Protein AF-0000000070210120 (afdb_homodimer)

Nearest PDB structures (foldseek):
  8h8p-assembly1_C  TM=8.412E-01  e=3.207E-29  Candida parapsilosis
  8h8p-assembly1_D  TM=8.530E-01  e=1.152E-28  Candida parapsilosis
  6t3e-assembly1_A  TM=8.512E-01  e=6.804E-24  Thermococcus litoralis DSM 5473
  2i99-assembly1_B  TM=8.508E-01  e=7.996E-22  Homo sapiens
  5yu0-assembly1_B  TM=8.204E-01  e=4.847E-21  Streptomyces pristinaespiralis

Radius of gyration: 29.54 Å; Cα contacts (8 Å, |Δi|>4): 1539; chains: 2; bounding box: 48×92×66 Å

Structure (mmCIF, N/CA/C/O backbone):
data_AF-0000000070210120-model_v1
#
loop_
_entity.id
_entity.type
_entity.pdbx_description
1 polymer 'Ornithine cyclodeaminase'
#
loop_
_atom_site.group_PDB
_atom_site.id
_atom_site.type_symbol
_atom_site.label_atom_id
_atom_site.label_alt_id
_atom_site.label_comp_id
_atom_site.label_asym_id
_atom_site.label_entity_id
_atom_site.label_seq_id
_atom_site.pdbx_PDB_ins_code
_atom_site.Cartn_x
_atom_site.Cartn_y
_atom_site.Cartn_z
_atom_site.occupancy
_atom_site.B_iso_or_equiv
_atom_site.auth_seq_id
_atom_site.auth_comp_id
_atom_site.auth_asym_id
_atom_site.auth_atom_id
_atom_site.pdbx_PDB_model_num
ATOM 1 N N . MET A 1 1 ? -21.438 4.246 -4.758 1 74.81 1 MET A N 1
ATOM 2 C CA . MET A 1 1 ? -20.734 3.045 -5.203 1 74.81 1 MET A CA 1
ATOM 3 C C . MET A 1 1 ? -20.625 2.031 -4.07 1 74.81 1 MET A C 1
ATOM 5 O O . MET A 1 1 ? -20.375 2.404 -2.92 1 74.81 1 MET A O 1
ATOM 9 N N . THR A 1 2 ? -21.016 0.753 -4.348 1 92.19 2 THR A N 1
ATOM 10 C CA . THR A 1 2 ? -21.047 -0.327 -3.369 1 92.19 2 THR A CA 1
ATOM 11 C C . THR A 1 2 ? -19.625 -0.679 -2.914 1 92.19 2 THR A C 1
ATOM 13 O O . THR A 1 2 ? -18.703 -0.753 -3.73 1 92.19 2 THR A O 1
ATOM 16 N N . PHE A 1 3 ? -19.391 -0.65 -1.597 1 98.06 3 PHE A N 1
ATOM 17 C CA . PHE A 1 3 ? -18.125 -1.076 -1.009 1 98.06 3 PHE A CA 1
ATOM 18 C C . PHE A 1 3 ? -18.219 -2.512 -0.504 1 98.06 3 PHE A C 1
ATOM 20 O O . PHE A 1 3 ? -19.016 -2.811 0.39 1 98.06 3 PHE A O 1
ATOM 27 N N . THR A 1 4 ? -17.375 -3.4 -1.068 1 98.62 4 THR A N 1
ATOM 28 C CA . THR A 1 4 ? -17.469 -4.828 -0.795 1 98.62 4 THR A CA 1
ATOM 29 C C . THR A 1 4 ? -16.375 -5.273 0.177 1 98.62 4 THR A C 1
ATOM 31 O O . THR A 1 4 ? -15.219 -4.879 0.041 1 98.62 4 THR A O 1
ATOM 34 N N . ILE A 1 5 ? -16.75 -6.043 1.216 1 98.69 5 ILE A N 1
ATOM 35 C CA . ILE A 1 5 ? -15.82 -6.645 2.164 1 98.69 5 ILE A CA 1
ATOM 36 C C . ILE A 1 5 ? -15.898 -8.164 2.072 1 98.69 5 ILE A C 1
ATOM 38 O O . ILE A 1 5 ? -16.969 -8.75 2.246 1 98.69 5 ILE A O 1
ATOM 42 N N . LEU A 1 6 ? -14.828 -8.781 1.799 1 98.69 6 LEU A N 1
ATOM 43 C CA . LEU A 1 6 ? -14.766 -10.234 1.763 1 98.69 6 LEU A CA 1
ATOM 44 C C . LEU A 1 6 ? -13.773 -10.766 2.795 1 98.69 6 LEU A C 1
ATOM 46 O O . LEU A 1 6 ? -12.562 -10.578 2.648 1 98.69 6 LEU A O 1
ATOM 50 N N . SER A 1 7 ? -14.242 -11.414 3.801 1 98 7 SER A N 1
ATOM 51 C CA . SER A 1 7 ? -13.406 -12.07 4.801 1 98 7 SER A CA 1
ATOM 52 C C . SER A 1 7 ? -12.742 -13.32 4.238 1 98 7 SER A C 1
ATOM 54 O O . SER A 1 7 ? -13.039 -13.734 3.115 1 98 7 SER A O 1
ATOM 56 N N . ASP A 1 8 ? -11.828 -13.867 4.973 1 97.12 8 ASP A N 1
ATOM 57 C CA . ASP A 1 8 ? -11.203 -15.125 4.574 1 97.12 8 ASP A CA 1
ATOM 58 C C . ASP A 1 8 ? -12.25 -16.203 4.32 1 97.12 8 ASP A C 1
ATOM 60 O O . ASP A 1 8 ? -12.172 -16.938 3.33 1 97.12 8 ASP A O 1
ATOM 64 N N . ALA A 1 9 ? -13.242 -16.312 5.219 1 97.19 9 ALA A N 1
ATOM 65 C CA . ALA A 1 9 ? -14.305 -17.297 5.078 1 97.19 9 ALA A CA 1
ATOM 66 C C . ALA A 1 9 ? -15.109 -17.062 3.801 1 97.19 9 ALA A C 1
ATOM 68 O O . ALA A 1 9 ? -15.492 -18.016 3.123 1 97.19 9 ALA A O 1
ATOM 69 N N . ASP A 1 10 ? -15.422 -15.789 3.504 1 98.12 10 ASP A N 1
ATOM 70 C CA . ASP A 1 10 ? -16.141 -15.453 2.277 1 98.12 10 ASP A CA 1
ATOM 71 C C . ASP A 1 10 ? -15.352 -15.891 1.044 1 98.12 10 ASP A C 1
ATOM 73 O O . ASP A 1 10 ? -15.906 -16.516 0.137 1 98.12 10 ASP A O 1
ATOM 77 N N . VAL A 1 11 ? -14 -15.539 0.998 1 98.38 1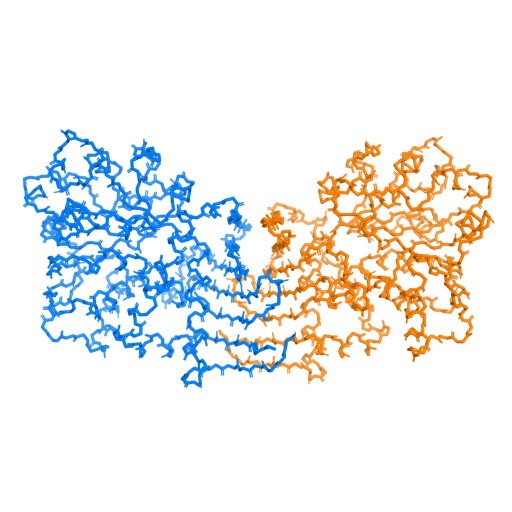1 VAL A N 1
ATOM 78 C CA . VAL A 1 11 ? -13.156 -15.883 -0.143 1 98.38 11 VAL A CA 1
ATOM 79 C C . VAL A 1 11 ? -13.07 -17.391 -0.291 1 98.38 11 VAL A C 1
ATOM 81 O O . VAL A 1 11 ? -13.188 -17.922 -1.398 1 98.38 11 VAL A O 1
ATOM 84 N N . GLN A 1 12 ? -12.906 -18.094 0.814 1 97.06 12 GLN A N 1
ATOM 85 C CA . GLN A 1 12 ? -12.852 -19.547 0.786 1 97.06 12 GLN A CA 1
ATOM 86 C C . GLN A 1 12 ? -14.164 -20.125 0.258 1 97.06 12 GLN A C 1
ATOM 88 O O . GLN A 1 12 ? -14.148 -21.062 -0.54 1 97.06 12 GLN A O 1
ATOM 93 N N . THR A 1 13 ? -15.281 -19.578 0.712 1 96.81 13 THR A N 1
ATOM 94 C CA . THR A 1 13 ? -16.594 -20.031 0.248 1 96.81 13 THR A CA 1
ATOM 95 C C . THR A 1 13 ? -16.703 -19.891 -1.268 1 96.81 13 THR A C 1
ATOM 97 O O . THR A 1 13 ? -17.172 -20.812 -1.946 1 96.81 13 THR A O 1
ATOM 100 N N . LEU A 1 14 ? -16.281 -18.812 -1.804 1 97.56 14 LEU A N 1
ATOM 101 C CA . LEU A 1 14 ? -16.344 -18.562 -3.24 1 97.56 14 LEU A CA 1
ATOM 102 C C . LEU A 1 14 ? -15.422 -19.516 -3.996 1 97.56 14 LEU A C 1
ATOM 104 O O . LEU A 1 14 ? -15.836 -20.141 -4.973 1 97.56 14 LEU A O 1
ATOM 108 N N . LEU A 1 15 ? -14.172 -19.688 -3.494 1 97.06 15 LEU A N 1
ATOM 109 C CA . LEU A 1 15 ? -13.148 -20.391 -4.258 1 97.06 15 LEU A CA 1
ATOM 110 C C . LEU A 1 15 ? -13.305 -21.906 -4.121 1 97.06 15 LEU A C 1
ATOM 112 O O . LEU A 1 15 ? -13.07 -22.641 -5.074 1 97.06 15 LEU A O 1
ATOM 116 N N . HIS A 1 16 ? -13.672 -22.391 -2.965 1 93.75 16 HIS A N 1
ATOM 117 C CA . HIS A 1 16 ? -13.805 -23.828 -2.766 1 93.75 16 HIS A CA 1
ATOM 118 C C . HIS A 1 16 ? -15.016 -24.375 -3.512 1 93.75 16 HIS A C 1
ATOM 120 O O . HIS A 1 16 ? -15.086 -25.578 -3.771 1 93.75 16 HIS A O 1
ATOM 126 N N . ASN A 1 17 ? -15.977 -23.516 -3.885 1 91.5 17 ASN A N 1
ATOM 127 C CA . ASN A 1 17 ? -17.156 -23.922 -4.633 1 91.5 17 ASN A CA 1
ATOM 128 C C . ASN A 1 17 ? -17.109 -23.438 -6.078 1 91.5 17 ASN A C 1
ATOM 130 O O . ASN A 1 17 ? -18.141 -23.359 -6.754 1 91.5 17 ASN A O 1
ATOM 134 N N . ILE A 1 18 ? -15.922 -23.109 -6.488 1 93.75 18 ILE A N 1
ATOM 135 C CA . ILE A 1 18 ? -15.773 -22.5 -7.801 1 93.75 18 ILE A CA 1
ATOM 136 C C . ILE A 1 18 ? -16.031 -23.531 -8.891 1 93.75 18 ILE A C 1
ATOM 138 O O . ILE A 1 18 ? -15.602 -24.688 -8.766 1 93.75 18 ILE A O 1
ATOM 142 N N . SER A 1 19 ? -16.75 -23.188 -9.938 1 92.25 19 SER A N 1
ATOM 143 C CA . SER A 1 19 ? -17.016 -24.062 -11.07 1 92.25 19 SER A CA 1
ATOM 144 C C . SER A 1 19 ? -15.945 -23.953 -12.141 1 92.25 19 SER A C 1
ATOM 146 O O . SER A 1 19 ? -15.141 -23.016 -12.117 1 92.25 19 SER A O 1
ATOM 148 N N . GLN A 1 20 ? -15.914 -24.891 -13.039 1 91.38 20 GLN A N 1
ATOM 149 C CA . GLN A 1 20 ? -14.984 -24.844 -14.164 1 91.38 20 GLN A CA 1
ATOM 150 C C . GLN A 1 20 ? -15.203 -23.578 -15 1 91.38 20 GLN A C 1
ATOM 152 O O . GLN A 1 20 ? -14.234 -22.953 -15.445 1 91.38 20 GLN A O 1
ATOM 157 N N . SER A 1 21 ? -16.469 -23.219 -15.164 1 93.38 21 SER A N 1
ATOM 158 C CA . SER A 1 21 ? -16.781 -22.016 -15.922 1 93.38 21 SER A CA 1
ATOM 159 C C . SER A 1 21 ? -16.281 -20.766 -15.211 1 93.38 21 SER A C 1
ATOM 161 O O . SER A 1 21 ? -15.766 -19.844 -15.852 1 93.38 21 SER A O 1
ATOM 163 N N . ASP A 1 22 ? -16.422 -20.734 -13.875 1 94.38 22 ASP A N 1
ATOM 164 C CA . ASP A 1 22 ? -15.891 -19.625 -13.094 1 94.38 22 ASP A CA 1
ATOM 165 C C . ASP A 1 22 ? -14.375 -19.516 -13.234 1 94.38 22 ASP A C 1
ATOM 167 O O . ASP A 1 22 ? -13.836 -18.422 -13.383 1 94.38 22 ASP A O 1
ATOM 171 N N . VAL A 1 23 ? -13.719 -20.656 -13.227 1 95.44 23 VAL A N 1
ATOM 172 C CA . VAL A 1 23 ? -12.258 -20.672 -13.328 1 95.44 23 VAL A CA 1
ATOM 173 C C . VAL A 1 23 ? -11.828 -20.125 -14.688 1 95.44 23 VAL A C 1
ATOM 175 O O . VAL A 1 23 ? -10.859 -19.375 -14.781 1 95.44 23 VAL A O 1
ATOM 178 N N . GLN A 1 24 ? -12.555 -20.516 -15.727 1 94.56 24 GLN A N 1
ATOM 179 C CA . GLN A 1 24 ? -12.25 -20 -17.062 1 94.56 24 GLN A CA 1
ATOM 180 C C . GLN A 1 24 ? -12.414 -18.484 -17.125 1 94.56 24 GLN A C 1
ATOM 182 O O . GLN A 1 24 ? -11.586 -17.797 -17.734 1 94.56 24 GLN A O 1
ATOM 187 N N . GLU A 1 25 ? -13.445 -18.016 -16.484 1 95.88 25 GLU A N 1
ATOM 188 C CA . GLU A 1 25 ? -13.68 -16.578 -16.453 1 95.88 25 GLU A CA 1
ATOM 189 C C . GLU A 1 25 ? -12.586 -15.852 -15.68 1 95.88 25 GLU A C 1
ATOM 191 O O . GLU A 1 25 ? -12.109 -14.805 -16.094 1 95.88 25 GLU A O 1
ATOM 196 N N . LEU A 1 26 ? -12.211 -16.422 -14.562 1 97.81 26 LEU A N 1
ATOM 197 C CA . LEU A 1 26 ? -11.164 -15.82 -13.742 1 97.81 26 LEU A CA 1
ATOM 198 C C . LEU A 1 26 ? -9.82 -15.875 -14.461 1 97.81 26 LEU A C 1
ATOM 200 O O . LEU A 1 26 ? -9.031 -14.93 -14.383 1 97.81 26 LEU A O 1
ATOM 204 N N . ALA A 1 27 ? -9.562 -16.984 -15.148 1 97.75 27 ALA A N 1
ATOM 205 C CA . ALA A 1 27 ? -8.336 -17.109 -15.938 1 97.75 27 ALA A CA 1
ATOM 206 C C . ALA A 1 27 ? -8.305 -16.062 -17.047 1 97.75 27 ALA A C 1
ATOM 208 O O . ALA A 1 27 ? -7.254 -15.469 -17.328 1 97.75 27 ALA A O 1
ATOM 209 N N . SER A 1 28 ? -9.453 -15.852 -17.672 1 97.62 28 SER A N 1
ATOM 210 C CA . SER A 1 28 ? -9.555 -14.836 -18.719 1 97.62 28 SER A CA 1
ATOM 211 C C . SER A 1 28 ? -9.273 -13.445 -18.156 1 97.62 28 SER A C 1
ATOM 213 O O . SER A 1 28 ? -8.57 -12.648 -18.781 1 97.62 28 SER A O 1
ATOM 215 N N . ALA A 1 29 ? -9.82 -13.148 -17 1 97.94 29 ALA A N 1
ATOM 216 C CA . ALA A 1 29 ? -9.586 -11.859 -16.359 1 97.94 29 ALA A CA 1
ATOM 217 C C . ALA A 1 29 ? -8.102 -11.672 -16.047 1 97.94 29 ALA A C 1
ATOM 219 O O . ALA A 1 29 ? -7.543 -10.594 -16.281 1 97.94 29 ALA A O 1
ATOM 220 N N . LEU A 1 30 ? -7.516 -12.695 -15.508 1 98.56 30 LEU A N 1
ATOM 221 C CA . LEU A 1 30 ? -6.094 -12.641 -15.188 1 98.56 30 LEU A CA 1
ATOM 222 C C . LEU A 1 30 ? -5.258 -12.453 -16.453 1 98.56 30 LEU A C 1
ATOM 224 O O . LEU A 1 30 ? -4.348 -11.625 -16.484 1 98.56 30 LEU A O 1
ATOM 228 N N . ASN A 1 31 ? -5.582 -13.227 -17.484 1 98.19 31 ASN A N 1
ATOM 229 C CA . ASN A 1 31 ? -4.867 -13.125 -18.75 1 98.19 31 ASN A CA 1
ATOM 230 C C . ASN A 1 31 ? -4.973 -11.727 -19.344 1 98.19 31 ASN A C 1
ATOM 232 O O . ASN A 1 31 ? -3.98 -11.18 -19.844 1 98.19 31 ASN A O 1
ATOM 236 N N . GLN A 1 32 ? -6.129 -11.18 -19.297 1 97.62 32 GLN A N 1
ATOM 237 C CA . GLN A 1 32 ? -6.332 -9.836 -19.828 1 97.62 32 GLN A CA 1
ATOM 238 C C . GLN A 1 32 ? -5.492 -8.812 -19.062 1 97.62 32 GLN A C 1
ATOM 240 O O . GLN A 1 32 ? -4.941 -7.887 -19.672 1 97.62 32 GLN A O 1
ATOM 245 N N . ALA A 1 33 ? -5.445 -8.969 -17.781 1 97.12 33 ALA A N 1
ATOM 246 C CA . ALA A 1 33 ? -4.613 -8.07 -16.984 1 97.12 33 ALA A CA 1
ATOM 247 C C . ALA A 1 33 ? -3.148 -8.172 -17.391 1 97.12 33 ALA A C 1
ATOM 249 O O . ALA A 1 33 ? -2.463 -7.152 -17.516 1 97.12 33 ALA A O 1
ATOM 250 N N . LEU A 1 34 ? -2.664 -9.367 -17.625 1 97.88 34 LEU A N 1
ATOM 251 C CA . LEU A 1 34 ? -1.268 -9.57 -18 1 97.88 34 LEU A CA 1
ATOM 252 C C . LEU A 1 34 ? -1.012 -9.086 -19.422 1 97.88 34 LEU A C 1
ATOM 254 O O . LEU A 1 34 ? 0.077 -8.594 -19.734 1 97.88 34 LEU A O 1
ATOM 258 N N . ILE A 1 35 ? -2.016 -9.195 -20.297 1 97.81 35 ILE A N 1
ATOM 259 C CA . ILE A 1 35 ? -1.904 -8.641 -21.641 1 97.81 35 ILE A CA 1
ATOM 260 C C . ILE A 1 35 ? -1.718 -7.125 -21.562 1 97.81 35 ILE A C 1
ATOM 262 O O . ILE A 1 35 ? -0.814 -6.57 -22.188 1 97.81 35 ILE A O 1
ATOM 266 N N . GLN A 1 36 ? -2.516 -6.492 -20.75 1 95.19 36 GLN A N 1
ATOM 267 C CA . GLN A 1 36 ? -2.389 -5.051 -20.578 1 95.19 36 GLN A CA 1
ATOM 268 C C . GLN A 1 36 ? -1.017 -4.68 -20.031 1 95.19 36 GLN A C 1
ATOM 270 O O . GLN A 1 36 ? -0.382 -3.736 -20.5 1 95.19 36 GLN A O 1
ATOM 275 N N . TYR A 1 37 ? -0.606 -5.395 -19.094 1 95.62 37 TYR A N 1
ATOM 276 C CA . TYR A 1 37 ? 0.691 -5.18 -18.469 1 95.62 37 TYR A CA 1
ATOM 277 C C . TYR A 1 37 ? 1.819 -5.312 -19.484 1 95.62 37 TYR A C 1
ATOM 279 O O . TYR A 1 37 ? 2.689 -4.441 -19.578 1 95.62 37 TYR A O 1
ATOM 287 N N . SER A 1 38 ? 1.783 -6.332 -20.328 1 96.81 38 SER A N 1
ATOM 288 C CA . SER A 1 38 ? 2.916 -6.719 -21.156 1 96.81 38 SER A CA 1
ATOM 289 C C . SER A 1 38 ? 2.865 -6.027 -22.516 1 96.81 38 SER A C 1
ATOM 291 O O . SER A 1 38 ? 3.9 -5.824 -23.156 1 96.81 38 SER A O 1
ATOM 293 N N . CYS A 1 39 ? 1.65 -5.664 -22.969 1 96.69 39 CYS A N 1
ATOM 294 C CA . CYS A 1 39 ? 1.511 -5.242 -24.359 1 96.69 39 CYS A CA 1
ATOM 295 C C . CYS A 1 39 ? 1.081 -3.785 -24.438 1 96.69 39 CYS A C 1
ATOM 297 O O . CYS A 1 39 ? 1.108 -3.189 -25.531 1 96.69 39 CYS A O 1
ATOM 299 N N . ASN A 1 40 ? 0.658 -3.158 -23.375 1 94.38 40 ASN A N 1
ATOM 300 C CA . ASN A 1 40 ? 0.131 -1.8 -23.453 1 94.38 40 ASN A CA 1
ATOM 301 C C . ASN A 1 40 ? 0.991 -0.819 -22.656 1 94.38 40 ASN A C 1
ATOM 303 O O . ASN A 1 40 ? 0.476 0.142 -22.078 1 94.38 40 ASN A O 1
ATOM 307 N N . ASP A 1 41 ? 2.268 -1.115 -22.469 1 90.56 41 ASP A N 1
ATOM 308 C CA . ASP A 1 41 ? 3.252 -0.223 -21.875 1 90.56 41 ASP A CA 1
ATOM 309 C C . ASP A 1 41 ? 2.828 0.192 -20.469 1 90.56 41 ASP A C 1
ATOM 311 O O . ASP A 1 41 ? 2.842 1.378 -20.125 1 90.56 41 ASP A O 1
ATOM 315 N N . GLU A 1 42 ? 2.408 -0.695 -19.672 1 93.81 42 GLU A N 1
ATOM 316 C CA . GLU A 1 42 ? 1.932 -0.424 -18.328 1 93.81 42 GLU A CA 1
ATOM 317 C C . GLU A 1 42 ? 3.076 -0.468 -17.312 1 93.81 42 GLU A C 1
ATOM 319 O O . GLU A 1 42 ? 2.916 -0.049 -16.172 1 93.81 42 GLU A O 1
ATOM 324 N N . LEU A 1 43 ? 4.234 -0.857 -17.672 1 91.81 43 LEU A N 1
ATOM 325 C CA . LEU A 1 43 ? 5.367 -1.056 -16.766 1 91.81 43 LEU A CA 1
ATOM 326 C C . LEU A 1 43 ? 5.723 0.241 -16.047 1 91.81 43 LEU A C 1
ATOM 328 O O . LEU A 1 43 ? 5.934 0.244 -14.836 1 91.81 43 LEU A O 1
ATOM 332 N N . PRO A 1 44 ? 5.66 1.419 -16.734 1 93.12 44 PRO A N 1
ATOM 333 C CA . PRO A 1 44 ? 6.027 2.66 -16.062 1 93.12 44 PRO A CA 1
ATOM 334 C C . PRO A 1 44 ? 5.055 3.023 -14.938 1 93.12 44 PRO A C 1
ATOM 336 O O . PRO A 1 44 ? 5.363 3.877 -14.102 1 93.12 44 PRO A O 1
ATOM 339 N N . TYR A 1 45 ? 3.914 2.447 -14.906 1 96 45 TYR A N 1
ATOM 340 C CA . TYR A 1 45 ? 2.881 2.818 -13.953 1 96 45 TYR A CA 1
ATOM 341 C C . TYR A 1 45 ? 2.74 1.762 -12.859 1 96 45 TYR A C 1
ATOM 343 O O . TYR A 1 45 ? 1.727 1.714 -12.164 1 96 45 TYR A O 1
ATOM 351 N N . GLN A 1 46 ? 3.695 0.891 -12.82 1 95.19 46 GLN A N 1
ATOM 352 C CA . GLN A 1 46 ? 3.709 -0.141 -11.789 1 95.19 46 GLN A CA 1
ATOM 353 C C . GLN A 1 46 ? 4.801 0.129 -10.75 1 95.19 46 GLN A C 1
ATOM 355 O O . GLN A 1 46 ? 5.984 -0.073 -11.023 1 95.19 46 GLN A O 1
ATOM 360 N N . PRO A 1 47 ? 4.391 0.549 -9.57 1 91.69 47 PRO A N 1
ATOM 361 C CA . PRO A 1 47 ? 5.41 0.801 -8.547 1 91.69 47 PRO A CA 1
ATOM 362 C C . PRO A 1 47 ? 6.082 -0.478 -8.055 1 91.69 47 PRO A C 1
ATOM 364 O O . PRO A 1 47 ? 5.465 -1.546 -8.062 1 91.69 47 PRO A O 1
ATOM 367 N N . HIS A 1 48 ? 7.285 -0.303 -7.641 1 87.75 48 HIS A N 1
ATOM 368 C CA . HIS A 1 48 ? 7.988 -1.435 -7.051 1 87.75 48 HIS A CA 1
ATOM 369 C C . HIS A 1 48 ? 7.422 -1.781 -5.68 1 87.75 48 HIS A C 1
ATOM 371 O O . HIS A 1 48 ? 7.07 -0.889 -4.902 1 87.75 48 HIS A O 1
ATOM 377 N N . ARG A 1 49 ? 7.355 -3.021 -5.391 1 92.25 49 ARG A N 1
ATOM 378 C CA . ARG A 1 49 ? 6.902 -3.438 -4.066 1 92.25 49 ARG A CA 1
ATOM 379 C C . ARG A 1 49 ? 7.91 -3.041 -2.992 1 92.25 49 ARG A C 1
ATOM 381 O O . ARG A 1 49 ? 9.102 -2.881 -3.275 1 92.25 49 ARG A O 1
ATOM 388 N N . ALA A 1 50 ? 7.473 -2.777 -1.812 1 93.56 50 ALA A N 1
ATOM 389 C CA . ALA A 1 50 ? 8.328 -2.492 -0.665 1 93.56 50 ALA A CA 1
ATOM 390 C C . ALA A 1 50 ? 8.367 -3.674 0.298 1 93.56 50 ALA A C 1
ATOM 392 O O . ALA A 1 50 ? 7.371 -4.375 0.472 1 93.56 50 ALA A O 1
ATOM 393 N N . ASN A 1 51 ? 9.531 -3.904 0.859 1 93.12 51 ASN A N 1
ATOM 394 C CA . ASN A 1 51 ? 9.781 -4.941 1.852 1 93.12 51 ASN A CA 1
ATOM 395 C C . ASN A 1 51 ? 10.398 -4.367 3.123 1 93.12 51 ASN A C 1
ATOM 397 O O . ASN A 1 51 ? 11.391 -3.639 3.064 1 93.12 51 ASN A O 1
ATOM 401 N N . VAL A 1 52 ? 9.781 -4.605 4.227 1 96.06 52 VAL A N 1
ATOM 402 C CA . VAL A 1 52 ? 10.312 -4.164 5.512 1 96.06 52 VAL A CA 1
ATOM 403 C C . VAL A 1 52 ? 10.523 -5.367 6.426 1 96.06 52 VAL A C 1
ATOM 405 O O . VAL A 1 52 ? 9.594 -6.129 6.691 1 96.06 52 VAL A O 1
ATOM 408 N N . THR A 1 53 ? 11.727 -5.566 6.863 1 94.62 53 THR A N 1
ATOM 409 C CA . THR A 1 53 ? 12.047 -6.555 7.891 1 94.62 53 THR A CA 1
ATOM 410 C C . THR A 1 53 ? 12.391 -5.871 9.211 1 94.62 53 THR A C 1
ATOM 412 O O . THR A 1 53 ? 13.336 -5.094 9.289 1 94.62 53 THR A O 1
ATOM 415 N N . ARG A 1 54 ? 11.648 -6.109 10.164 1 95 54 ARG A N 1
ATOM 416 C CA . ARG A 1 54 ? 11.898 -5.516 11.477 1 95 54 ARG A CA 1
ATOM 417 C C . ARG A 1 54 ? 12.875 -6.359 12.289 1 95 54 ARG A C 1
ATOM 419 O O . ARG A 1 54 ? 13.164 -7.504 11.922 1 95 54 ARG A O 1
ATOM 426 N N . PRO A 1 55 ? 13.391 -5.875 13.398 1 91.88 55 PRO A N 1
ATOM 427 C CA . PRO A 1 55 ? 14.43 -6.562 14.164 1 91.88 55 PRO A CA 1
ATOM 428 C C . PRO A 1 55 ? 13.984 -7.934 14.672 1 91.88 55 PRO A C 1
ATOM 430 O O . PRO A 1 55 ? 14.805 -8.844 14.812 1 91.88 55 PRO A O 1
ATOM 433 N N . ASN A 1 56 ? 12.711 -8.117 14.898 1 90.06 56 ASN A N 1
ATOM 434 C CA . ASN A 1 56 ? 12.211 -9.383 15.414 1 90.06 56 ASN A CA 1
ATOM 435 C C . ASN A 1 56 ? 12.023 -10.406 14.305 1 90.06 56 ASN A C 1
ATOM 437 O O . ASN A 1 56 ? 11.562 -11.523 14.555 1 90.06 56 ASN A O 1
ATOM 441 N N . GLY A 1 57 ? 12.242 -10.039 13.07 1 91 57 GLY A N 1
ATOM 442 C CA . GLY A 1 57 ? 12.18 -10.961 11.953 1 91 57 GLY A CA 1
ATOM 443 C C . GLY A 1 57 ? 10.883 -10.867 11.172 1 91 57 GLY A C 1
ATOM 444 O O . GLY A 1 57 ? 10.711 -11.531 10.148 1 91 57 GLY A O 1
ATOM 445 N N . GLN A 1 58 ? 9.945 -10.023 11.664 1 91.88 58 GLN A N 1
ATOM 446 C CA . GLN A 1 58 ? 8.688 -9.836 10.945 1 91.88 58 GLN A CA 1
ATOM 447 C C . GLN A 1 58 ? 8.922 -9.133 9.609 1 91.88 58 GLN A C 1
ATOM 449 O O . GLN A 1 58 ? 9.57 -8.086 9.555 1 91.88 58 GLN A O 1
ATOM 454 N N . VAL A 1 59 ? 8.398 -9.766 8.586 1 93.12 59 VAL A N 1
ATOM 455 C CA . VAL A 1 59 ? 8.523 -9.188 7.25 1 93.12 59 VAL A CA 1
ATOM 456 C C . VAL A 1 59 ? 7.164 -8.68 6.773 1 93.12 59 VAL A C 1
ATOM 458 O O . VAL A 1 59 ? 6.16 -9.383 6.887 1 93.12 59 VAL A O 1
ATOM 461 N N . SER A 1 60 ? 7.105 -7.508 6.344 1 96.12 60 SER A N 1
ATOM 462 C CA . SER A 1 60 ? 5.926 -6.922 5.715 1 96.12 60 SER A CA 1
ATOM 463 C C . SER A 1 60 ? 6.199 -6.547 4.266 1 96.12 60 SER A C 1
ATOM 465 O O . SER A 1 60 ? 7.215 -5.922 3.961 1 96.12 60 SER A O 1
ATOM 467 N N . LEU A 1 61 ? 5.359 -7.016 3.385 1 96.06 61 LEU A N 1
ATOM 468 C CA . LEU A 1 61 ? 5.434 -6.656 1.974 1 96.06 61 LEU A CA 1
ATOM 469 C C . LEU A 1 61 ? 4.281 -5.738 1.584 1 96.06 61 LEU A C 1
ATOM 471 O O . LEU A 1 61 ? 3.145 -5.945 2.016 1 96.06 61 LEU A O 1
ATOM 475 N N . PHE A 1 62 ? 4.555 -4.707 0.866 1 97.44 62 PHE A N 1
ATOM 476 C CA . PHE A 1 62 ? 3.576 -3.816 0.252 1 97.44 62 PHE A CA 1
ATOM 477 C C . PHE A 1 62 ? 3.635 -3.914 -1.269 1 97.44 62 PHE A C 1
ATOM 479 O O . PHE A 1 62 ? 4.676 -3.652 -1.872 1 97.44 62 PHE A O 1
ATOM 486 N N . MET A 1 63 ? 2.527 -4.258 -1.829 1 97.25 63 MET A N 1
ATOM 487 C CA . MET A 1 63 ? 2.5 -4.492 -3.27 1 97.25 63 MET A CA 1
ATOM 488 C C . MET A 1 63 ? 1.458 -3.604 -3.945 1 97.25 63 MET A C 1
ATOM 490 O O . MET A 1 63 ? 0.355 -4.059 -4.254 1 97.25 63 MET A O 1
ATOM 494 N N . PRO A 1 64 ? 1.811 -2.393 -4.238 1 97.88 64 PRO A N 1
ATOM 495 C CA . PRO A 1 64 ? 0.896 -1.499 -4.953 1 97.88 64 PRO A CA 1
ATOM 496 C C . PRO A 1 64 ? 0.814 -1.812 -6.445 1 97.88 64 PRO A C 1
ATOM 498 O O . PRO A 1 64 ? 1.744 -2.395 -7.012 1 97.88 64 PRO A O 1
ATOM 501 N N . ALA A 1 65 ? -0.253 -1.466 -7.039 1 97.81 65 ALA A N 1
ATOM 502 C CA . ALA A 1 65 ? -0.439 -1.587 -8.484 1 97.81 65 ALA A CA 1
ATOM 503 C C . ALA A 1 65 ? -1.489 -0.599 -8.984 1 97.81 65 ALA A C 1
ATOM 505 O O . ALA A 1 65 ? -2.383 -0.198 -8.234 1 97.81 65 ALA A O 1
ATOM 506 N N . THR A 1 66 ? -1.34 -0.176 -10.211 1 97.56 66 THR A N 1
ATOM 507 C CA . THR A 1 66 ? -2.344 0.649 -10.867 1 97.56 66 THR A CA 1
ATOM 508 C C . THR A 1 66 ? -2.693 0.079 -12.242 1 97.56 66 THR A C 1
ATOM 510 O O . THR A 1 66 ? -1.854 -0.552 -12.891 1 97.56 66 THR A O 1
ATOM 513 N N . THR A 1 67 ? -3.873 0.164 -12.609 1 96.56 67 THR A N 1
ATOM 514 C CA . THR A 1 67 ? -4.387 -0.022 -13.961 1 96.56 67 THR A CA 1
ATOM 515 C C . THR A 1 67 ? -5.148 1.215 -14.422 1 96.56 67 THR A C 1
ATOM 517 O O . THR A 1 67 ? -5.375 2.143 -13.641 1 96.56 67 THR A O 1
ATOM 520 N N . PRO A 1 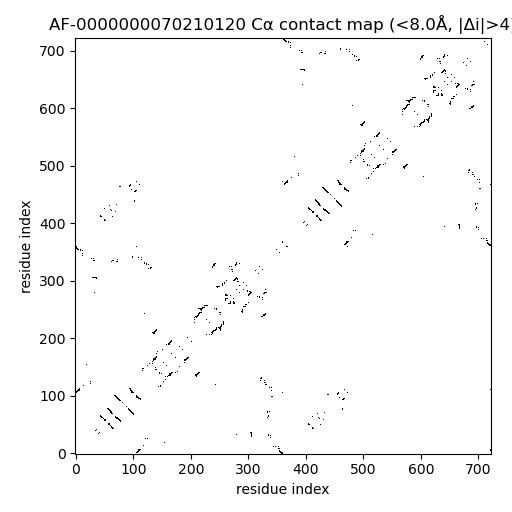68 ? -5.508 1.291 -15.68 1 94.31 68 PRO A N 1
ATOM 521 C CA . PRO A 1 68 ? -6.305 2.441 -16.125 1 94.31 68 PRO A CA 1
ATOM 522 C C . PRO A 1 68 ? -7.621 2.574 -15.352 1 94.31 68 PRO A C 1
ATOM 524 O O . PRO A 1 68 ? -8.156 3.678 -15.227 1 94.31 68 PRO A O 1
ATOM 527 N N . SER A 1 69 ? -8.086 1.455 -14.742 1 95.94 69 SER A N 1
ATOM 528 C CA . SER A 1 69 ? -9.422 1.516 -14.156 1 95.94 69 SER A CA 1
ATOM 529 C C . SER A 1 69 ? -9.375 1.3 -12.648 1 95.94 69 SER A C 1
ATOM 531 O O . SER A 1 69 ? -10.391 1.425 -11.969 1 95.94 69 SER A O 1
ATOM 533 N N . SER A 1 70 ? -8.172 0.951 -12.102 1 97.31 70 SER A N 1
ATOM 534 C CA . SER A 1 70 ? -8.133 0.595 -10.68 1 97.31 70 SER A CA 1
ATOM 535 C C . SER A 1 70 ? -6.773 0.896 -10.07 1 97.31 70 SER A C 1
ATOM 537 O O . SER A 1 70 ? -5.758 0.9 -10.773 1 97.31 70 SER A O 1
ATOM 539 N N . ILE A 1 71 ? -6.797 1.155 -8.812 1 97.75 71 ILE A N 1
ATOM 540 C CA . ILE A 1 71 ? -5.637 1.23 -7.934 1 97.75 71 ILE A CA 1
ATOM 541 C C . ILE A 1 71 ? -5.789 0.228 -6.789 1 97.75 71 ILE A C 1
ATOM 543 O O . ILE A 1 71 ? -6.898 -0.006 -6.305 1 97.75 71 ILE A O 1
ATOM 547 N N . GLY A 1 72 ? -4.688 -0.415 -6.379 1 98.5 72 GLY A N 1
ATOM 548 C CA . GLY A 1 72 ? -4.793 -1.352 -5.27 1 98.5 72 GLY A CA 1
ATOM 549 C C . GLY A 1 72 ? -3.469 -1.589 -4.562 1 98.5 72 GLY A C 1
ATOM 550 O O . GLY A 1 72 ? -2.406 -1.268 -5.102 1 98.5 72 GLY A O 1
ATOM 551 N N . VAL A 1 73 ? -3.547 -2.037 -3.377 1 98.75 73 VAL A N 1
ATOM 552 C CA . VAL A 1 73 ? -2.365 -2.477 -2.639 1 98.75 73 VAL A CA 1
ATOM 553 C C . VAL A 1 73 ? -2.674 -3.773 -1.895 1 98.75 73 VAL A C 1
ATOM 555 O O . VAL A 1 73 ? -3.713 -3.889 -1.238 1 98.75 73 VAL A O 1
ATOM 558 N N . LYS A 1 74 ? -1.855 -4.672 -2.033 1 98.62 74 LYS A N 1
ATOM 559 C CA . LYS A 1 74 ? -1.859 -5.852 -1.169 1 98.62 74 LYS A CA 1
ATOM 560 C C . LYS A 1 74 ? -0.767 -5.758 -0.107 1 98.62 74 LYS A C 1
ATOM 562 O O . LYS A 1 74 ? 0.389 -5.469 -0.423 1 98.62 74 LYS A O 1
ATOM 567 N N . MET A 1 75 ? -1.145 -5.895 1.088 1 98.25 75 MET A N 1
ATOM 568 C CA . MET A 1 75 ? -0.194 -6.016 2.189 1 98.25 75 MET A CA 1
ATOM 569 C C . MET A 1 75 ? -0.062 -7.465 2.637 1 98.25 75 MET A C 1
ATOM 571 O O . MET A 1 75 ? -1.061 -8.18 2.75 1 98.25 75 MET A O 1
ATOM 575 N N . VAL A 1 76 ? 1.172 -7.867 2.871 1 96.81 76 VAL A N 1
ATOM 576 C CA . VAL A 1 76 ? 1.441 -9.242 3.293 1 96.81 76 VAL A CA 1
ATOM 577 C C . VAL A 1 76 ? 2.312 -9.234 4.547 1 96.81 76 VAL A C 1
ATOM 579 O O . VAL A 1 76 ? 3.32 -8.523 4.605 1 96.81 76 VAL A O 1
ATOM 582 N N . GLY A 1 77 ? 1.871 -9.898 5.547 1 95 77 GLY A N 1
ATOM 583 C CA . GLY A 1 77 ? 2.711 -10.219 6.691 1 95 77 GLY A CA 1
ATOM 584 C C . GLY A 1 77 ? 3.23 -11.641 6.676 1 95 77 GLY A C 1
ATOM 585 O O . GLY A 1 77 ? 2.453 -12.586 6.551 1 95 77 GLY A O 1
ATOM 586 N N . VAL A 1 78 ? 4.527 -11.734 6.719 1 90.06 78 VAL A N 1
ATOM 587 C CA . VAL A 1 78 ? 5.16 -13.047 6.781 1 90.06 78 VAL A CA 1
ATOM 588 C C . VAL A 1 78 ? 5.836 -13.234 8.141 1 90.06 78 VAL A C 1
ATOM 590 O O . VAL A 1 78 ? 6.766 -12.5 8.484 1 90.06 78 VAL A O 1
ATOM 593 N N . ALA A 1 79 ? 5.363 -14.117 8.906 1 84.06 79 ALA A N 1
ATOM 594 C CA . ALA A 1 79 ? 5.914 -14.375 10.234 1 84.06 79 ALA A CA 1
ATOM 595 C C . ALA A 1 79 ? 7.348 -14.883 10.141 1 84.06 79 ALA A C 1
ATOM 597 O O . ALA A 1 79 ? 7.719 -15.555 9.172 1 84.06 79 ALA A O 1
ATOM 598 N N . PRO A 1 80 ? 8.148 -14.43 11.219 1 76.69 80 PRO A N 1
ATOM 599 C CA . PRO A 1 80 ? 9.516 -14.969 11.219 1 76.69 80 PRO A CA 1
ATOM 600 C C . PRO A 1 80 ? 9.547 -16.5 11.195 1 76.69 80 PRO A C 1
ATOM 602 O O . PRO A 1 80 ? 8.633 -17.141 11.703 1 76.69 80 PRO A O 1
ATOM 605 N N . SER A 1 81 ? 10.328 -17.156 10.375 1 62.19 81 SER A N 1
ATOM 606 C CA . SER A 1 81 ? 10.484 -18.609 10.297 1 62.19 81 SER A CA 1
ATOM 607 C C . SER A 1 81 ? 10.789 -19.203 11.664 1 62.19 81 SER A C 1
ATOM 609 O O . SER A 1 81 ? 11.82 -18.891 12.273 1 62.19 81 SER A O 1
ATOM 611 N N . GLN A 1 82 ? 9.969 -18.922 12.719 1 56.72 82 GLN A N 1
ATOM 612 C CA . GLN A 1 82 ? 10.367 -19.625 13.938 1 56.72 82 GLN A CA 1
ATOM 613 C C . GLN A 1 82 ? 9.93 -21.094 13.891 1 56.72 82 GLN A C 1
ATOM 615 O O . GLN A 1 82 ? 8.867 -21.406 13.367 1 56.72 82 GLN A O 1
ATOM 620 N N . THR A 1 83 ? 10.875 -21.953 14.047 1 52.72 83 THR A N 1
ATOM 621 C CA . THR A 1 83 ? 10.531 -23.359 14.289 1 52.72 83 THR A CA 1
ATOM 622 C C . THR A 1 83 ? 9.461 -23.469 15.359 1 52.72 83 THR A C 1
ATOM 624 O O . THR A 1 83 ? 9.656 -23.031 16.5 1 52.72 83 THR A O 1
ATOM 627 N N . PRO A 1 84 ? 8.305 -23.703 14.914 1 53.62 84 PRO A N 1
ATOM 628 C CA . PRO A 1 84 ? 7.328 -23.828 15.992 1 53.62 84 PRO A CA 1
ATOM 629 C C . PRO A 1 84 ? 7.812 -24.75 17.125 1 53.62 84 PRO A C 1
ATOM 631 O O . PRO A 1 84 ? 8.633 -25.625 16.891 1 53.62 84 PRO A O 1
ATOM 634 N N . PRO A 1 85 ? 7.488 -24.328 18.344 1 53.19 85 PRO A N 1
ATOM 635 C CA . PRO A 1 85 ? 7.781 -25.344 19.359 1 53.19 85 PRO A CA 1
ATOM 636 C C . PRO A 1 85 ? 7.23 -26.719 18.984 1 53.19 85 PRO A C 1
ATOM 638 O O . PRO A 1 85 ? 6.277 -26.828 18.203 1 53.19 85 PRO A O 1
ATOM 641 N N . PRO A 1 86 ? 7.922 -27.812 19.469 1 52.72 86 PRO A N 1
ATOM 642 C CA . PRO A 1 86 ? 7.414 -29.172 19.25 1 52.72 86 PRO A CA 1
ATOM 643 C C . PRO A 1 86 ? 5.938 -29.312 19.609 1 52.72 86 PRO A C 1
ATOM 645 O O . PRO A 1 86 ? 5.512 -28.859 20.672 1 52.72 86 PRO A O 1
ATOM 648 N N . GLY A 1 87 ? 5.078 -29.75 18.625 1 53.09 87 GLY A N 1
ATOM 649 C CA . GLY A 1 87 ? 3.668 -30.047 18.844 1 53.09 87 GLY A CA 1
ATOM 650 C C . GLY A 1 87 ? 2.746 -28.969 18.312 1 53.09 87 GLY A C 1
ATOM 651 O O . GLY A 1 87 ? 1.524 -29.125 18.312 1 53.09 87 GLY A O 1
ATOM 652 N N . GLU A 1 88 ? 3.297 -27.875 18.125 1 52.66 88 GLU A N 1
ATOM 653 C CA . GLU A 1 88 ? 2.404 -26.828 17.625 1 52.66 88 GLU A CA 1
ATOM 654 C C . GLU A 1 88 ? 2.477 -26.734 16.109 1 52.66 88 GLU A C 1
ATOM 656 O O . GLU A 1 88 ? 3.535 -26.953 15.508 1 52.66 88 GLU A O 1
ATOM 661 N N . LYS A 1 89 ? 1.302 -26.781 15.461 1 52.59 89 LYS A N 1
ATOM 662 C CA . LYS A 1 89 ? 1.228 -26.609 14.016 1 52.59 89 LYS A CA 1
ATOM 663 C C . LYS A 1 89 ? 1.812 -25.266 13.586 1 52.59 89 LYS A C 1
ATOM 665 O O . LYS A 1 89 ? 1.604 -24.25 14.258 1 52.59 89 LYS A O 1
ATOM 670 N N . PRO A 1 90 ? 2.582 -25.359 12.695 1 55.06 90 PRO A N 1
ATOM 671 C CA . PRO A 1 90 ? 3.088 -24.094 12.188 1 55.06 90 PRO A CA 1
ATOM 672 C C . PRO A 1 90 ? 1.971 -23.125 11.797 1 55.06 90 PRO A C 1
ATOM 674 O O . PRO A 1 90 ? 0.963 -23.547 11.227 1 55.06 90 PRO A O 1
ATOM 677 N N . LYS A 1 91 ? 1.745 -22.109 12.578 1 53.84 91 LYS A N 1
ATOM 678 C CA . LYS A 1 91 ? 0.75 -21.094 12.258 1 53.84 91 LYS A CA 1
ATOM 679 C C . LYS A 1 91 ? 0.945 -20.562 10.844 1 53.84 91 LYS A C 1
ATOM 681 O O . LYS A 1 91 ? 2.074 -20.484 10.352 1 53.84 91 LYS A O 1
ATOM 686 N N . PRO A 1 92 ? -0.443 -20.516 10.234 1 57.19 92 PRO A N 1
ATOM 687 C CA . PRO A 1 92 ? -0.32 -19.969 8.875 1 57.19 92 PRO A CA 1
ATOM 688 C C . PRO A 1 92 ? 0.607 -18.766 8.797 1 57.19 92 PRO A C 1
ATOM 690 O O . PRO A 1 92 ? 0.453 -17.812 9.57 1 57.19 92 PRO A O 1
ATOM 693 N N . ALA A 1 93 ? 1.622 -18.797 7.988 1 69.12 93 ALA A N 1
ATOM 694 C CA . ALA A 1 93 ? 2.764 -17.891 8.039 1 69.12 93 ALA A CA 1
ATOM 695 C C . ALA A 1 93 ? 2.465 -16.594 7.289 1 69.12 93 ALA A C 1
ATOM 697 O O . ALA A 1 93 ? 2.9 -15.516 7.703 1 69.12 93 ALA A O 1
ATOM 698 N N . LEU A 1 94 ? 1.305 -16.719 6.348 1 87.81 94 LEU A N 1
ATOM 699 C CA . LEU A 1 94 ? 1.12 -15.531 5.527 1 87.81 94 LEU A CA 1
ATOM 700 C C . LEU A 1 94 ? -0.223 -14.867 5.824 1 87.81 94 LEU A C 1
ATOM 702 O O . LEU A 1 94 ? -1.264 -15.531 5.797 1 87.81 94 LEU A O 1
ATOM 706 N N . ARG A 1 95 ? -0.307 -13.711 6.336 1 94.94 95 ARG A N 1
ATOM 707 C CA . ARG A 1 95 ? -1.479 -12.852 6.441 1 94.94 95 ARG A CA 1
ATOM 708 C C . ARG A 1 95 ? -1.456 -11.758 5.375 1 94.94 95 ARG A C 1
ATOM 710 O O . ARG A 1 95 ? -0.396 -11.211 5.062 1 94.94 95 ARG A O 1
ATOM 717 N N . SER A 1 96 ? -2.648 -11.578 4.84 1 97.69 96 SER A N 1
ATOM 718 C CA . SER A 1 96 ? -2.637 -10.656 3.713 1 97.69 96 SER A CA 1
ATOM 719 C C . SER A 1 96 ? -3.994 -9.984 3.535 1 97.69 96 SER A C 1
ATOM 721 O O . SER A 1 96 ? -5.031 -10.57 3.857 1 97.69 96 SER A O 1
ATOM 723 N N . VAL A 1 97 ? -3.967 -8.766 3.1 1 98.81 97 VAL A N 1
ATOM 724 C CA . VAL A 1 97 ? -5.176 -8.008 2.799 1 98.81 97 VAL A CA 1
ATOM 725 C C . VAL A 1 97 ? -4.977 -7.207 1.512 1 98.81 97 VAL A C 1
ATOM 727 O O . VAL A 1 97 ? -3.891 -6.68 1.262 1 98.81 97 VAL A O 1
ATOM 730 N N . LEU A 1 98 ? -5.996 -7.18 0.674 1 98.88 98 LEU A N 1
ATOM 731 C CA . LEU A 1 98 ? -6.02 -6.418 -0.57 1 98.88 98 LEU A CA 1
ATOM 732 C C . LEU A 1 98 ? -7.09 -5.332 -0.527 1 98.88 98 LEU A C 1
ATOM 734 O O . LEU A 1 98 ? -8.25 -5.613 -0.242 1 98.88 98 LEU A O 1
ATOM 738 N N . THR A 1 99 ? -6.711 -4.133 -0.741 1 98.94 99 THR A N 1
ATOM 739 C CA . THR A 1 99 ? -7.652 -3.033 -0.917 1 98.94 99 THR A CA 1
ATOM 740 C C . THR A 1 99 ? -7.641 -2.537 -2.361 1 98.94 99 THR A C 1
ATOM 742 O O . THR A 1 99 ? -6.574 -2.357 -2.951 1 98.94 99 THR A O 1
ATOM 745 N N . ILE A 1 100 ? -8.82 -2.357 -2.93 1 98.81 100 ILE A N 1
ATOM 746 C CA . ILE A 1 100 ? -8.953 -1.92 -4.316 1 98.81 100 ILE A CA 1
ATOM 747 C C . ILE A 1 100 ? -9.766 -0.628 -4.375 1 98.81 100 ILE A C 1
ATOM 749 O O . ILE A 1 100 ? -10.789 -0.5 -3.703 1 98.81 100 ILE A O 1
ATOM 753 N N . CYS A 1 101 ? -9.32 0.273 -5.148 1 98.31 101 CYS A N 1
ATOM 754 C CA . CYS A 1 101 ? -10 1.527 -5.465 1 98.31 101 CYS A CA 1
ATOM 755 C C . CYS A 1 101 ? -10.266 1.638 -6.961 1 98.31 101 CYS A C 1
ATOM 757 O O . CYS A 1 101 ? -9.672 0.912 -7.758 1 98.31 101 CYS A O 1
ATOM 759 N N . ASP A 1 102 ? -11.203 2.479 -7.301 1 96.62 102 ASP A N 1
ATOM 760 C CA . ASP A 1 102 ? -11.367 2.809 -8.711 1 96.62 102 ASP A CA 1
ATOM 761 C C . ASP A 1 102 ? -10.234 3.717 -9.195 1 96.62 102 ASP A C 1
ATOM 763 O O . ASP A 1 102 ? -9.289 3.984 -8.453 1 96.62 102 ASP A O 1
ATOM 767 N N . GLU A 1 103 ? -10.203 4.137 -10.43 1 93.19 103 GLU A N 1
ATOM 768 C CA . GLU A 1 103 ? -9.117 4.863 -11.078 1 93.19 103 GLU A CA 1
ATOM 769 C C . GLU A 1 103 ? -8.875 6.211 -10.406 1 93.19 103 GLU A C 1
ATOM 771 O O . GLU A 1 103 ? -7.789 6.781 -10.508 1 93.19 103 GLU A O 1
ATOM 776 N N . LEU A 1 104 ? -9.906 6.707 -9.656 1 93.06 104 LEU A N 1
ATOM 777 C CA . LEU A 1 104 ? -9.797 8.031 -9.055 1 93.06 104 LEU A CA 1
ATOM 778 C C . LEU A 1 104 ? -9.367 7.926 -7.594 1 93.06 104 LEU A C 1
ATOM 780 O O . LEU A 1 104 ? -9.086 8.938 -6.949 1 93.06 104 LEU A O 1
ATOM 784 N N . GLY A 1 105 ? -9.375 6.691 -7.047 1 95.38 105 GLY A N 1
ATOM 785 C CA . GLY A 1 105 ? -8.906 6.488 -5.684 1 95.38 105 GLY A CA 1
ATOM 786 C C . GLY A 1 105 ? -10.031 6.207 -4.703 1 95.38 105 GLY A C 1
ATOM 787 O O . GLY A 1 105 ? -9.797 6.086 -3.5 1 95.38 105 GLY A O 1
ATOM 788 N N . GLN A 1 106 ? -11.273 6.113 -5.203 1 96.12 106 GLN A N 1
ATOM 789 C CA . GLN A 1 106 ? -12.391 5.719 -4.348 1 96.12 106 GLN A CA 1
ATOM 790 C C . GLN A 1 106 ? -12.344 4.223 -4.043 1 96.12 106 GLN A C 1
ATOM 792 O O . GLN A 1 106 ? -12.359 3.396 -4.957 1 96.12 106 GLN A O 1
ATOM 797 N N . ALA A 1 107 ? -12.297 3.92 -2.787 1 98.06 107 ALA A N 1
ATOM 798 C CA . ALA A 1 107 ? -12.227 2.512 -2.404 1 98.06 107 ALA A CA 1
ATOM 799 C C . ALA A 1 107 ? -13.492 1.767 -2.811 1 98.06 107 ALA A C 1
ATOM 801 O O . ALA A 1 107 ? -14.602 2.244 -2.572 1 98.06 107 ALA A O 1
ATOM 802 N N . VAL A 1 108 ? -13.336 0.609 -3.424 1 98.31 108 VAL A N 1
ATOM 803 C CA . VAL A 1 108 ? -14.5 -0.143 -3.875 1 98.31 108 VAL A CA 1
ATOM 804 C C . VAL A 1 108 ? -14.586 -1.465 -3.115 1 98.31 108 VAL A C 1
ATOM 806 O O . VAL A 1 108 ? -15.625 -2.127 -3.129 1 98.31 108 VAL A O 1
ATOM 809 N N . GLY A 1 109 ? -13.453 -1.864 -2.457 1 98.69 109 GLY A N 1
ATOM 810 C CA . GLY A 1 109 ? -13.555 -3.078 -1.664 1 98.69 109 GLY A CA 1
ATOM 811 C C . GLY A 1 109 ? -12.266 -3.436 -0.951 1 98.69 109 GLY A C 1
ATOM 812 O O . GLY A 1 109 ? -11.203 -2.889 -1.262 1 98.69 109 GLY A O 1
ATOM 813 N N . VAL A 1 110 ? -12.352 -4.285 0.029 1 98.88 110 VAL A N 1
ATOM 814 C CA . VAL A 1 110 ? -11.242 -4.867 0.777 1 98.88 110 VAL A CA 1
ATOM 815 C C . VAL A 1 110 ? -11.469 -6.371 0.944 1 98.88 110 VAL A C 1
ATOM 817 O O . VAL A 1 110 ? -12.578 -6.805 1.256 1 98.88 110 VAL A O 1
ATOM 820 N N . LEU A 1 111 ? -10.43 -7.133 0.648 1 98.81 111 LEU A N 1
ATOM 821 C CA . LEU A 1 111 ? -10.523 -8.586 0.691 1 98.81 111 LEU A CA 1
ATOM 822 C C . LEU A 1 111 ? -9.391 -9.172 1.53 1 98.81 111 LEU A C 1
ATOM 824 O O . LEU A 1 111 ? -8.242 -8.742 1.423 1 98.81 111 LEU A O 1
ATOM 828 N N . ASN A 1 112 ? -9.797 -10.156 2.396 1 98.5 112 ASN A N 1
ATOM 829 C CA . ASN A 1 112 ? -8.711 -11.016 2.857 1 98.5 112 ASN A CA 1
ATOM 830 C C . ASN A 1 112 ? -8.016 -11.719 1.694 1 98.5 112 ASN A C 1
ATOM 832 O O . ASN A 1 112 ? -8.68 -12.297 0.832 1 98.5 112 ASN A O 1
ATOM 836 N N . ALA A 1 113 ? -6.699 -11.664 1.668 1 98.19 113 ALA A N 1
ATOM 837 C CA . ALA A 1 113 ? -6.016 -12.055 0.44 1 98.19 113 ALA A CA 1
ATOM 838 C C . ALA A 1 113 ? -5.164 -13.305 0.666 1 98.19 113 ALA A C 1
ATOM 840 O O . ALA A 1 113 ? -4.367 -13.68 -0.195 1 98.19 113 ALA A O 1
ATOM 841 N N . ALA A 1 114 ? -5.273 -13.93 1.845 1 96.19 114 ALA A N 1
ATOM 842 C CA . ALA A 1 114 ? -4.477 -15.133 2.086 1 96.19 114 ALA A CA 1
ATOM 843 C C . ALA A 1 114 ? -4.82 -16.234 1.084 1 96.19 114 ALA A C 1
ATOM 845 O O . ALA A 1 114 ? -3.957 -16.672 0.319 1 96.19 114 ALA A O 1
ATOM 846 N N . GLU A 1 115 ? -6.086 -16.641 1.024 1 96.88 115 GLU A N 1
ATOM 847 C CA . GLU A 1 115 ? -6.535 -17.656 0.075 1 96.88 115 GLU A CA 1
ATOM 848 C C . GLU A 1 115 ? -6.465 -17.141 -1.358 1 96.88 115 GLU A C 1
ATOM 850 O O . GLU A 1 115 ? -6.09 -17.875 -2.273 1 96.88 115 GLU A O 1
ATOM 855 N N . LEU A 1 116 ? -6.793 -15.906 -1.523 1 97.62 116 LEU A N 1
ATOM 856 C CA . LEU A 1 116 ? -6.754 -15.266 -2.83 1 97.62 116 LEU A CA 1
ATOM 857 C C . LEU A 1 116 ? -5.355 -15.344 -3.436 1 97.62 116 LEU A C 1
ATOM 859 O O . LEU A 1 116 ? -5.203 -15.609 -4.629 1 97.62 116 LEU A O 1
ATOM 863 N N . THR A 1 117 ? -4.344 -15.148 -2.637 1 97.38 117 THR A N 1
ATOM 864 C CA . THR A 1 117 ? -2.967 -15.156 -3.111 1 97.38 117 THR A CA 1
ATOM 865 C C . THR A 1 117 ? -2.592 -16.516 -3.676 1 97.38 117 THR A C 1
ATOM 867 O O . THR A 1 117 ? -2.045 -16.609 -4.777 1 97.38 117 THR A O 1
ATOM 870 N N . ALA A 1 118 ? -2.928 -17.547 -2.934 1 96.88 118 ALA A N 1
ATOM 871 C CA . ALA A 1 118 ? -2.619 -18.891 -3.389 1 96.88 118 ALA A CA 1
ATOM 872 C C . ALA A 1 118 ? -3.361 -19.219 -4.68 1 96.88 118 ALA A C 1
ATOM 874 O O . ALA A 1 118 ? -2.777 -19.781 -5.617 1 96.88 118 ALA A O 1
ATOM 875 N N . PHE A 1 119 ? -4.613 -18.844 -4.719 1 98.31 119 PHE A N 1
ATOM 876 C CA . PHE A 1 119 ? -5.453 -19.125 -5.875 1 98.31 119 PHE A CA 1
ATOM 877 C C . PHE A 1 119 ? -4.934 -18.406 -7.109 1 98.31 119 PHE A C 1
ATOM 879 O O . PHE A 1 119 ? -4.664 -19.016 -8.141 1 98.31 119 PHE A O 1
ATOM 886 N N . ARG A 1 120 ? -4.742 -17.062 -6.988 1 98.31 120 ARG A N 1
ATOM 887 C CA . ARG A 1 120 ? -4.371 -16.297 -8.18 1 98.31 120 ARG A CA 1
ATOM 888 C C . ARG A 1 120 ? -2.969 -16.672 -8.648 1 98.31 120 ARG A C 1
ATOM 890 O O . ARG A 1 120 ? -2.695 -16.672 -9.852 1 98.31 120 ARG A O 1
ATOM 897 N N . THR A 1 121 ? -2.023 -16.984 -7.75 1 98.19 121 THR A N 1
ATOM 898 C CA . THR A 1 121 ? -0.688 -17.422 -8.133 1 98.19 121 THR A CA 1
ATOM 899 C C . THR A 1 121 ? -0.755 -18.719 -8.945 1 98.19 121 THR A C 1
ATOM 901 O O . THR A 1 121 ? -0.158 -18.812 -10.023 1 98.19 121 THR A O 1
ATOM 904 N N . SER A 1 122 ? -1.533 -19.656 -8.43 1 98.62 122 SER A N 1
ATOM 905 C CA . SER A 1 122 ? -1.709 -20.906 -9.141 1 98.62 122 SER A CA 1
ATOM 906 C C . SER A 1 122 ? -2.4 -20.703 -10.484 1 98.62 122 SER A C 1
ATOM 908 O O . SER A 1 122 ? -2.062 -21.359 -11.477 1 98.62 122 SER A O 1
ATOM 910 N N . LEU A 1 123 ? -3.375 -19.812 -10.477 1 98.69 123 LEU A N 1
ATOM 911 C CA . LEU A 1 123 ? -4.082 -19.5 -11.711 1 98.69 123 LEU A CA 1
ATOM 912 C C . LEU A 1 123 ? -3.127 -18.953 -12.766 1 98.69 123 LEU A C 1
ATOM 914 O O . LEU A 1 123 ? -3.303 -19.188 -13.961 1 98.69 123 LEU A O 1
ATOM 918 N N . GLY A 1 124 ? -2.105 -18.234 -12.359 1 98.69 124 GLY A N 1
ATOM 919 C CA . GLY A 1 124 ? -1.071 -17.781 -13.281 1 98.69 124 GLY A CA 1
ATOM 920 C C . GLY A 1 124 ? -0.379 -18.922 -14 1 98.69 124 GLY A C 1
ATOM 921 O O . GLY A 1 124 ? -0.161 -18.844 -15.211 1 98.69 124 GLY A O 1
ATOM 922 N N . SER A 1 125 ? -0.065 -19.938 -13.305 1 98.75 125 SER A N 1
ATOM 923 C CA . SER A 1 125 ? 0.524 -21.141 -13.898 1 98.75 125 SER A CA 1
ATOM 924 C C . SER A 1 125 ? -0.432 -21.797 -14.891 1 98.75 125 SER A C 1
ATOM 926 O O . SER A 1 125 ? -0.004 -22.297 -15.93 1 98.75 125 SER A O 1
ATOM 928 N N . MET A 1 126 ? -1.732 -21.688 -14.609 1 98.44 126 MET A N 1
ATOM 929 C CA . MET A 1 126 ? -2.744 -22.391 -15.398 1 98.44 126 MET A CA 1
ATOM 930 C C . MET A 1 126 ? -2.949 -21.703 -16.75 1 98.44 126 MET A C 1
ATOM 932 O O . MET A 1 126 ? -3.504 -22.297 -17.672 1 98.44 126 MET A O 1
ATOM 936 N N . LEU A 1 127 ? -2.541 -20.422 -16.828 1 98.38 127 LEU A N 1
ATOM 937 C CA . LEU A 1 127 ? -2.695 -19.703 -18.094 1 98.38 127 LEU A CA 1
ATOM 938 C C . LEU A 1 127 ? -1.982 -20.438 -19.219 1 98.38 127 LEU A C 1
ATOM 940 O O . LEU A 1 127 ? -2.428 -20.391 -20.375 1 98.38 127 LEU A O 1
ATOM 944 N N . LEU A 1 128 ? -0.859 -21.141 -18.922 1 98.31 128 LEU A N 1
ATOM 945 C CA . LEU A 1 128 ? -0.134 -21.906 -19.922 1 98.31 128 LEU A CA 1
ATOM 946 C C . LEU A 1 128 ? -0.467 -23.406 -19.828 1 98.31 128 LEU A C 1
ATOM 948 O O . LEU A 1 128 ? -0.592 -24.078 -20.844 1 98.31 128 LEU A O 1
ATOM 952 N N . TYR A 1 129 ? -0.672 -23.844 -18.625 1 98.38 129 TYR A N 1
ATOM 953 C CA . TYR A 1 129 ? -0.981 -25.25 -18.375 1 98.38 129 TYR A CA 1
ATOM 954 C C . TYR A 1 129 ? -2.188 -25.688 -19.188 1 98.38 129 TYR A C 1
ATOM 956 O O . TYR A 1 129 ? -2.227 -26.828 -19.688 1 98.38 129 TYR A O 1
ATOM 964 N N . ARG A 1 130 ? -3.129 -24.859 -19.328 1 96.56 130 ARG A N 1
ATOM 965 C CA . ARG A 1 130 ? -4.402 -25.219 -19.953 1 96.56 130 ARG A CA 1
ATOM 966 C C . ARG A 1 130 ? -4.203 -25.641 -21.406 1 96.56 130 ARG A C 1
ATOM 968 O O . ARG A 1 130 ? -5.078 -26.266 -22 1 96.56 130 ARG A O 1
ATOM 975 N N . TYR A 1 131 ? -3.096 -25.328 -22.016 1 97.12 131 TYR A N 1
ATOM 976 C CA . TYR A 1 131 ? -2.848 -25.672 -23.422 1 97.12 131 TYR A CA 1
ATOM 977 C C . TYR A 1 131 ? -2.195 -27.047 -23.531 1 97.12 131 TYR A C 1
ATOM 979 O O . TYR A 1 131 ? -2.131 -27.625 -24.609 1 97.12 131 TYR A O 1
ATOM 987 N N . ARG A 1 132 ? -1.669 -27.578 -22.406 1 98.12 132 ARG A N 1
ATOM 988 C CA . ARG A 1 132 ? -0.877 -28.812 -22.453 1 98.12 132 ARG A CA 1
ATOM 989 C C . ARG A 1 132 ? -1.727 -30 -22.891 1 98.12 132 ARG A C 1
ATOM 991 O O . ARG A 1 132 ? -2.877 -30.141 -22.469 1 98.12 132 ARG A O 1
ATOM 998 N N . LYS A 1 133 ? -1.171 -30.844 -23.688 1 97.88 133 LYS A N 1
ATOM 999 C CA . LYS A 1 133 ? -1.87 -32.062 -24.109 1 97.88 133 LYS A CA 1
ATOM 1000 C C . LYS A 1 133 ? -1.537 -33.219 -23.188 1 97.88 133 LYS A C 1
ATOM 1002 O O . LYS A 1 133 ? -2.404 -34.031 -22.891 1 97.88 133 LYS A O 1
ATOM 1007 N N . LYS A 1 134 ? -0.277 -33.312 -22.766 1 97.94 134 LYS A N 1
ATOM 1008 C CA . LYS A 1 134 ? 0.15 -34.406 -21.891 1 97.94 134 LYS A CA 1
ATOM 1009 C C . LYS A 1 134 ? 0.262 -33.938 -20.438 1 97.94 134 LYS A C 1
ATOM 1011 O O . LYS A 1 134 ? 1.139 -33.156 -20.109 1 97.94 134 LYS A O 1
ATOM 1016 N N . THR A 1 135 ? -0.637 -34.438 -19.594 1 98.56 135 THR A N 1
ATOM 1017 C CA . THR A 1 135 ? -0.65 -34.031 -18.188 1 98.56 135 THR A CA 1
ATOM 1018 C C . THR A 1 135 ? -0.861 -35.25 -17.281 1 98.56 135 THR A C 1
ATOM 1020 O O . THR A 1 135 ? -1.351 -35.094 -16.156 1 98.56 135 THR A O 1
ATOM 1023 N N . GLU A 1 136 ? -0.506 -36.438 -17.672 1 98.38 136 GLU A N 1
ATOM 1024 C CA . GLU A 1 136 ? -0.829 -37.688 -16.984 1 98.38 136 GLU A CA 1
ATOM 1025 C C . GLU A 1 136 ? -0.133 -37.75 -15.633 1 98.38 136 GLU A C 1
ATOM 1027 O O . GLU A 1 136 ? -0.748 -38.156 -14.641 1 98.38 136 GLU A O 1
ATOM 1032 N N . ASN A 1 137 ? 1.113 -37.469 -15.594 1 98.5 137 ASN A N 1
ATOM 1033 C CA . ASN A 1 137 ? 1.918 -37.594 -14.383 1 98.5 137 ASN A CA 1
ATOM 1034 C C . ASN A 1 137 ? 2.363 -36.219 -13.891 1 98.5 137 ASN A C 1
ATOM 1036 O O . ASN A 1 137 ? 3.184 -35.562 -14.531 1 98.5 137 ASN A O 1
ATOM 1040 N N . ILE A 1 138 ? 1.834 -35.812 -12.703 1 98.75 138 ILE A N 1
ATOM 1041 C CA . ILE A 1 138 ? 2.127 -34.5 -12.148 1 98.75 138 ILE A CA 1
ATOM 1042 C C . ILE A 1 138 ? 2.939 -34.656 -10.859 1 98.75 138 ILE A C 1
ATOM 1044 O O . ILE A 1 138 ? 2.615 -35.469 -10.016 1 98.75 138 ILE A O 1
ATOM 1048 N N . ILE A 1 139 ? 4.008 -33.906 -10.758 1 98.62 139 ILE A N 1
ATOM 1049 C CA . ILE A 1 139 ? 4.75 -33.781 -9.516 1 98.62 139 ILE A CA 1
ATOM 1050 C C . ILE A 1 139 ? 4.492 -32.375 -8.914 1 98.62 139 ILE A C 1
ATOM 1052 O O . ILE A 1 139 ? 4.48 -31.391 -9.633 1 98.62 139 ILE A O 1
ATOM 1056 N N . VAL A 1 140 ? 4.234 -32.344 -7.641 1 98.62 140 VAL A N 1
ATOM 1057 C CA . VAL A 1 140 ? 4.094 -31.078 -6.922 1 98.62 140 VAL A CA 1
ATOM 1058 C C . VAL A 1 140 ? 5.117 -31 -5.793 1 98.62 140 VAL A C 1
ATOM 1060 O O . VAL A 1 140 ? 5.105 -31.828 -4.879 1 98.62 140 VAL A O 1
ATOM 1063 N N . PHE A 1 141 ? 6.043 -30.078 -5.938 1 98.19 141 PHE A N 1
ATOM 1064 C CA . PHE A 1 141 ? 6.988 -29.812 -4.859 1 98.19 141 PHE A CA 1
ATOM 1065 C C . PHE A 1 141 ? 6.414 -28.812 -3.863 1 98.19 141 PHE A C 1
ATOM 1067 O O . PHE A 1 141 ? 6.137 -27.672 -4.215 1 98.19 141 PHE A O 1
ATOM 1074 N N . GLY A 1 142 ? 6.297 -29.219 -2.639 1 96.75 142 GLY A N 1
ATOM 1075 C CA . GLY A 1 142 ? 5.645 -28.438 -1.605 1 96.75 142 GLY A CA 1
ATOM 1076 C C . GLY A 1 142 ? 4.293 -28.984 -1.193 1 96.75 142 GLY A C 1
ATOM 1077 O O . GLY A 1 142 ? 3.672 -29.75 -1.942 1 96.75 142 GLY A O 1
ATOM 1078 N N . ALA A 1 143 ? 3.818 -28.594 -0.033 1 96.12 143 ALA A N 1
ATOM 1079 C CA . ALA A 1 143 ? 2.559 -29.125 0.481 1 96.12 143 ALA A CA 1
ATOM 1080 C C . ALA A 1 143 ? 1.73 -28.031 1.146 1 96.12 143 ALA A C 1
ATOM 1082 O O . ALA A 1 143 ? 0.859 -28.328 1.971 1 96.12 143 ALA A O 1
ATOM 1083 N N . GLY A 1 144 ? 2.012 -26.781 0.848 1 93.88 144 GLY A N 1
ATOM 1084 C CA . GLY A 1 144 ? 1.25 -25.672 1.392 1 93.88 144 GLY A CA 1
ATOM 1085 C C . GLY A 1 144 ? 0.07 -25.281 0.525 1 93.88 144 GLY A C 1
ATOM 1086 O O . GLY A 1 144 ? -0.377 -26.062 -0.318 1 93.88 144 GLY A O 1
ATOM 1087 N N . LYS A 1 145 ? -0.421 -24.094 0.735 1 94.38 145 LYS A N 1
ATOM 1088 C CA . LYS A 1 145 ? -1.598 -23.594 0.033 1 94.38 145 LYS A CA 1
ATOM 1089 C C . LYS A 1 145 ? -1.337 -23.469 -1.467 1 94.38 145 LYS A C 1
ATOM 1091 O O . LYS A 1 145 ? -2.242 -23.688 -2.277 1 94.38 145 LYS A O 1
ATOM 1096 N N . GLN A 1 146 ? -0.098 -23.109 -1.807 1 96.94 146 GLN A N 1
ATOM 1097 C CA . GLN A 1 146 ? 0.24 -23.016 -3.223 1 96.94 146 GLN A CA 1
ATOM 1098 C C . GLN A 1 146 ? 0.156 -24.391 -3.895 1 96.94 146 GLN A C 1
ATOM 1100 O O . GLN A 1 146 ? -0.405 -24.516 -4.984 1 96.94 146 GLN A O 1
ATOM 1105 N N . ALA A 1 147 ? 0.661 -25.359 -3.23 1 97.44 147 ALA A N 1
ATOM 1106 C CA . ALA A 1 147 ? 0.554 -26.719 -3.748 1 97.44 147 ALA A CA 1
ATOM 1107 C C . ALA A 1 147 ? -0.907 -27.141 -3.883 1 97.44 147 ALA A C 1
ATOM 1109 O O . ALA A 1 147 ? -1.317 -27.641 -4.93 1 97.44 147 ALA A O 1
ATOM 1110 N N . GLU A 1 148 ? -1.651 -26.875 -2.865 1 96.69 148 GLU A N 1
ATOM 1111 C CA . GLU A 1 148 ? -3.066 -27.25 -2.846 1 96.69 148 GLU A CA 1
ATOM 1112 C C . GLU A 1 148 ? -3.803 -26.656 -4.043 1 96.69 148 GLU A C 1
ATOM 1114 O O . GLU A 1 148 ? -4.5 -27.375 -4.766 1 96.69 148 GLU A O 1
ATOM 1119 N N . TRP A 1 149 ? -3.639 -25.469 -4.309 1 97.44 149 TRP A N 1
ATOM 1120 C CA . TRP A 1 149 ? -4.402 -24.797 -5.355 1 97.44 149 TRP A CA 1
ATOM 1121 C C . TRP A 1 149 ? -3.891 -25.203 -6.738 1 97.44 149 TRP A C 1
ATOM 1123 O O . TRP A 1 149 ? -4.668 -25.281 -7.691 1 97.44 149 TRP A O 1
ATOM 1133 N N . HIS A 1 150 ? -2.576 -25.375 -6.887 1 98.5 150 HIS A N 1
ATOM 1134 C CA . HIS A 1 150 ? -2.09 -25.906 -8.156 1 98.5 150 HIS A CA 1
ATOM 1135 C C . HIS A 1 150 ? -2.738 -27.25 -8.484 1 98.5 150 HIS A C 1
ATOM 1137 O O . HIS A 1 150 ? -3.154 -27.469 -9.625 1 98.5 150 HIS A O 1
ATOM 1143 N N . ILE A 1 151 ? -2.873 -28.094 -7.473 1 97.75 151 ILE A N 1
ATOM 1144 C CA . ILE A 1 151 ? -3.484 -29.406 -7.672 1 97.75 151 ILE A CA 1
ATOM 1145 C C . ILE A 1 151 ? -4.965 -29.234 -8.008 1 97.75 151 ILE A C 1
ATOM 1147 O O . ILE A 1 151 ? -5.445 -29.766 -9.008 1 97.75 151 ILE A O 1
ATOM 1151 N N . ARG A 1 152 ? -5.699 -28.422 -7.238 1 96.56 152 ARG A N 1
ATOM 1152 C CA . ARG A 1 152 ? -7.129 -28.219 -7.445 1 96.56 152 ARG A CA 1
ATOM 1153 C C . ARG A 1 152 ? -7.414 -27.688 -8.844 1 96.56 152 ARG A C 1
ATOM 1155 O O . ARG A 1 152 ? -8.297 -28.203 -9.539 1 96.56 152 ARG A O 1
ATOM 1162 N N . LEU A 1 153 ? -6.641 -26.75 -9.25 1 97.5 153 LEU A N 1
ATOM 1163 C CA . LEU A 1 153 ? -6.898 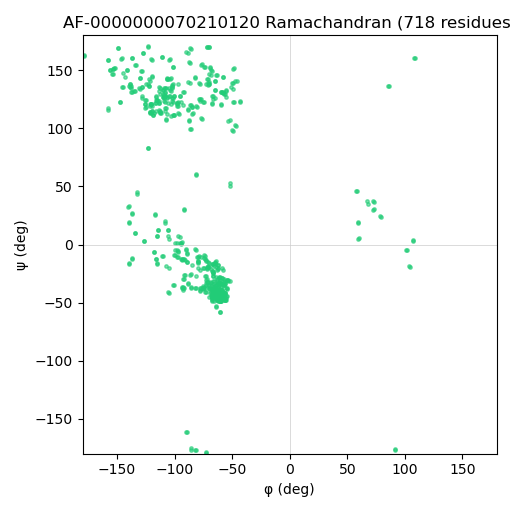-26.125 -10.539 1 97.5 153 LEU A CA 1
ATOM 1164 C C . LEU A 1 153 ? -6.48 -27.031 -11.688 1 97.5 153 LEU A C 1
ATOM 1166 O O . LEU A 1 153 ? -7.141 -27.062 -12.734 1 97.5 153 LEU A O 1
ATOM 1170 N N . ALA A 1 154 ? -5.352 -27.75 -11.508 1 97.19 154 ALA A N 1
ATOM 1171 C CA . ALA A 1 154 ? -4.961 -28.719 -12.531 1 97.19 154 ALA A CA 1
ATOM 1172 C C . ALA A 1 154 ? -6.062 -29.734 -12.773 1 97.19 154 ALA A C 1
ATOM 1174 O O . ALA A 1 154 ? -6.383 -30.062 -13.914 1 97.19 154 ALA A O 1
ATOM 1175 N N . ILE A 1 155 ? -6.648 -30.219 -11.68 1 95.75 155 ILE A N 1
ATOM 1176 C CA . ILE A 1 155 ? -7.703 -31.234 -11.758 1 95.75 155 ILE A CA 1
ATOM 1177 C C . ILE A 1 155 ? -8.953 -30.609 -12.383 1 95.75 155 ILE A C 1
ATOM 1179 O O . ILE A 1 155 ? -9.586 -31.219 -13.25 1 95.75 155 ILE A O 1
ATOM 1183 N N . LEU A 1 156 ? -9.312 -29.438 -11.984 1 94.19 156 LEU A N 1
ATOM 1184 C CA . LEU A 1 156 ? -10.508 -28.766 -12.508 1 94.19 156 LEU A CA 1
ATOM 1185 C C . LEU A 1 156 ? -10.383 -28.547 -14.016 1 94.19 156 LEU A C 1
ATOM 1187 O O . LEU A 1 156 ? -11.383 -28.609 -14.734 1 94.19 156 LEU A O 1
ATOM 1191 N N . LEU A 1 157 ? -9.172 -28.328 -14.484 1 94.81 157 LEU A N 1
ATOM 1192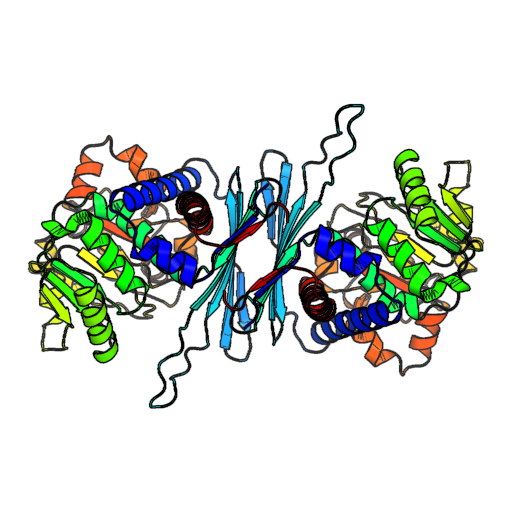 C CA . LEU A 1 157 ? -8.984 -27.938 -15.875 1 94.81 157 LEU A CA 1
ATOM 1193 C C . LEU A 1 157 ? -8.742 -29.156 -16.766 1 94.81 157 LEU A C 1
ATOM 1195 O O . LEU A 1 157 ? -9.211 -29.203 -17.906 1 94.81 157 LEU A O 1
ATOM 1199 N N . LYS A 1 158 ? -7.98 -30.188 -16.188 1 94.94 158 LYS A N 1
ATOM 1200 C CA . LYS A 1 158 ? -7.566 -31.312 -17.016 1 94.94 158 LYS A CA 1
ATOM 1201 C C . LYS A 1 158 ? -7.668 -32.625 -16.266 1 94.94 158 LYS A C 1
ATOM 1203 O O . LYS A 1 158 ? -6.875 -33.531 -16.5 1 94.94 158 LYS A O 1
ATOM 1208 N N . GLY A 1 159 ? -8.594 -32.75 -15.398 1 94.44 159 GLY A N 1
ATOM 1209 C CA . GLY A 1 159 ? -8.711 -33.906 -14.516 1 94.44 159 GLY A CA 1
ATOM 1210 C C . GLY A 1 159 ? -8.805 -35.219 -15.258 1 94.44 159 GLY A C 1
ATOM 1211 O O . GLY A 1 159 ? -8.258 -36.219 -14.82 1 94.44 159 GLY A O 1
ATOM 1212 N N . ASP A 1 160 ? -9.438 -35.219 -16.391 1 95.38 160 ASP A N 1
ATOM 1213 C CA . ASP A 1 160 ? -9.648 -36.438 -17.141 1 95.38 160 ASP A CA 1
ATOM 1214 C C . ASP A 1 160 ? -8.336 -37 -17.688 1 95.38 160 ASP A C 1
ATOM 1216 O O . ASP A 1 160 ? -8.211 -38.188 -17.953 1 95.38 160 ASP A O 1
ATOM 1220 N N . ASP A 1 161 ? -7.336 -36.125 -17.828 1 97.06 161 ASP A N 1
ATOM 1221 C CA . ASP A 1 161 ? -6.07 -36.5 -18.453 1 97.06 161 ASP A CA 1
ATOM 1222 C C . ASP A 1 161 ? -5.016 -36.844 -17.406 1 97.06 161 ASP A C 1
ATOM 1224 O O . ASP A 1 161 ? -3.902 -37.25 -17.75 1 97.06 161 ASP A O 1
ATOM 1228 N N . ILE A 1 162 ? -5.367 -36.656 -16.156 1 98 162 ILE A N 1
ATOM 1229 C CA . ILE A 1 162 ? -4.402 -36.875 -15.078 1 98 162 ILE A CA 1
ATOM 1230 C C . ILE A 1 162 ? -4.531 -38.312 -14.562 1 98 162 ILE A C 1
ATOM 1232 O O . ILE A 1 162 ? -5.637 -38.781 -14.281 1 98 162 ILE A O 1
ATOM 1236 N N . ARG A 1 163 ? -3.418 -38.969 -14.445 1 98 163 ARG A N 1
ATOM 1237 C CA . ARG A 1 163 ? -3.387 -40.312 -13.898 1 98 163 ARG A CA 1
ATOM 1238 C C . ARG A 1 163 ? -2.83 -40.344 -12.477 1 98 163 ARG A C 1
ATOM 1240 O O . ARG A 1 163 ? -3.342 -41.031 -11.609 1 98 163 ARG A O 1
ATOM 1247 N N . LYS A 1 164 ? -1.816 -39.562 -12.297 1 97.62 164 LYS A N 1
ATOM 1248 C CA . LYS A 1 164 ? -1.104 -39.625 -11.023 1 97.62 164 LYS A CA 1
ATOM 1249 C C . LYS A 1 164 ? -0.585 -38.25 -10.625 1 97.62 164 LYS A C 1
ATOM 1251 O O . LYS A 1 164 ? -0.098 -37.5 -11.469 1 97.62 164 LYS A O 1
ATOM 1256 N N . ILE A 1 165 ? -0.753 -37.875 -9.367 1 97.94 165 ILE A N 1
ATOM 1257 C CA . ILE A 1 165 ? -0.161 -36.688 -8.758 1 97.94 165 ILE A CA 1
ATOM 1258 C C . ILE A 1 165 ? 0.709 -37.094 -7.57 1 97.94 165 ILE A C 1
ATOM 1260 O O . ILE A 1 165 ? 0.226 -37.75 -6.629 1 97.94 165 ILE A O 1
ATOM 1264 N N . THR A 1 166 ? 1.976 -36.812 -7.609 1 97.25 166 THR A N 1
ATOM 1265 C CA . THR A 1 166 ? 2.902 -37.125 -6.527 1 97.25 166 THR A CA 1
ATOM 1266 C C . THR A 1 166 ? 3.365 -35.844 -5.832 1 97.25 166 THR A C 1
ATOM 1268 O O . THR A 1 166 ? 3.861 -34.938 -6.484 1 97.25 166 THR A O 1
ATOM 1271 N N . ILE A 1 167 ? 3.234 -35.75 -4.512 1 97.56 167 ILE A N 1
ATOM 1272 C CA . ILE A 1 167 ? 3.66 -34.625 -3.719 1 97.56 167 ILE A CA 1
ATOM 1273 C C . ILE A 1 167 ? 5.031 -34.875 -3.105 1 97.56 167 ILE A C 1
ATOM 1275 O O . ILE A 1 167 ? 5.238 -35.938 -2.479 1 97.56 167 ILE A O 1
ATOM 1279 N N . VAL A 1 168 ? 5.961 -34.031 -3.373 1 96.56 168 VAL A N 1
ATOM 1280 C CA . VAL A 1 168 ? 7.305 -34.094 -2.805 1 96.56 168 VAL A CA 1
ATOM 1281 C C . VAL A 1 168 ? 7.484 -32.969 -1.796 1 96.56 168 VAL A C 1
ATOM 1283 O O . VAL A 1 168 ? 7.449 -31.781 -2.162 1 96.56 168 VAL A O 1
ATOM 1286 N N . ASN A 1 169 ? 7.648 -33.281 -0.57 1 93.62 169 ASN A N 1
ATOM 1287 C CA . ASN A 1 169 ? 7.789 -32.281 0.503 1 93.62 169 ASN A CA 1
ATOM 1288 C C . ASN A 1 169 ? 8.766 -32.781 1.575 1 93.62 169 ASN A C 1
ATOM 1290 O O . ASN A 1 169 ? 8.875 -33.969 1.821 1 93.62 169 ASN A O 1
ATOM 1294 N N . ARG A 1 170 ? 9.484 -31.828 2.188 1 86.19 170 ARG A N 1
ATOM 1295 C CA . ARG A 1 170 ? 10.43 -32.156 3.242 1 86.19 170 ARG A CA 1
ATOM 1296 C C . ARG A 1 170 ? 9.742 -32.906 4.383 1 86.19 170 ARG A C 1
ATOM 1298 O O . ARG A 1 170 ? 10.219 -33.969 4.82 1 86.19 170 ARG A O 1
ATOM 1305 N N . SER A 1 171 ? 8.586 -32.344 4.801 1 81.94 171 SER A N 1
ATOM 1306 C CA . SER A 1 171 ? 7.812 -33 5.848 1 81.94 171 SER A CA 1
ATOM 1307 C C . SER A 1 171 ? 6.754 -33.938 5.258 1 81.94 171 SER A C 1
ATOM 1309 O O . SER A 1 171 ? 5.797 -33.469 4.633 1 81.94 171 SER A O 1
ATOM 1311 N N . SER A 1 172 ? 6.809 -35.156 5.555 1 86.62 172 SER A N 1
ATOM 1312 C CA . SER A 1 172 ? 5.84 -36.125 5.051 1 86.62 172 SER A CA 1
ATOM 1313 C C . SER A 1 172 ? 4.465 -35.906 5.668 1 86.62 172 SER A C 1
ATOM 1315 O O . SER A 1 172 ? 3.441 -36.125 5.016 1 86.62 172 SER A O 1
ATOM 1317 N N . ALA A 1 173 ? 4.461 -35.469 6.844 1 89.19 173 ALA A N 1
ATOM 1318 C CA . ALA A 1 173 ? 3.195 -35.281 7.539 1 89.19 173 ALA A CA 1
ATOM 1319 C C . ALA A 1 173 ? 2.355 -34.219 6.848 1 89.19 173 ALA A C 1
ATOM 1321 O O . ALA A 1 173 ? 1.15 -34.375 6.648 1 89.19 173 ALA A O 1
ATOM 1322 N N . ARG A 1 174 ? 2.959 -33.094 6.488 1 88.38 174 ARG A N 1
ATOM 1323 C CA . ARG A 1 174 ? 2.252 -32 5.805 1 88.38 174 ARG A CA 1
ATOM 1324 C C . ARG A 1 174 ? 1.734 -32.469 4.445 1 88.38 174 ARG A C 1
ATOM 1326 O O . ARG A 1 174 ? 0.635 -32.094 4.035 1 88.38 174 ARG A O 1
ATOM 1333 N N . ALA A 1 175 ? 2.559 -33.219 3.793 1 93.81 175 ALA A N 1
ATOM 1334 C CA . ALA A 1 175 ? 2.166 -33.75 2.486 1 93.81 175 ALA A CA 1
ATOM 1335 C C . ALA A 1 175 ? 0.986 -34.719 2.609 1 93.81 175 ALA A C 1
ATOM 1337 O O . ALA A 1 175 ? 0.058 -34.656 1.798 1 93.81 175 ALA A O 1
ATOM 1338 N N . LYS A 1 176 ? 1.022 -35.531 3.619 1 93.75 176 LYS A N 1
ATOM 1339 C CA . LYS A 1 176 ? -0.065 -36.5 3.85 1 93.75 176 LYS A CA 1
ATOM 1340 C C . LYS A 1 176 ? -1.359 -35.781 4.207 1 93.75 176 LYS A C 1
ATOM 1342 O O . LYS A 1 176 ? -2.438 -36.156 3.738 1 93.75 176 LYS A O 1
ATOM 1347 N N . ASP A 1 177 ? -1.239 -34.75 4.98 1 93.31 177 ASP A N 1
ATOM 1348 C CA . ASP A 1 177 ? -2.4 -33.938 5.316 1 93.31 177 ASP A CA 1
ATOM 1349 C C . ASP A 1 177 ? -3.021 -33.312 4.066 1 93.31 177 ASP A C 1
ATOM 1351 O O . ASP A 1 177 ? -4.246 -33.25 3.941 1 93.31 177 ASP A O 1
ATOM 1355 N N . LEU A 1 178 ? -2.152 -32.844 3.186 1 93.94 178 LEU A N 1
ATOM 1356 C CA . LEU A 1 178 ? -2.631 -32.25 1.938 1 93.94 178 LEU A CA 1
ATOM 1357 C C . LEU A 1 178 ? -3.361 -33.281 1.093 1 93.94 178 LEU A C 1
ATOM 1359 O O . LEU A 1 178 ? -4.457 -33.031 0.593 1 93.94 178 LEU A O 1
ATOM 1363 N N . VAL A 1 179 ? -2.799 -34.469 0.978 1 93.56 179 VAL A N 1
ATOM 1364 C CA . VAL A 1 179 ? -3.42 -35.531 0.208 1 93.56 179 VAL A CA 1
ATOM 1365 C C . VAL A 1 179 ? -4.781 -35.875 0.805 1 93.56 179 VAL A C 1
ATOM 1367 O O . VAL A 1 179 ? -5.77 -36 0.078 1 93.56 179 VAL A O 1
ATOM 1370 N N . ASP A 1 180 ? -4.855 -35.969 2.092 1 91.81 180 ASP A N 1
ATOM 1371 C CA . ASP A 1 180 ? -6.102 -36.312 2.773 1 91.81 180 ASP A CA 1
ATOM 1372 C C . ASP A 1 180 ? -7.16 -35.25 2.537 1 91.81 180 ASP A C 1
ATOM 1374 O O . ASP A 1 180 ? -8.32 -35.562 2.271 1 91.81 180 ASP A O 1
ATOM 1378 N N . SER A 1 181 ? -6.723 -34.062 2.59 1 90.5 181 SER A N 1
ATOM 1379 C CA . SER A 1 181 ? -7.652 -32.938 2.396 1 90.5 181 SER A CA 1
ATOM 1380 C C . SER A 1 181 ? -8.195 -32.906 0.972 1 90.5 181 SER A C 1
ATOM 1382 O O . SER A 1 181 ? -9.375 -32.625 0.756 1 90.5 181 SER A O 1
ATOM 1384 N N . LEU A 1 182 ? -7.383 -33.188 -0.006 1 91.62 182 LEU A N 1
ATOM 1385 C CA . LEU A 1 182 ? -7.77 -33.156 -1.412 1 91.62 182 LEU A CA 1
ATOM 1386 C C . LEU A 1 182 ? -8.656 -34.344 -1.77 1 91.62 182 LEU A C 1
ATOM 1388 O O . LEU A 1 182 ? -9.57 -34.219 -2.586 1 91.62 182 LEU A O 1
ATOM 1392 N N . THR A 1 183 ? -8.359 -35.438 -1.201 1 83.88 183 THR A N 1
ATOM 1393 C CA . THR A 1 183 ? -9.148 -36.625 -1.477 1 83.88 183 THR A CA 1
ATOM 1394 C C . THR A 1 183 ? -10.57 -36.469 -0.944 1 83.88 183 THR A C 1
ATOM 1396 O O . THR A 1 183 ? -11.516 -36.969 -1.543 1 83.88 183 THR A O 1
ATOM 1399 N N . GLN A 1 184 ? -10.664 -35.688 -0.04 1 77.19 184 GLN A N 1
ATOM 1400 C CA . GLN A 1 184 ? -11.984 -35.438 0.514 1 77.19 184 GLN A CA 1
ATOM 1401 C C . GLN A 1 184 ? -12.766 -34.469 -0.376 1 77.19 184 GLN A C 1
ATOM 1403 O O . GLN A 1 184 ? -14 -34.406 -0.318 1 77.19 184 GLN A O 1
ATOM 1408 N N . SER A 1 185 ? -12.039 -33.688 -1.227 1 69.62 185 SER A N 1
ATOM 1409 C CA . SER A 1 185 ? -12.656 -32.688 -2.08 1 69.62 185 SER A CA 1
ATOM 1410 C C . SER A 1 185 ? -13.008 -33.25 -3.447 1 69.62 185 SER A C 1
ATOM 1412 O O . SER A 1 185 ? -13.148 -32.531 -4.422 1 69.62 185 SER A O 1
ATOM 1414 N N . LYS A 1 186 ? -13.289 -34.469 -3.559 1 70.38 186 LYS A N 1
ATOM 1415 C CA . LYS A 1 186 ? -13.867 -35.188 -4.703 1 70.38 186 LYS A CA 1
ATOM 1416 C C . LYS A 1 186 ? -12.891 -35.219 -5.875 1 70.38 186 LYS A C 1
ATOM 1418 O O . LYS A 1 186 ? -13.281 -35 -7.023 1 70.38 186 LYS A O 1
ATOM 1423 N N . VAL A 1 187 ? -11.734 -35.344 -5.574 1 80.06 187 VAL A N 1
ATOM 1424 C CA . VAL A 1 187 ? -10.797 -35.719 -6.629 1 80.06 187 VAL A CA 1
ATOM 1425 C C . VAL A 1 187 ? -11.25 -37.031 -7.277 1 80.06 187 VAL A C 1
ATOM 1427 O O . VAL A 1 187 ? -11.711 -37.938 -6.586 1 80.06 187 VAL A O 1
ATOM 1430 N N . GLY A 1 188 ? -11.328 -37.031 -8.555 1 83.19 188 GLY A N 1
ATOM 1431 C CA . GLY A 1 188 ? -11.766 -38.25 -9.258 1 83.19 188 GLY A CA 1
ATOM 1432 C C . GLY A 1 188 ? -11.039 -39.5 -8.812 1 83.19 188 GLY A C 1
ATOM 1433 O O . GLY A 1 188 ? -9.828 -39.469 -8.578 1 83.19 188 GLY A O 1
ATOM 1434 N N . SER A 1 189 ? -11.711 -40.594 -8.664 1 87.06 189 SER A N 1
ATOM 1435 C CA . SER A 1 189 ? -11.164 -41.844 -8.148 1 87.06 189 SER A CA 1
ATOM 1436 C C . SER A 1 189 ? -10.078 -42.406 -9.07 1 87.06 189 SER A C 1
ATOM 1438 O O . SER A 1 189 ? -9.266 -43.219 -8.656 1 87.06 189 SER A O 1
ATOM 1440 N N . HIS A 1 190 ? -10.109 -41.938 -10.242 1 93.31 190 HIS A N 1
ATOM 1441 C CA . HIS A 1 190 ? -9.156 -42.469 -11.219 1 93.31 190 HIS A CA 1
ATOM 1442 C C . HIS A 1 190 ? -7.785 -41.844 -11.039 1 93.31 190 HIS A C 1
ATOM 1444 O O . HIS A 1 190 ? -6.793 -42.312 -11.594 1 93.31 190 HIS A O 1
ATOM 1450 N N . ILE A 1 191 ? -7.645 -40.75 -10.336 1 96.12 191 ILE A N 1
ATOM 1451 C CA . ILE A 1 191 ? -6.375 -40.062 -10.109 1 96.12 191 ILE A CA 1
ATOM 1452 C C . ILE A 1 191 ? -5.695 -40.625 -8.867 1 96.12 191 ILE A C 1
ATOM 1454 O O . ILE A 1 191 ? -6.242 -40.562 -7.766 1 96.12 191 ILE A O 1
ATOM 1458 N N . LYS A 1 192 ? -4.539 -41.219 -9.016 1 95.94 192 LYS A N 1
ATOM 1459 C CA . LYS A 1 192 ? -3.734 -41.719 -7.891 1 95.94 192 LYS A CA 1
ATOM 1460 C C . LYS A 1 192 ? -2.932 -40.562 -7.27 1 95.94 192 LYS A C 1
ATOM 1462 O O . LYS A 1 192 ? -2.148 -39.906 -7.953 1 95.94 192 LYS A O 1
ATOM 1467 N N . MET A 1 193 ? -3.17 -40.281 -6.027 1 95.38 193 MET A N 1
ATOM 1468 C CA . MET A 1 193 ? -2.406 -39.281 -5.305 1 95.38 193 MET A CA 1
ATOM 1469 C C . MET A 1 193 ? -1.487 -39.938 -4.273 1 95.38 193 MET A C 1
ATOM 1471 O O . MET A 1 193 ? -1.929 -40.75 -3.477 1 95.38 193 MET A O 1
ATOM 1475 N N . GLU A 1 194 ? -0.217 -39.562 -4.242 1 93.75 194 GLU A N 1
ATOM 1476 C CA . GLU A 1 194 ? 0.704 -40.156 -3.285 1 93.75 194 GLU A CA 1
ATOM 1477 C C . GLU A 1 194 ? 1.755 -39.156 -2.82 1 93.75 194 GLU A C 1
ATOM 1479 O O . GLU A 1 194 ? 1.926 -38.094 -3.432 1 93.75 194 GLU A O 1
ATOM 1484 N N . VAL A 1 195 ? 2.355 -39.438 -1.698 1 95.81 195 VAL A N 1
ATOM 1485 C CA . VAL A 1 195 ? 3.471 -38.656 -1.147 1 95.81 195 VAL A CA 1
ATOM 1486 C C . VAL A 1 195 ? 4.785 -39.375 -1.447 1 95.81 195 VAL A C 1
ATOM 1488 O O . VAL A 1 195 ? 4.902 -40.594 -1.233 1 95.81 195 VAL A O 1
ATOM 1491 N N . PHE A 1 196 ? 5.66 -38.656 -2.012 1 94.75 196 PHE A N 1
ATOM 1492 C CA . PHE A 1 196 ? 6.965 -39.219 -2.297 1 94.75 196 PHE A CA 1
ATOM 1493 C C . PHE A 1 196 ? 7.727 -39.5 -1.005 1 94.75 196 PHE A C 1
ATOM 1495 O O . PHE A 1 196 ? 7.914 -38.594 -0.185 1 94.75 196 PHE A O 1
ATOM 1502 N N . GLU A 1 197 ? 8.07 -40.625 -0.83 1 87 197 GLU A N 1
ATOM 1503 C CA . GLU A 1 197 ? 8.945 -41.031 0.26 1 87 197 GLU A CA 1
ATOM 1504 C C . GLU A 1 197 ? 10.359 -41.344 -0.246 1 87 197 GLU A C 1
ATOM 1506 O O . GLU A 1 197 ? 10.539 -42 -1.261 1 87 197 GLU A O 1
ATOM 1511 N N . GLU A 1 198 ? 11.289 -40.594 0.338 1 77.56 198 GLU A N 1
ATOM 1512 C CA . GLU A 1 198 ? 12.672 -40.625 -0.124 1 77.56 198 GLU A CA 1
ATOM 1513 C C . GLU A 1 198 ? 13.18 -42.062 -0.227 1 77.56 198 GLU A C 1
ATOM 1515 O O . GLU A 1 198 ? 13.125 -42.844 0.745 1 77.56 198 GLU A O 1
ATOM 1520 N N . LYS A 1 199 ? 13.219 -42.688 -1.283 1 74.5 199 LYS A N 1
ATOM 1521 C CA . LYS A 1 199 ? 13.906 -43.938 -1.589 1 74.5 199 LYS A CA 1
ATOM 1522 C C . LYS A 1 199 ? 15.07 -43.719 -2.551 1 74.5 199 LYS A C 1
ATOM 1524 O O . LYS A 1 199 ? 15.125 -42.688 -3.221 1 74.5 199 LYS A O 1
ATOM 1529 N N . GLU A 1 200 ? 15.992 -44.656 -2.611 1 63.72 200 GLU A N 1
ATOM 1530 C CA . GLU A 1 200 ? 17.125 -44.531 -3.523 1 63.72 200 GLU A CA 1
ATOM 1531 C C . GLU A 1 200 ? 16.656 -44.344 -4.961 1 63.72 200 GLU A C 1
ATOM 1533 O O . GLU A 1 200 ? 15.805 -45.062 -5.457 1 63.72 200 GLU A O 1
ATOM 1538 N N . ASN A 1 201 ? 17.109 -43.344 -5.77 1 74.81 201 ASN A N 1
ATOM 1539 C CA . ASN A 1 201 ? 16.891 -42.938 -7.148 1 74.81 201 ASN A CA 1
ATOM 1540 C C . ASN A 1 201 ? 15.422 -42.625 -7.402 1 74.81 201 ASN A C 1
ATOM 1542 O O . ASN A 1 201 ? 15.016 -42.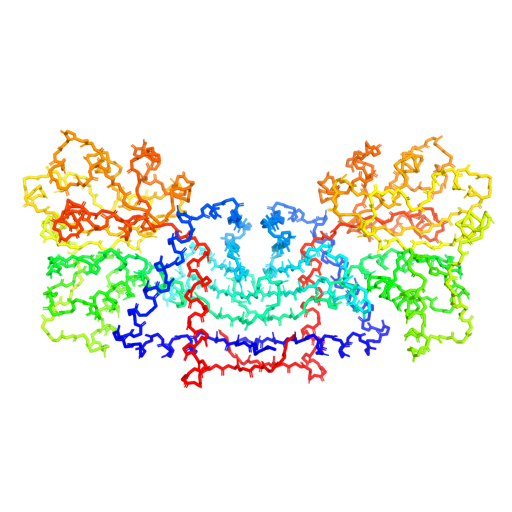406 -8.547 1 74.81 201 ASN A O 1
ATOM 1546 N N . GLY A 1 202 ? 14.727 -42.688 -6.406 1 90.75 202 GLY A N 1
ATOM 1547 C CA . GLY A 1 202 ? 13.281 -42.531 -6.539 1 90.75 202 GLY A CA 1
ATOM 1548 C C . GLY A 1 202 ? 12.875 -41.188 -7.113 1 90.75 202 GLY A C 1
ATOM 1549 O O . GLY A 1 202 ? 12.023 -41.125 -8 1 90.75 202 GLY A O 1
ATOM 1550 N N . LEU A 1 203 ? 13.633 -40.25 -6.77 1 95.12 203 LEU A N 1
ATOM 1551 C CA . LEU A 1 203 ? 13.25 -38.938 -7.211 1 95.12 203 LEU A CA 1
ATOM 1552 C C . LEU A 1 203 ? 13.594 -38.719 -8.68 1 95.12 203 LEU A C 1
ATOM 1554 O O . LEU A 1 203 ? 12.828 -38.094 -9.422 1 95.12 203 LEU A O 1
ATOM 1558 N N . GLU A 1 204 ? 14.734 -39.188 -9.164 1 96.06 204 GLU A N 1
ATOM 1559 C CA . GLU A 1 204 ? 15.125 -39.062 -10.562 1 96.06 204 GLU A CA 1
ATOM 1560 C C . GLU A 1 204 ? 14.094 -39.688 -11.492 1 96.06 204 GLU A C 1
ATOM 1562 O O . GLU A 1 204 ? 13.695 -39.094 -12.492 1 96.06 204 GLU A O 1
ATOM 1567 N N . ASP A 1 205 ? 13.664 -40.906 -11.148 1 95.5 205 ASP A N 1
ATOM 1568 C CA . ASP A 1 205 ? 12.656 -41.594 -11.953 1 95.5 205 ASP A CA 1
ATOM 1569 C C . ASP A 1 205 ? 11.359 -40.781 -12.016 1 95.5 205 ASP A C 1
ATOM 1571 O O . ASP A 1 205 ? 10.758 -40.656 -13.078 1 95.5 205 ASP A O 1
ATOM 1575 N N . LEU A 1 206 ? 10.992 -40.312 -10.859 1 96.44 206 LEU A N 1
ATOM 1576 C CA . LEU A 1 206 ? 9.773 -39.531 -10.766 1 96.44 206 LEU A CA 1
ATOM 1577 C C . LEU A 1 206 ? 9.875 -38.281 -11.656 1 96.44 206 LEU A C 1
ATOM 1579 O O . LEU A 1 206 ? 8.938 -37.969 -12.398 1 96.44 206 LEU A O 1
ATOM 1583 N N . ILE A 1 207 ? 11.016 -37.656 -11.641 1 97.44 207 ILE A N 1
ATOM 1584 C CA . ILE A 1 207 ? 11.25 -36.406 -12.375 1 97.44 207 ILE A CA 1
ATOM 1585 C C . ILE A 1 207 ? 11.266 -36.688 -13.875 1 97.44 207 ILE A C 1
ATOM 1587 O O . ILE A 1 207 ? 10.633 -36 -14.656 1 97.44 207 ILE A O 1
ATOM 1591 N N . THR A 1 208 ? 11.938 -37.719 -14.305 1 97.25 208 THR A N 1
ATOM 1592 C CA . THR A 1 208 ? 12.094 -38 -15.727 1 97.25 208 THR A CA 1
ATOM 1593 C C . THR A 1 208 ? 10.781 -38.5 -16.328 1 97.25 208 THR A C 1
ATOM 1595 O O . THR A 1 208 ? 10.539 -38.312 -17.531 1 97.25 208 THR A O 1
ATOM 1598 N N . GLU A 1 209 ? 9.883 -39 -15.492 1 96.44 209 GLU A N 1
ATOM 1599 C CA . GLU A 1 209 ? 8.602 -39.531 -15.977 1 96.44 209 GLU A CA 1
ATOM 1600 C C . GLU A 1 209 ? 7.523 -38.438 -15.945 1 96.44 209 GLU A C 1
ATOM 1602 O O . GLU A 1 209 ? 6.453 -38.625 -16.531 1 96.44 209 GLU A O 1
ATOM 1607 N N . ALA A 1 210 ? 7.781 -37.375 -15.312 1 98.19 210 ALA A N 1
ATOM 1608 C CA . ALA A 1 210 ? 6.766 -36.344 -15.078 1 98.19 210 ALA A CA 1
ATOM 1609 C C . ALA A 1 210 ? 6.406 -35.625 -16.375 1 98.19 210 ALA A C 1
ATOM 1611 O O . ALA A 1 210 ? 7.281 -35.344 -17.203 1 98.19 210 ALA A O 1
ATOM 1612 N N . ASP A 1 211 ? 5.098 -35.344 -16.609 1 98.69 211 ASP A N 1
ATOM 1613 C CA . ASP A 1 211 ? 4.609 -34.5 -17.672 1 98.69 211 ASP A CA 1
ATOM 1614 C C . ASP A 1 211 ? 4.543 -33.031 -17.234 1 98.69 211 ASP A C 1
ATOM 1616 O O . ASP A 1 211 ? 4.707 -32.125 -18.047 1 98.69 211 ASP A O 1
ATOM 1620 N N . VAL A 1 212 ? 4.246 -32.844 -15.953 1 98.88 212 VAL A N 1
ATOM 1621 C CA . VAL A 1 212 ? 4.062 -31.516 -15.359 1 98.88 212 VAL A CA 1
ATOM 1622 C C . VAL A 1 212 ? 4.73 -31.484 -13.984 1 98.88 212 VAL A C 1
ATOM 1624 O O . VAL A 1 212 ? 4.633 -32.438 -13.211 1 98.88 212 VAL A O 1
ATOM 1627 N N . MET A 1 213 ? 5.438 -30.422 -13.711 1 98.88 213 MET A N 1
ATOM 1628 C CA . MET A 1 213 ? 5.992 -30.172 -12.383 1 98.88 213 MET A CA 1
ATOM 1629 C C . MET A 1 213 ? 5.562 -28.797 -11.859 1 98.88 213 MET A C 1
ATOM 1631 O O . MET A 1 213 ? 5.777 -27.781 -12.523 1 98.88 213 MET A O 1
ATOM 1635 N N . PHE A 1 214 ? 4.879 -28.766 -10.727 1 98.88 214 PHE A N 1
ATOM 1636 C CA . PHE A 1 214 ? 4.59 -27.531 -10.008 1 98.88 214 PHE A CA 1
ATOM 1637 C C . PHE A 1 214 ? 5.551 -27.344 -8.836 1 98.88 214 PHE A C 1
ATOM 1639 O O . PHE A 1 214 ? 5.523 -28.109 -7.875 1 98.88 214 PHE A O 1
ATOM 1646 N N . CYS A 1 215 ? 6.422 -26.328 -8.969 1 98.88 215 CYS A N 1
ATOM 1647 C CA . CYS A 1 215 ? 7.367 -26 -7.906 1 98.88 215 CYS A CA 1
ATOM 1648 C C . CYS A 1 215 ? 6.836 -24.859 -7.035 1 98.88 215 CYS A C 1
ATOM 1650 O O . CYS A 1 215 ? 6.707 -23.734 -7.492 1 98.88 215 CYS A O 1
ATOM 1652 N N . THR A 1 216 ? 6.535 -25.172 -5.777 1 98.12 216 THR A N 1
ATOM 1653 C CA . THR A 1 216 ? 5.855 -24.219 -4.91 1 98.12 216 THR A CA 1
ATOM 1654 C C . THR A 1 216 ? 6.547 -24.125 -3.555 1 98.12 216 THR A C 1
ATOM 1656 O O . THR A 1 216 ? 5.887 -24.094 -2.514 1 98.12 216 THR A O 1
ATOM 1659 N N . THR A 1 217 ? 7.902 -24.078 -3.576 1 95.56 217 THR A N 1
ATOM 1660 C CA . THR A 1 217 ? 8.711 -24.062 -2.359 1 95.56 217 THR A CA 1
ATOM 1661 C C . THR A 1 217 ? 9.625 -22.844 -2.326 1 95.56 217 THR A C 1
ATOM 1663 O O . THR A 1 217 ? 10.211 -22.469 -3.344 1 95.56 217 THR A O 1
ATOM 1666 N N . PRO A 1 218 ? 9.742 -22.219 -1.169 1 93 218 PRO A N 1
ATOM 1667 C CA . PRO A 1 218 ? 10.727 -21.141 -1.056 1 93 218 PRO A CA 1
ATOM 1668 C C . PRO A 1 218 ? 12.141 -21.672 -0.811 1 93 218 PRO A C 1
ATOM 1670 O O . PRO A 1 218 ? 12.797 -21.266 0.153 1 93 218 PRO A O 1
ATOM 1673 N N . SER A 1 219 ? 12.617 -22.438 -1.714 1 96 219 SER A N 1
ATOM 1674 C CA . SER A 1 219 ? 13.898 -23.125 -1.547 1 96 219 SER A CA 1
ATOM 1675 C C . SER A 1 219 ? 15.062 -22.203 -1.904 1 96 219 SER A C 1
ATOM 1677 O O . SER A 1 219 ? 14.961 -21.391 -2.822 1 96 219 SER A O 1
ATOM 1679 N N . THR A 1 220 ? 16.172 -22.328 -1.189 1 96.56 220 THR A N 1
ATOM 1680 C CA . THR A 1 220 ? 17.375 -21.594 -1.53 1 96.56 220 THR A CA 1
ATOM 1681 C C . THR A 1 220 ? 18.344 -22.484 -2.303 1 96.56 220 THR A C 1
ATOM 1683 O O . THR A 1 220 ? 19.469 -22.078 -2.615 1 96.56 220 THR A O 1
ATOM 1686 N N . SER A 1 221 ? 17.922 -23.703 -2.541 1 97.81 221 SER A N 1
ATOM 1687 C CA . SER A 1 221 ? 18.672 -24.641 -3.379 1 97.81 221 SER A CA 1
ATOM 1688 C C . SER A 1 221 ? 17.75 -25.344 -4.375 1 97.81 221 SER A C 1
ATOM 1690 O O . SER A 1 221 ? 16.547 -25.5 -4.121 1 97.81 221 SER A O 1
ATOM 1692 N N . PRO A 1 222 ? 18.297 -25.797 -5.5 1 98.25 222 PRO A N 1
ATOM 1693 C CA . PRO A 1 222 ? 17.453 -26.453 -6.5 1 98.25 222 PRO A CA 1
ATOM 1694 C C . PRO A 1 222 ? 16.719 -27.672 -5.945 1 98.25 222 PRO A C 1
ATOM 1696 O O . PRO A 1 222 ? 17.281 -28.422 -5.145 1 98.25 222 PRO A O 1
ATOM 1699 N N . LEU A 1 223 ? 15.531 -27.875 -6.391 1 97.94 223 LEU A N 1
ATOM 1700 C CA . LEU A 1 223 ? 14.703 -28.969 -5.906 1 97.94 223 LEU A CA 1
ATOM 1701 C C . LEU A 1 223 ? 15.203 -30.312 -6.453 1 97.94 223 LEU A C 1
ATOM 1703 O O . LEU A 1 223 ? 14.953 -31.359 -5.859 1 97.94 223 LEU A O 1
ATOM 1707 N N . PHE A 1 224 ? 15.844 -30.359 -7.59 1 97.38 224 PHE A N 1
ATOM 1708 C CA . PHE A 1 224 ? 16.516 -31.484 -8.227 1 97.38 224 PHE A CA 1
ATOM 1709 C C . PHE A 1 224 ? 17.625 -31 -9.141 1 97.38 224 PHE A C 1
ATOM 1711 O O . PHE A 1 224 ? 17.609 -29.859 -9.617 1 97.38 224 PHE A O 1
ATOM 1718 N N . PRO A 1 225 ? 18.609 -31.781 -9.305 1 97.81 225 PRO A N 1
ATOM 1719 C CA . PRO A 1 225 ? 19.734 -31.328 -10.141 1 97.81 225 PRO A CA 1
ATOM 1720 C C . PRO A 1 225 ? 19.375 -31.328 -11.625 1 97.81 225 PRO A C 1
ATOM 1722 O O . PRO A 1 225 ? 18.562 -32.125 -12.078 1 97.81 225 PRO A O 1
ATOM 1725 N N . ALA A 1 226 ? 20.031 -30.469 -12.391 1 98.56 226 ALA A N 1
ATOM 1726 C CA . ALA A 1 226 ? 19.844 -30.375 -13.836 1 98.56 226 ALA A CA 1
ATOM 1727 C C . ALA A 1 226 ? 20.109 -31.719 -14.516 1 98.56 226 ALA A C 1
ATOM 1729 O O . ALA A 1 226 ? 19.484 -32.031 -15.531 1 98.56 226 ALA A O 1
ATOM 1730 N N . SER A 1 227 ? 21 -32.5 -13.891 1 98.19 227 SER A N 1
ATOM 1731 C CA . SER A 1 227 ? 21.453 -33.75 -14.492 1 98.19 227 SER A CA 1
ATOM 1732 C C . SER A 1 227 ? 20.281 -34.719 -14.688 1 98.19 227 SER A C 1
ATOM 1734 O O . SER A 1 227 ? 20.312 -35.531 -15.602 1 98.19 227 SER A O 1
ATOM 1736 N N . TYR A 1 228 ? 19.281 -34.625 -13.859 1 97.94 228 TYR A N 1
ATOM 1737 C CA . TYR A 1 228 ? 18.125 -35.531 -14 1 97.94 228 TYR A CA 1
ATOM 1738 C C . TYR A 1 228 ? 17.469 -35.344 -15.359 1 97.94 228 TYR A C 1
ATOM 1740 O O . TYR A 1 228 ? 17.156 -36.312 -16.047 1 97.94 228 TYR A O 1
ATOM 1748 N N . LEU A 1 229 ? 17.297 -34.125 -15.844 1 98.31 229 LEU A N 1
ATOM 1749 C CA . LEU A 1 229 ? 16.594 -33.844 -17.078 1 98.31 229 LEU A CA 1
ATOM 1750 C C . LEU A 1 229 ? 17.547 -33.812 -18.266 1 98.31 229 LEU A C 1
ATOM 1752 O O . LEU A 1 229 ? 17.109 -33.812 -19.422 1 98.31 229 LEU A O 1
ATOM 1756 N N . LEU A 1 230 ? 18.844 -33.781 -17.953 1 97.81 230 LEU A N 1
ATOM 1757 C CA . LEU A 1 230 ? 19.828 -33.812 -19.016 1 97.81 230 LEU A CA 1
ATOM 1758 C C . LEU A 1 230 ? 20.219 -35.25 -19.359 1 97.81 230 LEU A C 1
ATOM 1760 O O . LEU A 1 230 ? 20.953 -35.5 -20.312 1 97.81 230 LEU A O 1
ATOM 1764 N N . SER A 1 231 ? 19.703 -36.188 -18.625 1 97.12 231 SER A N 1
ATOM 1765 C CA . SER A 1 231 ? 19.891 -37.594 -18.922 1 97.12 231 SER A CA 1
ATOM 1766 C C . SER A 1 231 ? 19.125 -38 -20.172 1 97.12 231 SER A C 1
ATOM 1768 O O . SER A 1 231 ? 18.281 -37.25 -20.656 1 97.12 231 SER A O 1
ATOM 1770 N N . ASP A 1 232 ? 19.375 -39.25 -20.703 1 96.75 232 ASP A N 1
ATOM 1771 C CA . ASP A 1 232 ? 18.656 -39.75 -21.875 1 96.75 232 ASP A CA 1
ATOM 1772 C C . ASP A 1 232 ? 17.156 -39.844 -21.594 1 96.75 232 ASP A C 1
ATOM 1774 O O . ASP A 1 232 ? 16.344 -39.438 -22.438 1 96.75 232 ASP A O 1
ATOM 1778 N N . SER A 1 233 ? 16.859 -40.312 -20.469 1 95.69 233 SER A N 1
ATOM 1779 C CA . SER A 1 233 ? 15.453 -40.406 -20.094 1 95.69 233 SER A CA 1
ATOM 1780 C C . SER A 1 233 ? 14.812 -39.031 -19.938 1 95.69 233 SER A C 1
ATOM 1782 O O . SER A 1 233 ? 13.648 -38.844 -20.312 1 95.69 233 SER A O 1
ATOM 1784 N N . GLY A 1 234 ? 15.586 -38.094 -19.422 1 96.44 234 GLY A N 1
ATOM 1785 C CA . GLY A 1 234 ? 15.102 -36.719 -19.25 1 96.44 234 GLY A CA 1
ATOM 1786 C C . GLY A 1 234 ? 14.844 -36.031 -20.578 1 96.44 234 GLY A C 1
ATOM 1787 O O . GLY A 1 234 ? 13.852 -35.312 -20.719 1 96.44 234 GLY A O 1
ATOM 1788 N N . LEU A 1 235 ? 15.703 -36.281 -21.5 1 97.44 235 LEU A N 1
ATOM 1789 C CA . LEU A 1 235 ? 15.641 -35.594 -22.781 1 97.44 235 LEU A CA 1
ATOM 1790 C C . LEU A 1 235 ? 14.578 -36.219 -23.672 1 97.44 235 LEU A C 1
ATOM 1792 O O . LEU A 1 235 ? 14.195 -35.656 -24.703 1 97.44 235 LEU A O 1
ATOM 1796 N N . SER A 1 236 ? 14.102 -37.406 -23.312 1 95.56 236 SER A N 1
ATOM 1797 C CA . SER A 1 236 ? 13.211 -38.188 -24.172 1 95.56 236 SER A CA 1
ATOM 1798 C C . SER A 1 236 ? 11.789 -37.656 -24.109 1 95.56 236 SER A C 1
ATOM 1800 O O . SER A 1 236 ? 10.938 -38.031 -24.922 1 95.56 236 SER A O 1
ATOM 1802 N N . LYS A 1 237 ? 11.547 -36.719 -23.141 1 95.44 237 LYS A N 1
ATOM 1803 C CA . LYS A 1 237 ? 10.203 -36.219 -22.906 1 95.44 237 LYS A CA 1
ATOM 1804 C C . LYS A 1 237 ? 10.211 -34.688 -22.672 1 95.44 237 LYS A C 1
ATOM 1806 O O . LYS A 1 237 ? 11.094 -34.188 -21.969 1 95.44 237 LYS A O 1
ATOM 1811 N N . SER A 1 238 ? 9.242 -34 -23.344 1 97 238 SER A N 1
ATOM 1812 C CA . SER A 1 238 ? 9.016 -32.594 -23 1 97 238 SER A CA 1
ATOM 1813 C C . SER A 1 238 ? 8.031 -32.469 -21.844 1 97 238 SER A C 1
ATOM 1815 O O . SER A 1 238 ? 7.23 -33.344 -21.594 1 97 238 SER A O 1
ATOM 1817 N N . ARG A 1 239 ? 8.156 -31.375 -21.188 1 98.12 239 ARG A N 1
ATOM 1818 C CA . ARG A 1 239 ? 7.332 -31.234 -19.984 1 98.12 239 ARG A CA 1
ATOM 1819 C C . ARG A 1 239 ? 6.969 -29.781 -19.734 1 98.12 239 ARG A C 1
ATOM 1821 O O . ARG A 1 239 ? 7.402 -28.891 -20.469 1 98.12 239 ARG A O 1
ATOM 1828 N N . PHE A 1 240 ? 6.039 -29.547 -18.812 1 98.88 240 PHE A N 1
ATOM 1829 C CA . PHE A 1 240 ? 5.652 -28.25 -18.297 1 98.88 240 PHE A CA 1
ATOM 1830 C C . PHE A 1 240 ? 6.133 -28.078 -16.859 1 98.88 240 PHE A C 1
ATOM 1832 O O . PHE A 1 240 ? 5.871 -28.922 -16 1 98.88 240 PHE A O 1
ATOM 1839 N N . ILE A 1 241 ? 6.902 -27.031 -16.594 1 98.88 241 ILE A N 1
ATOM 1840 C CA . ILE A 1 241 ? 7.344 -26.703 -15.234 1 98.88 241 ILE A CA 1
ATOM 1841 C C . ILE A 1 241 ? 6.863 -25.312 -14.859 1 98.88 241 ILE A C 1
ATOM 1843 O O . ILE A 1 241 ? 7.102 -24.344 -15.586 1 98.88 241 ILE A O 1
ATOM 1847 N N . SER A 1 242 ? 6.125 -25.234 -13.836 1 98.88 242 SER A N 1
ATOM 1848 C CA . SER A 1 242 ? 5.828 -23.938 -13.227 1 98.88 242 SER A CA 1
ATOM 1849 C C . SER A 1 242 ? 6.586 -23.75 -11.922 1 98.88 242 SER A C 1
ATOM 1851 O O . SER A 1 242 ? 6.582 -24.641 -11.062 1 98.88 242 SER A O 1
ATOM 1853 N N . ALA A 1 243 ? 7.293 -22.688 -11.789 1 98.88 243 ALA A N 1
ATOM 1854 C CA . ALA A 1 243 ? 8.062 -22.359 -10.594 1 98.88 243 ALA A CA 1
ATOM 1855 C C . ALA A 1 243 ? 7.617 -21.031 -10 1 98.88 243 ALA A C 1
ATOM 1857 O O . ALA A 1 243 ? 7.832 -19.969 -10.602 1 98.88 243 ALA A O 1
ATOM 1858 N N . ILE A 1 244 ? 7.043 -21.125 -8.805 1 98.38 244 ILE A N 1
ATOM 1859 C CA . ILE A 1 244 ? 6.461 -19.906 -8.242 1 98.38 244 ILE A CA 1
ATOM 1860 C C . ILE A 1 244 ? 7.016 -19.672 -6.84 1 98.38 244 ILE A C 1
ATOM 1862 O O . ILE A 1 244 ? 6.707 -18.656 -6.203 1 98.38 244 ILE A O 1
ATOM 1866 N N . GLY A 1 245 ? 7.934 -20.484 -6.352 1 96.75 245 GLY A N 1
ATOM 1867 C CA . GLY A 1 245 ? 8.312 -20.453 -4.949 1 96.75 245 GLY A CA 1
ATOM 1868 C C . GLY A 1 245 ? 9.5 -19.547 -4.672 1 96.75 245 GLY A C 1
ATOM 1869 O O . GLY A 1 245 ? 9.711 -19.109 -3.535 1 96.75 245 GLY A O 1
ATOM 1870 N N . SER A 1 246 ? 10.383 -19.391 -5.633 1 95.81 246 SER A N 1
ATOM 1871 C CA . SER A 1 246 ? 11.531 -18.5 -5.477 1 95.81 246 SER A CA 1
ATOM 1872 C C . SER A 1 246 ? 11.164 -17.062 -5.836 1 95.81 246 SER A C 1
ATOM 1874 O O . SER A 1 246 ? 10.82 -16.766 -6.984 1 95.81 246 SER A O 1
ATOM 1876 N N . TYR A 1 247 ? 11.281 -16.172 -4.832 1 92.19 247 TYR A N 1
ATOM 1877 C CA . TYR A 1 247 ? 10.875 -14.781 -5.07 1 92.19 247 TYR A CA 1
ATOM 1878 C C . TYR A 1 247 ? 11.922 -13.812 -4.531 1 92.19 247 TYR A C 1
ATOM 1880 O O . TYR A 1 247 ? 11.641 -12.633 -4.336 1 92.19 247 TYR A O 1
ATOM 1888 N N . ARG A 1 248 ? 13.039 -14.312 -4.145 1 93.81 248 ARG A N 1
ATOM 1889 C CA . ARG A 1 248 ? 14.211 -13.531 -3.766 1 93.81 248 ARG A CA 1
ATOM 1890 C C . ARG A 1 248 ? 15.445 -13.992 -4.531 1 93.81 248 ARG A C 1
ATOM 1892 O O . ARG A 1 248 ? 15.492 -15.125 -5.02 1 93.81 248 ARG A O 1
ATOM 1899 N N . LEU A 1 249 ? 16.453 -13.172 -4.492 1 96.12 249 LEU A N 1
ATOM 1900 C CA . LEU A 1 249 ? 17.656 -13.445 -5.277 1 96.12 249 LEU A CA 1
ATOM 1901 C C . LEU A 1 249 ? 18.438 -14.617 -4.691 1 96.12 249 LEU A C 1
ATOM 1903 O O . LEU A 1 249 ? 19.234 -15.25 -5.387 1 96.12 249 LEU A O 1
ATOM 1907 N N . ASP A 1 250 ? 18.188 -14.938 -3.469 1 96.31 250 ASP A N 1
ATOM 1908 C CA . ASP A 1 250 ? 18.922 -16.031 -2.842 1 96.31 250 ASP A CA 1
ATOM 1909 C C . ASP A 1 250 ? 18.156 -17.344 -2.957 1 96.31 250 ASP A C 1
ATOM 1911 O O . ASP A 1 250 ? 18.594 -18.375 -2.447 1 96.31 250 ASP A O 1
ATOM 1915 N N . MET A 1 251 ? 17.062 -17.328 -3.57 1 96.56 251 MET A N 1
ATOM 1916 C CA . MET A 1 251 ? 16.219 -18.516 -3.697 1 96.56 251 MET A CA 1
ATOM 1917 C C . MET A 1 251 ? 16.375 -19.156 -5.078 1 96.56 251 MET A C 1
ATOM 1919 O O . MET A 1 251 ? 16.75 -18.469 -6.035 1 96.56 251 MET A O 1
ATOM 1923 N N . GLN A 1 252 ? 16.125 -20.484 -5.109 1 98 252 GLN A N 1
ATOM 1924 C CA . GLN A 1 252 ? 16.203 -21.25 -6.355 1 98 252 GLN A CA 1
ATOM 1925 C C . GLN A 1 252 ? 15.383 -22.531 -6.266 1 98 252 GLN A C 1
ATOM 1927 O O . GLN A 1 252 ? 15.68 -23.406 -5.461 1 98 252 GLN A O 1
ATOM 1932 N N . GLU A 1 253 ? 14.398 -22.625 -7.055 1 98.56 253 GLU A N 1
ATOM 1933 C CA . GLU A 1 253 ? 13.688 -23.891 -7.184 1 98.56 253 GLU A CA 1
ATOM 1934 C C . GLU A 1 253 ? 14.258 -24.719 -8.328 1 98.56 253 GLU A C 1
ATOM 1936 O O . GLU A 1 253 ? 14.367 -25.953 -8.227 1 98.56 253 GLU A O 1
ATOM 1941 N N . ILE A 1 254 ? 14.641 -24.062 -9.414 1 98.75 254 ILE A N 1
ATOM 1942 C CA . ILE A 1 254 ? 15.18 -24.703 -10.602 1 98.75 254 ILE A CA 1
ATOM 1943 C C . ILE A 1 254 ? 16.688 -24.547 -10.641 1 98.75 254 ILE A C 1
ATOM 1945 O O . ILE A 1 254 ? 17.219 -23.453 -10.398 1 98.75 254 ILE A O 1
ATOM 1949 N N . ASP A 1 255 ? 17.391 -25.578 -10.938 1 98.75 255 ASP A N 1
ATOM 1950 C CA . ASP A 1 255 ? 18.844 -25.531 -11.117 1 98.75 255 ASP A CA 1
ATOM 1951 C C . ASP A 1 255 ? 19.219 -24.562 -12.234 1 98.75 255 ASP A C 1
ATOM 1953 O O . ASP A 1 255 ? 18.812 -24.734 -13.383 1 98.75 255 ASP A O 1
ATOM 1957 N N . PRO A 1 256 ? 20.031 -23.531 -11.875 1 98.75 256 PRO A N 1
ATOM 1958 C CA . PRO A 1 256 ? 20.422 -22.562 -12.906 1 98.75 256 PRO A CA 1
ATOM 1959 C C . PRO A 1 256 ? 21.062 -23.234 -14.117 1 98.75 256 PRO A C 1
ATOM 1961 O O . PRO A 1 256 ? 20.922 -22.75 -15.242 1 98.75 256 PRO A O 1
ATOM 1964 N N . GLU A 1 257 ? 21.719 -24.312 -13.961 1 98.69 257 GLU A N 1
ATOM 1965 C CA . GLU A 1 257 ? 22.312 -25.047 -15.078 1 98.69 257 GLU A CA 1
ATOM 1966 C C . GLU A 1 257 ? 21.25 -25.547 -16.047 1 98.69 257 GLU A C 1
ATOM 1968 O O . GLU A 1 257 ? 21.453 -25.531 -17.266 1 98.69 257 GLU A O 1
ATOM 1973 N N . LEU A 1 258 ? 20.156 -26.016 -15.531 1 98.75 258 LEU A N 1
ATOM 1974 C CA . LEU A 1 258 ? 19.047 -26.453 -16.375 1 98.75 258 LEU A CA 1
ATOM 1975 C C . LEU A 1 258 ? 18.516 -25.297 -17.219 1 98.75 258 LEU A C 1
ATOM 1977 O O . LEU A 1 258 ? 18.266 -25.453 -18.406 1 98.75 258 LEU A O 1
ATOM 1981 N N . LEU A 1 259 ? 18.375 -24.141 -16.625 1 98.81 259 LEU A N 1
ATOM 1982 C CA . LEU A 1 259 ? 17.859 -22.953 -17.297 1 98.81 259 LEU A CA 1
ATOM 1983 C C . LEU A 1 259 ? 18.781 -22.531 -18.438 1 98.81 259 LEU A C 1
ATOM 1985 O O . LEU A 1 259 ? 18.312 -22.141 -19.516 1 98.81 259 LEU A O 1
ATOM 1989 N N . LYS A 1 260 ? 20.078 -22.625 -18.203 1 98.5 260 LYS A N 1
ATOM 1990 C CA . LYS A 1 260 ? 21.062 -22.328 -19.25 1 98.5 260 LYS A CA 1
ATOM 1991 C C . LYS A 1 260 ? 20.859 -23.25 -20.453 1 98.5 260 LYS A C 1
ATOM 1993 O O . LYS A 1 260 ? 20.906 -22.797 -21.594 1 98.5 260 LYS A O 1
ATOM 1998 N N . HIS A 1 261 ? 20.641 -24.5 -20.188 1 98.44 261 HIS A N 1
ATOM 1999 C CA . HIS A 1 261 ? 20.453 -25.453 -21.281 1 98.44 261 HIS A CA 1
ATOM 2000 C C . HIS A 1 261 ? 19.125 -25.234 -22 1 98.44 261 HIS A C 1
ATOM 2002 O O . HIS A 1 261 ? 19.062 -25.375 -23.219 1 98.44 261 HIS A O 1
ATOM 2008 N N . ILE A 1 262 ? 18.125 -24.875 -21.266 1 98.44 262 ILE A N 1
ATOM 2009 C CA . ILE A 1 262 ? 16.797 -24.656 -21.844 1 98.44 262 ILE A CA 1
ATOM 2010 C C . ILE A 1 262 ? 16.844 -23.438 -22.766 1 98.44 262 ILE A C 1
ATOM 2012 O O . ILE A 1 262 ? 16.203 -23.438 -23.828 1 98.44 262 ILE A O 1
ATOM 2016 N N . THR A 1 263 ? 17.672 -22.422 -22.406 1 98.5 263 THR A N 1
ATOM 2017 C CA . THR A 1 263 ? 17.656 -21.172 -23.141 1 98.5 263 THR A CA 1
ATOM 2018 C C . THR A 1 263 ? 18.75 -21.172 -24.219 1 98.5 263 THR A C 1
ATOM 2020 O O . THR A 1 263 ? 18.906 -20.188 -24.938 1 98.5 263 THR A O 1
ATOM 2023 N N . ASN A 1 264 ? 19.484 -22.25 -24.328 1 97.69 264 ASN A N 1
ATOM 2024 C CA . ASN A 1 264 ? 20.516 -22.391 -25.344 1 97.69 264 ASN A CA 1
ATOM 2025 C C . ASN A 1 264 ? 19.938 -22.875 -26.672 1 97.69 264 ASN A C 1
ATOM 2027 O O . ASN A 1 264 ? 19.531 -24.031 -26.781 1 97.69 264 ASN A O 1
ATOM 2031 N N . PRO A 1 265 ? 19.953 -22.078 -27.688 1 95.06 265 PRO A N 1
ATOM 2032 C CA . PRO A 1 265 ? 19.328 -22.453 -28.953 1 95.06 265 PRO A CA 1
ATOM 2033 C C . PRO A 1 265 ? 20 -23.641 -29.625 1 95.06 265 PRO A C 1
ATOM 2035 O O . PRO A 1 265 ? 19.453 -24.25 -30.547 1 95.06 265 PRO A O 1
ATOM 2038 N N . SER A 1 266 ? 21.172 -24 -29.203 1 96.56 266 SER A N 1
ATOM 2039 C CA . SER A 1 266 ? 21.891 -25.141 -29.734 1 96.56 266 SER A CA 1
ATOM 2040 C C . SER A 1 266 ? 22.062 -26.234 -28.688 1 96.56 266 SER A C 1
ATOM 2042 O O . SER A 1 266 ? 22.875 -27.141 -28.844 1 96.56 266 SER A O 1
ATOM 2044 N N . GLY A 1 267 ? 21.391 -26.125 -27.656 1 96.81 267 GLY A N 1
ATOM 2045 C CA . GLY A 1 267 ? 21.516 -27.062 -26.562 1 96.81 267 GLY A CA 1
ATOM 2046 C C . GLY A 1 267 ? 20.641 -28.281 -26.719 1 96.81 267 GLY A C 1
ATOM 2047 O O . GLY A 1 267 ? 19.984 -28.469 -27.75 1 96.81 267 GLY A O 1
ATOM 2048 N N . PRO A 1 268 ? 20.641 -29.109 -25.719 1 97.75 268 PRO A N 1
ATOM 2049 C CA . PRO A 1 268 ? 19.953 -30.406 -25.812 1 97.75 268 PRO A CA 1
ATOM 2050 C C . PRO A 1 268 ? 18.438 -30.25 -25.891 1 97.75 268 PRO A C 1
ATOM 2052 O O . PRO A 1 268 ? 17.75 -31.156 -26.375 1 97.75 268 PRO A O 1
ATOM 2055 N N . PHE A 1 269 ? 17.906 -29.047 -25.516 1 98.06 269 PHE A N 1
ATOM 2056 C CA . PHE A 1 269 ? 16.453 -28.859 -25.5 1 98.06 269 PHE A CA 1
ATOM 2057 C C . PHE A 1 269 ? 16.016 -28 -26.672 1 98.06 269 PHE A C 1
ATOM 2059 O O . PHE A 1 269 ? 14.836 -27.641 -26.766 1 98.06 269 PHE A O 1
ATOM 2066 N N . ALA A 1 270 ? 16.812 -27.641 -27.609 1 97.38 270 ALA A N 1
ATOM 2067 C CA . ALA A 1 270 ? 16.578 -26.656 -28.656 1 97.38 270 ALA A CA 1
ATOM 2068 C C . ALA A 1 270 ? 15.344 -27.031 -29.484 1 97.38 270 ALA A C 1
ATOM 2070 O O . ALA A 1 270 ? 14.594 -26.156 -29.922 1 97.38 270 ALA A O 1
ATOM 2071 N N . SER A 1 271 ? 15.094 -28.344 -29.703 1 96.75 271 SER A N 1
ATOM 2072 C CA . SER A 1 271 ? 13.969 -28.781 -30.516 1 96.75 271 SER A CA 1
ATOM 2073 C C . SER A 1 271 ? 12.664 -28.766 -29.734 1 96.75 271 SER A C 1
ATOM 2075 O O . SER A 1 271 ? 11.578 -28.891 -30.297 1 96.75 271 SER A O 1
ATOM 2077 N N . GLN A 1 272 ? 12.781 -28.594 -28.422 1 97.81 272 GLN A N 1
ATOM 2078 C CA . GLN A 1 272 ? 11.609 -28.703 -27.547 1 97.81 272 GLN A CA 1
ATOM 2079 C C . GLN A 1 272 ? 11.141 -27.328 -27.078 1 97.81 272 GLN A C 1
ATOM 2081 O O . GLN A 1 272 ? 10.016 -27.188 -26.594 1 97.81 272 GLN A O 1
ATOM 2086 N N . VAL A 1 273 ? 11.984 -26.328 -27.125 1 98.25 273 VAL A N 1
ATOM 2087 C CA . VAL A 1 273 ? 11.703 -25.016 -26.562 1 98.25 273 VAL A CA 1
ATOM 2088 C C . VAL A 1 273 ? 11.578 -23.984 -27.688 1 98.25 273 VAL A C 1
ATOM 2090 O O . VAL A 1 273 ? 12.398 -23.953 -28.609 1 98.25 273 VAL A O 1
ATOM 2093 N N . HIS A 1 274 ? 10.594 -23.172 -27.609 1 97.44 274 HIS A N 1
ATOM 2094 C CA . HIS A 1 274 ? 10.398 -22.141 -28.609 1 97.44 274 HIS A CA 1
ATOM 2095 C C . HIS A 1 274 ? 11.383 -20.984 -28.406 1 97.44 274 HIS A C 1
ATOM 2097 O O . HIS A 1 274 ? 11.266 -20.234 -27.438 1 97.44 274 HIS A O 1
ATOM 2103 N N . GLN A 1 275 ? 12.406 -20.844 -29.312 1 96.31 275 GLN A N 1
ATOM 2104 C CA . GLN A 1 275 ? 13.359 -19.75 -29.391 1 96.31 275 GLN A CA 1
ATOM 2105 C C . GLN A 1 275 ? 14.164 -19.609 -28.109 1 96.31 275 GLN A C 1
ATOM 2107 O O . GLN A 1 275 ? 14.602 -18.516 -27.75 1 96.31 275 GLN A O 1
ATOM 2112 N N . GLY A 1 276 ? 14.164 -20.703 -27.281 1 97.62 276 GLY A N 1
ATOM 2113 C CA . GLY A 1 276 ? 14.93 -20.688 -26.047 1 97.62 276 GLY A CA 1
ATOM 2114 C C . GLY A 1 276 ? 14.305 -19.812 -24.969 1 97.62 276 GLY A C 1
ATOM 2115 O O . GLY A 1 276 ? 15.016 -19.281 -24.109 1 97.62 276 GLY A O 1
ATOM 2116 N N . TYR A 1 277 ? 13.016 -19.688 -24.953 1 98.19 277 TYR A N 1
ATOM 2117 C CA . TYR A 1 277 ? 12.344 -18.766 -24.031 1 98.19 277 TYR A CA 1
ATOM 2118 C C . TYR A 1 277 ? 12.039 -19.453 -22.703 1 98.19 277 TYR A C 1
ATOM 2120 O O . TYR A 1 277 ? 11.648 -20.625 -22.672 1 98.19 277 TYR A O 1
ATOM 2128 N N . ILE A 1 278 ? 12.227 -18.734 -21.703 1 98.69 278 ILE A N 1
ATOM 2129 C CA . ILE A 1 278 ? 11.562 -18.969 -20.422 1 98.69 278 ILE A CA 1
ATOM 2130 C C . ILE A 1 278 ? 10.352 -18.047 -20.297 1 98.69 278 ILE A C 1
ATOM 2132 O O . ILE A 1 278 ? 10.484 -16.828 -20.422 1 98.69 278 ILE A O 1
ATOM 2136 N N . THR A 1 279 ? 9.164 -18.609 -20.125 1 98.81 279 THR A N 1
ATOM 2137 C CA . THR A 1 279 ? 7.992 -17.766 -19.938 1 98.81 279 THR A CA 1
ATOM 2138 C C . THR A 1 279 ? 7.926 -17.219 -18.516 1 98.81 279 THR A C 1
ATOM 2140 O O . THR A 1 279 ? 8.25 -17.938 -17.562 1 98.81 279 THR A O 1
ATOM 2143 N N . VAL A 1 280 ? 7.578 -15.969 -18.359 1 98.81 280 VAL A N 1
ATOM 2144 C CA . VAL A 1 280 ? 7.531 -15.312 -17.047 1 98.81 280 VAL A CA 1
ATOM 2145 C C . VAL A 1 280 ? 6.266 -14.461 -16.953 1 98.81 280 VAL A C 1
ATOM 2147 O O . VAL A 1 280 ? 5.633 -14.148 -17.969 1 98.81 280 VAL A O 1
ATOM 2150 N N . ASP A 1 281 ? 5.859 -14.133 -15.742 1 98.06 281 ASP A N 1
ATOM 2151 C CA . ASP A 1 281 ? 4.77 -13.18 -15.562 1 98.06 281 ASP A CA 1
ATOM 2152 C C . ASP A 1 281 ? 5.227 -11.758 -15.883 1 98.06 281 ASP A C 1
ATOM 2154 O O . ASP A 1 281 ? 4.516 -11.008 -16.562 1 98.06 281 ASP A O 1
ATOM 2158 N N . SER A 1 282 ? 6.434 -11.453 -15.438 1 97.06 282 SER A N 1
ATOM 2159 C CA . SER A 1 282 ? 7.031 -10.141 -15.648 1 97.06 282 SER A CA 1
ATOM 2160 C C . SER A 1 282 ? 8.547 -10.242 -15.805 1 97.06 282 SER A C 1
ATOM 2162 O O . SER A 1 282 ? 9.242 -10.703 -14.891 1 97.06 282 SER A O 1
ATOM 2164 N N . ILE A 1 283 ? 9.039 -9.758 -16.906 1 97.81 283 ILE A N 1
ATOM 2165 C CA . ILE A 1 283 ? 10.484 -9.766 -17.141 1 97.81 283 ILE A CA 1
ATOM 2166 C C . ILE A 1 283 ? 11.18 -8.906 -16.094 1 97.81 283 ILE A C 1
ATOM 2168 O O . ILE A 1 283 ? 12.141 -9.352 -15.453 1 97.81 283 ILE A O 1
ATOM 2172 N N . LYS A 1 284 ? 10.695 -7.719 -15.844 1 96.38 284 LYS A N 1
ATOM 2173 C CA . LYS A 1 284 ? 11.289 -6.832 -14.844 1 96.38 284 LYS A CA 1
ATOM 2174 C C . LYS A 1 284 ? 11.266 -7.469 -13.461 1 96.38 284 LYS A C 1
ATOM 2176 O O . LYS A 1 284 ? 12.273 -7.465 -12.75 1 96.38 284 LYS A O 1
ATOM 2181 N N . GLY A 1 285 ? 10.102 -7.984 -13.109 1 95.38 285 GLY A N 1
ATOM 2182 C CA . GLY A 1 285 ? 9.977 -8.633 -11.812 1 95.38 285 GLY A CA 1
ATOM 2183 C C . GLY A 1 285 ? 10.945 -9.781 -11.625 1 95.38 285 GLY A C 1
ATOM 2184 O O . GLY A 1 285 ? 11.586 -9.906 -10.578 1 95.38 285 GLY A O 1
ATOM 2185 N N . CYS A 1 286 ? 11.055 -10.594 -12.625 1 97.38 286 CYS A N 1
ATOM 2186 C CA . CYS A 1 286 ? 11.914 -11.766 -12.531 1 97.38 286 CYS A CA 1
ATOM 2187 C C . CYS A 1 286 ? 13.383 -11.359 -12.516 1 97.38 286 CYS A C 1
ATOM 2189 O O . CYS A 1 286 ? 14.188 -11.961 -11.797 1 97.38 286 CYS A O 1
ATOM 2191 N N . MET A 1 287 ? 13.758 -10.336 -13.281 1 96.88 287 MET A N 1
ATOM 2192 C CA . MET A 1 287 ? 15.133 -9.859 -13.273 1 96.88 287 MET A CA 1
ATOM 2193 C C . MET A 1 287 ? 15.508 -9.297 -11.898 1 96.88 287 MET A C 1
ATOM 2195 O O . MET A 1 287 ? 16.656 -9.398 -11.477 1 96.88 287 MET A O 1
ATOM 2199 N N . ASP A 1 288 ? 14.516 -8.82 -11.219 1 94.75 288 ASP A N 1
ATOM 2200 C CA . ASP A 1 288 ? 14.75 -8.188 -9.922 1 94.75 288 ASP A CA 1
ATOM 2201 C C . ASP A 1 288 ? 14.758 -9.227 -8.805 1 94.75 288 ASP A C 1
ATOM 2203 O O . ASP A 1 288 ? 15.438 -9.047 -7.789 1 94.75 288 ASP A O 1
ATOM 2207 N N . GLU A 1 289 ? 14.023 -10.414 -9.039 1 95.69 289 GLU A N 1
ATOM 2208 C CA . GLU A 1 289 ? 13.695 -11.133 -7.812 1 95.69 289 GLU A CA 1
ATOM 2209 C C . GLU A 1 289 ? 13.852 -12.641 -8 1 95.69 289 GLU A C 1
ATOM 2211 O O . GLU A 1 289 ? 13.859 -13.398 -7.031 1 95.69 289 GLU A O 1
ATOM 2216 N N . ALA A 1 290 ? 13.914 -13.125 -9.188 1 97.12 290 ALA A N 1
ATOM 2217 C CA . ALA A 1 290 ? 13.992 -14.562 -9.422 1 97.12 290 ALA A CA 1
ATOM 2218 C C . ALA A 1 290 ? 15.438 -15.055 -9.359 1 97.12 290 ALA A C 1
ATOM 2220 O O . ALA A 1 290 ? 16.172 -14.969 -10.352 1 97.12 290 ALA A O 1
ATOM 2221 N N . GLY A 1 291 ? 15.805 -15.602 -8.266 1 97.94 291 GLY A N 1
ATOM 2222 C CA . GLY A 1 291 ? 17.188 -15.961 -8.016 1 97.94 291 GLY A CA 1
ATOM 2223 C C . GLY A 1 291 ? 17.766 -16.922 -9.039 1 97.94 291 GLY A C 1
ATOM 2224 O O . GLY A 1 291 ? 18.906 -16.766 -9.484 1 97.94 291 GLY A O 1
ATOM 2225 N N . GLU A 1 292 ? 17.031 -17.906 -9.445 1 98.25 292 GLU A N 1
ATOM 2226 C CA . GLU A 1 292 ? 17.578 -18.922 -10.344 1 98.25 292 GLU A CA 1
ATOM 2227 C C . GLU A 1 292 ? 17.766 -18.375 -11.75 1 98.25 292 GLU A C 1
ATOM 2229 O O . GLU A 1 292 ? 18.656 -18.812 -12.477 1 98.25 292 GLU A O 1
ATOM 2234 N N . LEU A 1 293 ? 16.859 -17.438 -12.164 1 98.56 293 LEU A N 1
ATOM 2235 C CA . LEU A 1 293 ? 17.047 -16.828 -13.484 1 98.56 293 LEU A CA 1
ATOM 2236 C C . LEU A 1 293 ? 18.297 -15.945 -13.5 1 98.56 293 LEU A C 1
ATOM 2238 O O . LEU A 1 293 ? 19.078 -15.992 -14.445 1 98.56 293 LEU A O 1
ATOM 2242 N N . VAL A 1 294 ? 18.438 -15.148 -12.445 1 98.12 294 VAL A N 1
ATOM 2243 C CA . VAL A 1 294 ? 19.594 -14.258 -12.336 1 98.12 294 VAL A CA 1
ATOM 2244 C C . VAL A 1 294 ? 20.875 -15.078 -12.211 1 98.12 294 VAL A C 1
ATOM 2246 O O . VAL A 1 294 ? 21.859 -14.789 -12.883 1 98.12 294 VAL A O 1
ATOM 2249 N N . ALA A 1 295 ? 20.844 -16.078 -11.391 1 98.31 295 ALA A N 1
ATOM 2250 C CA . ALA A 1 295 ? 22 -16.953 -11.203 1 98.31 295 ALA A CA 1
ATOM 2251 C C . ALA A 1 295 ? 22.391 -17.625 -12.516 1 98.31 295 ALA A C 1
ATOM 2253 O O . ALA A 1 295 ? 23.578 -17.875 -12.766 1 98.31 295 ALA A O 1
ATOM 2254 N N . ALA A 1 296 ? 21.422 -17.984 -13.32 1 98.62 296 ALA A N 1
ATOM 2255 C CA . ALA A 1 296 ? 21.688 -18.625 -14.609 1 98.62 296 ALA A CA 1
ATOM 2256 C C . ALA A 1 296 ? 22.234 -17.609 -15.617 1 98.62 296 ALA A C 1
ATOM 2258 O O . ALA A 1 296 ? 22.688 -18 -16.688 1 98.62 296 ALA A O 1
ATOM 2259 N N . GLY A 1 297 ? 22.141 -16.312 -15.305 1 98.44 297 GLY A N 1
ATOM 2260 C CA . GLY A 1 297 ? 22.656 -15.273 -16.188 1 98.44 297 GLY A CA 1
ATOM 2261 C C . GLY A 1 297 ? 21.719 -14.969 -17.359 1 98.44 297 GLY A C 1
ATOM 2262 O O . GLY A 1 297 ? 22.156 -14.523 -18.406 1 98.44 297 GLY A O 1
ATOM 2263 N N . LEU A 1 298 ? 20.516 -15.273 -17.156 1 98.38 298 LEU A N 1
ATOM 2264 C CA . LEU A 1 298 ? 19.562 -15.039 -18.234 1 98.38 298 LEU A CA 1
ATOM 2265 C C . LEU A 1 298 ? 19.359 -13.547 -18.484 1 98.38 298 LEU A C 1
ATOM 2267 O O . LEU A 1 298 ? 19.375 -12.758 -17.531 1 98.38 298 LEU A O 1
ATOM 2271 N N . LYS A 1 299 ? 19.141 -13.164 -19.734 1 97.94 299 LYS A N 1
ATOM 2272 C CA . LYS A 1 299 ? 18.844 -11.797 -20.156 1 97.94 299 LYS A CA 1
ATOM 2273 C C . LYS A 1 299 ? 17.375 -11.625 -20.484 1 97.94 299 LYS A C 1
ATOM 2275 O O . LYS A 1 299 ? 16.656 -12.602 -20.703 1 97.94 299 LYS A O 1
ATOM 2280 N N . PRO A 1 300 ? 16.875 -10.422 -20.484 1 97.94 300 PRO A N 1
ATOM 2281 C CA . PRO A 1 300 ? 15.461 -10.164 -20.797 1 97.94 300 PRO A CA 1
ATOM 2282 C C . PRO A 1 300 ? 15.039 -10.773 -22.125 1 97.94 300 PRO A C 1
ATOM 2284 O O . PRO A 1 300 ? 13.906 -11.242 -22.266 1 97.94 300 PRO A O 1
ATOM 2287 N N . GLU A 1 301 ? 15.961 -10.844 -23.062 1 97.81 301 GLU A N 1
ATOM 2288 C CA . GLU A 1 301 ? 15.633 -11.32 -24.406 1 97.81 301 GLU A CA 1
ATOM 2289 C C . GLU A 1 301 ? 15.406 -12.836 -24.406 1 97.81 301 GLU A C 1
ATOM 2291 O O . GLU A 1 301 ? 14.883 -13.383 -25.375 1 97.81 301 GLU A O 1
ATOM 2296 N N . GLN A 1 302 ? 15.766 -13.508 -23.375 1 98.44 302 GLN A N 1
ATOM 2297 C CA . GLN A 1 302 ? 15.57 -14.945 -23.25 1 98.44 302 GLN A CA 1
ATOM 2298 C C . GLN A 1 302 ? 14.281 -15.266 -22.5 1 98.44 302 GLN A C 1
ATOM 2300 O O . GLN A 1 302 ? 14.031 -16.406 -22.141 1 98.44 302 GLN A O 1
ATOM 2305 N N . MET A 1 303 ? 13.516 -14.242 -22.219 1 98.56 303 MET A N 1
ATOM 2306 C CA . MET A 1 303 ? 12.266 -14.398 -21.484 1 98.56 303 MET A CA 1
ATOM 2307 C C . MET A 1 303 ? 11.078 -13.922 -22.312 1 98.56 303 MET A C 1
ATOM 2309 O O . MET A 1 303 ? 11.211 -13.016 -23.141 1 98.56 303 MET A O 1
ATOM 2313 N N . LEU A 1 304 ? 9.992 -14.594 -22.141 1 98.56 304 LEU A N 1
ATOM 2314 C CA . LEU A 1 304 ? 8.734 -14.25 -22.797 1 98.56 304 LEU A CA 1
ATOM 2315 C C . LEU A 1 304 ? 7.613 -14.078 -21.781 1 98.56 304 LEU A C 1
ATOM 2317 O O . LEU A 1 304 ? 7.27 -15.023 -21.062 1 98.56 304 LEU A O 1
ATOM 2321 N N . GLU A 1 305 ? 7.051 -12.922 -21.688 1 98.56 305 GLU A N 1
ATOM 2322 C CA . GLU A 1 305 ? 5.977 -12.68 -20.734 1 98.56 305 GLU A CA 1
ATOM 2323 C C . GLU A 1 305 ? 4.695 -13.398 -21.141 1 98.56 305 GLU A C 1
ATOM 2325 O O . GLU A 1 305 ? 4.324 -13.391 -22.312 1 98.56 305 GLU A O 1
ATOM 2330 N N . ALA A 1 306 ? 4.02 -13.977 -20.188 1 98.31 306 ALA A N 1
ATOM 2331 C CA . ALA A 1 306 ? 2.783 -14.727 -20.406 1 98.31 306 ALA A CA 1
ATOM 2332 C C . ALA A 1 306 ? 1.735 -13.867 -21.109 1 98.31 306 ALA A C 1
ATOM 2334 O O . ALA A 1 306 ? 0.962 -14.375 -21.922 1 98.31 306 ALA A O 1
ATOM 2335 N N . GLY A 1 307 ? 1.72 -12.555 -20.828 1 97.94 307 GLY A N 1
ATOM 2336 C CA . GLY A 1 307 ? 0.744 -11.648 -21.422 1 97.94 307 GLY A CA 1
ATOM 2337 C C . GLY A 1 307 ? 0.883 -11.516 -22.922 1 97.94 307 GLY A C 1
ATOM 2338 O O . GLY A 1 307 ? -0.038 -11.055 -23.594 1 97.94 307 GLY A O 1
ATOM 2339 N N . LYS A 1 308 ? 1.999 -11.938 -23.469 1 98 308 LYS A N 1
ATOM 2340 C CA . LYS A 1 308 ? 2.236 -11.805 -24.891 1 98 308 LYS A CA 1
ATOM 2341 C C . LYS A 1 308 ? 1.812 -13.062 -25.641 1 98 308 LYS A C 1
ATOM 2343 O O . LYS A 1 308 ? 1.697 -13.055 -26.875 1 98 308 LYS A O 1
ATOM 2348 N N . ILE A 1 309 ? 1.566 -14.117 -24.969 1 97.88 309 ILE A N 1
ATOM 2349 C CA . ILE A 1 309 ? 1.445 -15.445 -25.562 1 97.88 309 ILE A CA 1
ATOM 2350 C C . ILE A 1 309 ? 0.178 -15.516 -26.406 1 97.88 309 ILE A C 1
ATOM 2352 O O . ILE A 1 309 ? 0.186 -16.094 -27.5 1 97.88 309 ILE A O 1
ATOM 2356 N N . ASP A 1 310 ? -0.942 -14.93 -25.891 1 95.19 310 ASP A N 1
ATOM 2357 C CA . ASP A 1 310 ? -2.197 -14.992 -26.641 1 95.19 310 ASP A CA 1
ATOM 2358 C C . ASP A 1 310 ? -2.031 -14.422 -28.047 1 95.19 310 ASP A C 1
ATOM 2360 O O . ASP A 1 310 ? -2.545 -14.977 -29.016 1 95.19 310 ASP A O 1
ATOM 2364 N N . GLY A 1 311 ? -1.321 -13.344 -28.156 1 95.19 311 GLY A N 1
ATOM 2365 C CA . GLY A 1 311 ? -1.097 -12.719 -29.453 1 95.19 311 GLY A CA 1
ATOM 2366 C C . GLY A 1 311 ? -0.175 -13.516 -30.359 1 95.19 311 GLY A C 1
ATOM 2367 O O . GLY A 1 311 ? -0.133 -13.289 -31.562 1 95.19 311 GLY A O 1
ATOM 2368 N N . LEU A 1 312 ? 0.534 -14.461 -29.766 1 96.12 312 LEU A N 1
ATOM 2369 C CA . LEU A 1 312 ? 1.524 -15.227 -30.5 1 96.12 312 LEU A CA 1
ATOM 2370 C C . LEU A 1 312 ? 0.97 -16.594 -30.906 1 96.12 312 LEU A C 1
ATOM 2372 O O . LEU A 1 312 ? 1.584 -17.297 -31.703 1 96.12 312 LEU A O 1
ATOM 2376 N N . ARG A 1 313 ? -0.155 -16.969 -30.438 1 94.06 313 ARG A N 1
ATOM 2377 C CA . ARG A 1 313 ? -0.669 -18.312 -30.609 1 94.06 313 ARG A CA 1
ATOM 2378 C C . ARG A 1 313 ? -1.165 -18.547 -32.031 1 94.06 313 ARG A C 1
ATOM 2380 O O . ARG A 1 313 ? -1.462 -19.672 -32.438 1 94.06 313 ARG A O 1
ATOM 2387 N N . GLU A 1 314 ? -1.258 -17.484 -32.875 1 93.38 314 GLU A N 1
ATOM 2388 C CA . GLU A 1 314 ? -1.561 -17.672 -34.312 1 93.38 314 GLU A CA 1
ATOM 2389 C C . GLU A 1 314 ? -0.424 -18.391 -35.031 1 93.38 314 GLU A C 1
ATOM 2391 O O . GLU A 1 314 ? -0.638 -19.016 -36.062 1 93.38 314 GLU A O 1
ATOM 2396 N N . ASP A 1 315 ? 0.71 -18.281 -34.438 1 96.38 315 ASP A N 1
ATOM 2397 C CA . ASP A 1 315 ? 1.87 -19 -34.969 1 96.38 315 ASP A CA 1
ATOM 2398 C C . ASP A 1 315 ? 1.801 -20.484 -34.562 1 96.38 315 ASP A C 1
ATOM 2400 O O . ASP A 1 315 ? 1.748 -20.828 -33.406 1 96.38 315 ASP A O 1
ATOM 2404 N N . GLU A 1 316 ? 1.869 -21.297 -35.531 1 96 316 GLU A N 1
ATOM 2405 C CA . GLU A 1 316 ? 1.75 -22.75 -35.312 1 96 316 GLU A CA 1
ATOM 2406 C C . GLU A 1 316 ? 2.877 -23.266 -34.438 1 96 316 GLU A C 1
ATOM 2408 O O . GLU A 1 316 ? 2.674 -24.203 -33.625 1 96 316 GLU A O 1
ATOM 2413 N N . GLY A 1 317 ? 4.027 -22.75 -34.594 1 96.88 317 GLY A N 1
ATOM 2414 C CA . GLY A 1 317 ? 5.16 -23.141 -33.75 1 96.88 317 GLY A CA 1
ATOM 2415 C C . GLY A 1 317 ? 4.941 -22.859 -32.281 1 96.88 317 GLY A C 1
ATOM 2416 O O . GLY A 1 317 ? 5.273 -23.703 -31.438 1 96.88 317 GLY A O 1
ATOM 2417 N N . VAL A 1 318 ? 4.355 -21.734 -32.031 1 97.81 318 VAL A N 1
ATOM 2418 C CA . VAL A 1 318 ? 4.062 -21.359 -30.656 1 97.81 318 VAL A CA 1
ATOM 2419 C C . VAL A 1 318 ? 2.986 -22.297 -30.094 1 97.81 318 VAL A C 1
ATOM 2421 O O . VAL A 1 318 ? 3.102 -22.781 -28.953 1 97.81 318 VAL A O 1
ATOM 2424 N N . GLN A 1 319 ? 2.023 -22.562 -30.875 1 97.62 319 GLN A N 1
ATOM 2425 C CA . GLN A 1 319 ? 0.955 -23.453 -30.438 1 97.62 319 GLN A CA 1
ATOM 2426 C C . GLN A 1 319 ? 1.494 -24.844 -30.125 1 97.62 319 GLN A C 1
ATOM 2428 O O . GLN A 1 319 ? 1.177 -25.422 -29.078 1 97.62 319 GLN A O 1
ATOM 2433 N N . LYS A 1 320 ? 2.268 -25.359 -31.031 1 97.94 320 LYS A N 1
ATOM 2434 C CA . LYS A 1 320 ? 2.848 -26.672 -30.844 1 97.94 320 LYS A CA 1
ATOM 2435 C C . LYS A 1 320 ? 3.738 -26.719 -29.609 1 97.94 320 LYS A C 1
ATOM 2437 O O . LYS A 1 320 ? 3.721 -27.703 -28.844 1 97.94 320 LYS A O 1
ATOM 2442 N N . TRP A 1 321 ? 4.477 -25.656 -29.406 1 98.5 321 TRP A N 1
ATOM 2443 C CA . TRP A 1 321 ? 5.336 -25.547 -28.234 1 98.5 321 TRP A CA 1
ATOM 2444 C C . TRP A 1 321 ? 4.516 -25.578 -26.953 1 98.5 321 TRP A C 1
ATOM 2446 O O . TRP A 1 321 ? 4.812 -26.359 -26.031 1 98.5 321 TRP A O 1
ATOM 2456 N N . LEU A 1 322 ? 3.447 -24.844 -26.906 1 98.56 322 LEU A N 1
ATOM 2457 C CA . LEU A 1 322 ? 2.602 -24.781 -25.719 1 98.56 322 LEU A CA 1
ATOM 2458 C C . LEU A 1 322 ? 1.924 -26.125 -25.469 1 98.56 322 LEU A C 1
ATOM 2460 O O . LEU A 1 322 ? 1.78 -26.531 -24.312 1 98.56 322 LEU A O 1
ATOM 2464 N N . GLU A 1 323 ? 1.644 -26.844 -26.469 1 98.31 323 GLU A N 1
ATOM 2465 C CA . GLU A 1 323 ? 0.878 -28.078 -26.359 1 98.31 323 GLU A CA 1
ATOM 2466 C C . GLU A 1 323 ? 1.785 -29.266 -26.031 1 98.31 323 GLU A C 1
ATOM 2468 O O . GLU A 1 323 ? 1.403 -30.156 -25.266 1 98.31 323 GLU A O 1
ATOM 2473 N N . GLU A 1 324 ? 3.016 -29.25 -26.609 1 98.19 324 GLU A N 1
ATOM 2474 C CA . GLU A 1 324 ? 3.793 -30.5 -26.594 1 98.19 324 GLU A CA 1
ATOM 2475 C C . GLU A 1 324 ? 5.254 -30.219 -26.25 1 98.19 324 GLU A C 1
ATOM 2477 O O . GLU A 1 324 ? 6.023 -31.156 -26.016 1 98.19 324 GLU A O 1
ATOM 2482 N N . GLY A 1 325 ? 5.668 -29 -26.25 1 98.62 325 GLY A N 1
ATOM 2483 C CA . GLY A 1 325 ? 7.062 -28.641 -26.031 1 98.62 325 GLY A CA 1
ATOM 2484 C C . GLY A 1 325 ? 7.441 -28.594 -24.562 1 98.62 325 GLY A C 1
ATOM 2485 O O . GLY A 1 325 ? 6.676 -29.031 -23.703 1 98.62 325 GLY A O 1
ATOM 2486 N N . PHE A 1 326 ? 8.711 -28.203 -24.297 1 98.69 326 PHE A N 1
ATOM 2487 C CA . PHE A 1 326 ? 9.195 -27.938 -22.953 1 98.69 326 PHE A CA 1
ATOM 2488 C C . PHE A 1 326 ? 8.922 -26.484 -22.562 1 98.69 326 PHE A C 1
ATOM 2490 O O . PHE A 1 326 ? 9.555 -25.562 -23.078 1 98.69 326 PHE A O 1
ATOM 2497 N N . VAL A 1 327 ? 7.977 -26.281 -21.688 1 98.88 327 VAL A N 1
ATOM 2498 C CA . VAL A 1 327 ? 7.551 -24.938 -21.281 1 98.88 327 VAL A CA 1
ATOM 2499 C C . VAL A 1 327 ? 7.875 -24.734 -19.812 1 98.88 327 VAL A C 1
ATOM 2501 O O . VAL A 1 327 ? 7.484 -25.531 -18.953 1 98.88 327 VAL A O 1
ATOM 2504 N N . VAL A 1 328 ? 8.617 -23.703 -19.516 1 98.81 328 VAL A N 1
ATOM 2505 C CA . VAL A 1 328 ? 8.852 -23.266 -18.141 1 98.81 328 VAL A CA 1
ATOM 2506 C C . VAL A 1 328 ? 8.133 -21.938 -17.906 1 98.81 328 VAL A C 1
ATOM 2508 O O . VAL A 1 328 ? 8.25 -21 -18.703 1 98.81 328 VAL A O 1
ATOM 2511 N N . TYR A 1 329 ? 7.34 -21.922 -16.875 1 98.81 329 TYR A N 1
ATOM 2512 C CA . TYR A 1 329 ? 6.719 -20.672 -16.422 1 98.81 329 TYR A CA 1
ATOM 2513 C C . TYR A 1 329 ? 7.254 -20.281 -15.055 1 98.81 329 TYR A C 1
ATOM 2515 O O . TYR A 1 329 ? 7.125 -21.031 -14.078 1 98.81 329 TYR A O 1
ATOM 2523 N N . LYS A 1 330 ? 7.934 -19.172 -14.969 1 98.88 330 LYS A N 1
ATOM 2524 C CA . LYS A 1 330 ? 8.445 -18.594 -13.727 1 98.88 330 LYS A CA 1
ATOM 2525 C C . LYS A 1 330 ? 7.664 -17.344 -13.336 1 98.88 330 LYS A C 1
ATOM 2527 O O . LYS A 1 330 ? 7.473 -16.453 -14.148 1 98.88 330 LYS A O 1
ATOM 2532 N N . SER A 1 331 ? 7.207 -17.375 -12.094 1 98.06 331 SER A N 1
ATOM 2533 C CA . SER A 1 331 ? 6.406 -16.25 -11.633 1 98.06 331 SER A CA 1
ATOM 2534 C C . SER A 1 331 ? 6.91 -15.719 -10.289 1 98.06 331 SER A C 1
ATOM 2536 O O . SER A 1 331 ? 7.258 -16.5 -9.406 1 98.06 331 SER A O 1
ATOM 2538 N N . VAL A 1 332 ? 7.027 -14.414 -10.195 1 96.19 332 VAL A N 1
ATOM 2539 C CA . VAL A 1 332 ? 7.309 -13.781 -8.914 1 96.19 332 VAL A CA 1
ATOM 2540 C C . VAL A 1 332 ? 6.078 -13.008 -8.438 1 96.19 332 VAL A C 1
ATOM 2542 O O . VAL A 1 332 ? 5.996 -12.625 -7.266 1 96.19 332 VAL A O 1
ATOM 2545 N N . GLY A 1 333 ? 5.125 -12.875 -9.281 1 94.94 333 GLY A N 1
ATOM 2546 C CA . GLY A 1 333 ? 3.9 -12.164 -8.953 1 94.94 333 GLY A CA 1
ATOM 2547 C C . GLY A 1 333 ? 3.998 -10.664 -9.172 1 94.94 333 GLY A C 1
ATOM 2548 O O . GLY A 1 333 ? 5.008 -10.047 -8.828 1 94.94 333 GLY A O 1
ATOM 2549 N N . VAL A 1 334 ? 2.961 -10.07 -9.773 1 94.38 334 VAL A N 1
ATOM 2550 C CA . VAL A 1 334 ? 2.85 -8.625 -9.93 1 94.38 334 VAL A CA 1
ATOM 2551 C C . VAL A 1 334 ? 1.493 -8.148 -9.414 1 94.38 334 VAL A C 1
ATOM 2553 O O . VAL A 1 334 ? 0.505 -8.883 -9.484 1 94.38 334 VAL A O 1
ATOM 2556 N N . GLY A 1 335 ? 1.466 -6.973 -8.93 1 96.19 335 GLY A N 1
ATOM 2557 C CA . GLY A 1 335 ? 0.305 -6.457 -8.227 1 96.19 335 GLY A CA 1
ATOM 2558 C C . GLY A 1 335 ? -0.954 -6.449 -9.07 1 96.19 335 GLY A C 1
ATOM 2559 O O . GLY A 1 335 ? -2.061 -6.609 -8.555 1 96.19 335 GLY A O 1
ATOM 2560 N N . ILE A 1 336 ? -0.9 -6.324 -10.367 1 97.06 336 ILE A N 1
ATOM 2561 C CA . ILE A 1 336 ? -2.07 -6.223 -11.234 1 97.06 336 ILE A CA 1
ATOM 2562 C C . ILE A 1 336 ? -2.842 -7.543 -11.211 1 97.06 336 ILE A C 1
ATOM 2564 O O . ILE A 1 336 ? -4.047 -7.566 -11.469 1 97.06 336 ILE A O 1
ATOM 2568 N N . MET A 1 337 ? -2.123 -8.664 -10.938 1 98.19 337 MET A N 1
ATOM 2569 C CA . MET A 1 337 ? -2.783 -9.961 -10.828 1 98.19 337 MET A CA 1
ATOM 2570 C C . MET A 1 337 ? -3.77 -9.969 -9.664 1 98.19 337 MET A C 1
ATOM 2572 O O . MET A 1 337 ? -4.871 -10.508 -9.781 1 98.19 337 MET A O 1
ATOM 2576 N N . ASP A 1 338 ? -3.395 -9.344 -8.555 1 98.5 338 ASP A N 1
ATOM 2577 C CA . ASP A 1 338 ? -4.25 -9.25 -7.371 1 98.5 338 ASP A CA 1
ATOM 2578 C C . ASP A 1 338 ? -5.48 -8.391 -7.652 1 98.5 338 ASP A C 1
ATOM 2580 O O . ASP A 1 338 ? -6.594 -8.75 -7.262 1 98.5 338 ASP A O 1
ATOM 2584 N N . ILE A 1 339 ? -5.277 -7.258 -8.328 1 98.5 339 ILE A N 1
ATOM 2585 C CA . ILE A 1 339 ? -6.391 -6.379 -8.664 1 98.5 339 ILE A CA 1
ATOM 2586 C C . ILE A 1 339 ? -7.383 -7.121 -9.555 1 98.5 339 ILE A C 1
ATOM 2588 O O . ILE A 1 339 ? -8.594 -7.098 -9.305 1 98.5 339 ILE A O 1
ATOM 2592 N N . ALA A 1 340 ? -6.859 -7.801 -10.586 1 98.5 340 ALA A N 1
ATOM 2593 C CA . ALA A 1 340 ? -7.715 -8.484 -11.547 1 98.5 340 ALA A CA 1
ATOM 2594 C C . ALA A 1 340 ? -8.57 -9.547 -10.867 1 98.5 340 ALA A C 1
ATOM 2596 O O . ALA A 1 340 ? -9.797 -9.562 -11.031 1 98.5 340 ALA A O 1
ATOM 2597 N N . ILE A 1 341 ? -7.977 -10.359 -10.078 1 98.75 341 ILE A N 1
ATOM 2598 C CA . ILE A 1 341 ? -8.703 -11.461 -9.461 1 98.75 341 ILE A CA 1
ATOM 2599 C C . ILE A 1 341 ? -9.547 -10.945 -8.297 1 98.75 341 ILE A C 1
ATOM 2601 O O . ILE A 1 341 ? -10.656 -11.43 -8.062 1 98.75 341 ILE A O 1
ATOM 2605 N N . GLY A 1 342 ? -9.008 -9.961 -7.535 1 98.75 342 GLY A N 1
ATOM 2606 C CA . GLY A 1 342 ? -9.805 -9.352 -6.484 1 98.75 342 GLY A CA 1
ATOM 2607 C C . GLY A 1 342 ? -11.109 -8.766 -6.984 1 98.75 342 GLY A C 1
ATOM 2608 O O . GLY A 1 342 ? -12.172 -9.023 -6.414 1 98.75 342 GLY A O 1
ATOM 2609 N N . LYS A 1 343 ? -11.047 -8.008 -8.055 1 98.31 343 LYS A N 1
ATOM 2610 C CA . LYS A 1 343 ? -12.25 -7.422 -8.641 1 98.31 343 LYS A CA 1
ATOM 2611 C C . LYS A 1 343 ? -13.227 -8.5 -9.102 1 98.31 343 LYS A C 1
ATOM 2613 O O . LYS A 1 343 ? -14.43 -8.391 -8.883 1 98.31 343 LYS A O 1
ATOM 2618 N N . SER A 1 344 ? -12.68 -9.484 -9.773 1 98.25 344 SER A N 1
ATOM 2619 C CA . SER A 1 344 ? -13.523 -10.57 -10.258 1 98.25 344 SER A CA 1
ATOM 2620 C C . SER A 1 344 ? -14.211 -11.297 -9.109 1 98.25 344 SER A C 1
ATOM 2622 O O . SER A 1 344 ? -15.375 -11.695 -9.227 1 98.25 344 SER A O 1
ATOM 2624 N N . LEU A 1 345 ? -13.508 -11.508 -8.008 1 98.31 345 LEU A N 1
ATOM 2625 C CA . LEU A 1 345 ? -14.109 -12.164 -6.855 1 98.31 345 LEU A CA 1
ATOM 2626 C C . LEU A 1 345 ? -15.188 -11.289 -6.23 1 98.31 345 LEU A C 1
ATOM 2628 O O . LEU A 1 345 ? -16.203 -11.797 -5.738 1 98.31 345 LEU A O 1
ATOM 2632 N N . MET A 1 346 ? -14.969 -9.961 -6.184 1 98.12 346 MET A N 1
ATOM 2633 C CA . MET A 1 346 ? -16 -9.055 -5.688 1 98.12 346 MET A CA 1
ATOM 2634 C C . MET A 1 346 ? -17.266 -9.156 -6.543 1 98.12 346 MET A C 1
ATOM 2636 O O . MET A 1 346 ? -18.375 -9.18 -6.016 1 98.12 346 MET A O 1
ATOM 2640 N N . ASP A 1 347 ? -17.047 -9.219 -7.867 1 97.19 347 ASP A N 1
ATOM 2641 C CA . ASP A 1 347 ? -18.172 -9.383 -8.766 1 97.19 347 ASP A CA 1
ATOM 2642 C C . ASP A 1 347 ? -18.891 -10.711 -8.5 1 97.19 347 ASP A C 1
ATOM 2644 O O . ASP A 1 347 ? -20.125 -10.75 -8.422 1 97.19 347 ASP A O 1
ATOM 2648 N N . LEU A 1 348 ? -18.141 -11.781 -8.406 1 97.06 348 LEU A N 1
ATOM 2649 C CA . LEU A 1 348 ? -18.703 -13.094 -8.125 1 97.06 348 LEU A CA 1
ATOM 2650 C C . LEU A 1 348 ? -19.453 -13.094 -6.793 1 97.06 348 LEU A C 1
ATOM 2652 O O . LEU A 1 348 ? -20.516 -13.711 -6.668 1 97.06 348 LEU A O 1
ATOM 2656 N N . ALA A 1 349 ? -18.875 -12.445 -5.777 1 97.69 349 ALA A N 1
ATOM 2657 C CA . ALA A 1 349 ? -19.484 -12.344 -4.457 1 97.69 349 ALA A CA 1
ATOM 2658 C C . ALA A 1 349 ? -20.844 -11.656 -4.539 1 97.69 349 ALA A C 1
ATOM 2660 O O . ALA A 1 349 ? -21.812 -12.078 -3.893 1 97.69 349 ALA A O 1
ATOM 2661 N N . ALA A 1 350 ? -20.875 -10.578 -5.277 1 96.69 350 ALA A N 1
ATOM 2662 C CA . ALA A 1 350 ? -22.141 -9.859 -5.473 1 96.69 350 ALA A CA 1
ATOM 2663 C C . ALA A 1 350 ? -23.188 -10.766 -6.113 1 96.69 350 ALA A C 1
ATOM 2665 O O . ALA A 1 350 ? -24.344 -10.773 -5.695 1 96.69 350 ALA A O 1
ATOM 2666 N N . GLU A 1 351 ? -22.781 -11.539 -7.102 1 95.38 351 GLU A N 1
ATOM 2667 C CA . GLU A 1 351 ? -23.672 -12.453 -7.801 1 95.38 351 GLU A CA 1
ATOM 2668 C C . GLU A 1 351 ? -24.203 -13.531 -6.859 1 95.38 351 GLU A C 1
ATOM 2670 O O . GLU A 1 351 ? -25.359 -13.922 -6.945 1 95.38 351 GLU A O 1
ATOM 2675 N N . LYS A 1 352 ? -23.375 -14 -5.969 1 95.75 352 LYS A N 1
ATOM 2676 C CA . LYS A 1 352 ? -23.719 -15.148 -5.133 1 95.75 352 LYS A CA 1
ATOM 2677 C C . LYS A 1 352 ? -24.25 -14.703 -3.773 1 95.75 352 LYS A C 1
ATOM 2679 O O . LYS A 1 352 ? -24.656 -15.539 -2.959 1 95.75 352 LYS A O 1
ATOM 2684 N N . GLY A 1 353 ? -24.219 -13.43 -3.475 1 96.38 353 GLY A N 1
ATOM 2685 C CA . GLY A 1 353 ? -24.703 -12.906 -2.205 1 96.38 353 GLY A CA 1
ATOM 2686 C C . GLY A 1 353 ? -23.781 -13.219 -1.045 1 96.38 353 GLY A C 1
ATOM 2687 O O . GLY A 1 353 ? -24.234 -13.578 0.041 1 96.38 353 GLY A O 1
ATOM 2688 N N . VAL A 1 354 ? -22.547 -13.203 -1.288 1 97.38 354 VAL A N 1
ATOM 2689 C CA . VAL A 1 354 ? -21.531 -13.516 -0.285 1 97.38 354 VAL A CA 1
ATOM 2690 C C . VAL A 1 354 ? -20.828 -12.234 0.153 1 97.38 354 VAL A C 1
ATOM 2692 O O . VAL A 1 354 ? -20.594 -11.336 -0.662 1 97.38 354 VAL A O 1
ATOM 2695 N N . GLY A 1 355 ? -20.469 -12.094 1.435 1 97.44 355 GLY A N 1
ATOM 2696 C CA . GLY A 1 355 ? -19.703 -10.961 1.943 1 97.44 355 GLY A CA 1
ATOM 2697 C C . GLY A 1 355 ? -20.578 -9.828 2.445 1 97.44 355 GLY A C 1
ATOM 2698 O O . GLY A 1 355 ? -21.781 -10 2.609 1 97.44 355 GLY A O 1
ATOM 2699 N N . VAL A 1 356 ? -20 -8.734 2.867 1 97.31 356 VAL A N 1
ATOM 2700 C CA . VAL A 1 356 ? -20.672 -7.523 3.32 1 97.31 356 VAL A CA 1
ATOM 2701 C C . VAL A 1 356 ? -20.594 -6.449 2.236 1 97.31 356 VAL A C 1
ATOM 2703 O O . VAL A 1 356 ? -19.531 -6.195 1.68 1 97.31 356 VAL A O 1
ATOM 2706 N N . HIS A 1 357 ? -21.75 -5.918 1.903 1 97.38 357 HIS A N 1
ATOM 2707 C CA . HIS A 1 357 ? -21.859 -4.879 0.882 1 97.38 357 HIS A CA 1
ATOM 2708 C C . HIS A 1 357 ? -22.453 -3.598 1.458 1 97.38 357 HIS A C 1
ATOM 2710 O O . HIS A 1 357 ? -23.609 -3.58 1.895 1 97.38 357 HIS A O 1
ATOM 2716 N N . LEU A 1 358 ? -21.641 -2.568 1.473 1 97 358 LEU A N 1
ATOM 2717 C CA . LEU A 1 358 ? -22.094 -1.281 1.992 1 97 358 LEU A CA 1
ATOM 2718 C C . LEU A 1 358 ? -22.406 -0.316 0.855 1 97 358 LEU A C 1
ATOM 2720 O O . LEU A 1 358 ? -21.672 -0.256 -0.136 1 97 358 LEU A O 1
ATOM 2724 N N . ASP A 1 359 ? -23.406 0.487 0.979 1 93.94 359 ASP A N 1
ATOM 2725 C CA . ASP A 1 359 ? -23.859 1.418 -0.054 1 93.94 359 ASP A CA 1
ATOM 2726 C C . ASP A 1 359 ? -22.875 2.586 -0.194 1 93.94 359 ASP A C 1
ATOM 2728 O O . ASP A 1 359 ? -22.812 3.217 -1.25 1 93.94 359 ASP A O 1
ATOM 2732 N N . SER A 1 360 ? -22.266 2.861 0.962 1 91.25 360 SER A N 1
ATOM 2733 C CA . SER A 1 360 ? -21.328 3.977 0.934 1 91.25 360 SER A CA 1
ATOM 2734 C C . SER A 1 360 ? -20.094 3.686 1.787 1 91.25 360 SER A C 1
ATOM 2736 O O . SER A 1 360 ? -20.156 2.887 2.723 1 91.25 360 SER A O 1
ATOM 2738 N N . PHE A 1 361 ? -19.062 4.285 1.34 1 95.56 361 PHE A N 1
ATOM 2739 C CA . PHE A 1 361 ? -17.812 4.23 2.092 1 95.56 361 PHE A CA 1
ATOM 2740 C C . PHE A 1 361 ? -17.156 5.605 2.156 1 95.56 361 PHE A C 1
ATOM 2742 O O . PHE A 1 361 ? -17.078 6.309 1.148 1 95.56 361 PHE A O 1
ATOM 2749 N N . MET B 1 1 ? -10.312 -11.555 16.016 1 75.31 1 MET B N 1
ATOM 2750 C CA . MET B 1 1 ? -10.062 -10.125 16.172 1 75.31 1 MET B CA 1
ATOM 2751 C C . MET B 1 1 ? -11.062 -9.305 15.359 1 75.31 1 MET B C 1
ATOM 2753 O O . MET B 1 1 ? -11.406 -9.68 14.234 1 75.31 1 MET B O 1
ATOM 2757 N N . THR B 1 2 ? -11.68 -8.281 16.016 1 92.38 2 THR B N 1
ATOM 2758 C CA . THR B 1 2 ? -12.719 -7.445 15.414 1 92.38 2 THR B CA 1
ATOM 2759 C C . THR B 1 2 ? -12.148 -6.633 14.25 1 92.38 2 THR B C 1
ATOM 2761 O O . THR B 1 2 ? -11.047 -6.09 14.344 1 92.38 2 THR B O 1
ATOM 2764 N N . PHE B 1 3 ? -12.766 -6.734 13.07 1 98 3 PHE B N 1
ATOM 2765 C CA . PHE B 1 3 ? -12.406 -5.934 11.898 1 98 3 PHE B CA 1
ATOM 2766 C C . PHE B 1 3 ? -13.336 -4.734 11.766 1 98 3 PHE B C 1
ATOM 2768 O O . PHE B 1 3 ? -14.547 -4.895 11.594 1 98 3 PHE B O 1
ATOM 2775 N N . THR B 1 4 ? -12.766 -3.527 11.82 1 98.62 4 THR B N 1
ATOM 2776 C CA . THR B 1 4 ? -13.555 -2.305 11.867 1 98.62 4 THR B CA 1
ATOM 2777 C C . THR B 1 4 ? -13.562 -1.604 10.508 1 98.62 4 THR B C 1
ATOM 2779 O O . THR B 1 4 ? -12.516 -1.485 9.867 1 98.62 4 THR B O 1
ATOM 2782 N N . ILE B 1 5 ? -14.742 -1.185 10.023 1 98.69 5 ILE B N 1
ATOM 2783 C CA . ILE B 1 5 ? -14.906 -0.404 8.805 1 98.69 5 ILE B CA 1
ATOM 2784 C C . ILE B 1 5 ? -15.5 0.962 9.141 1 98.69 5 ILE B C 1
ATOM 2786 O O . ILE B 1 5 ? -16.578 1.048 9.727 1 98.69 5 ILE B O 1
ATOM 2790 N N . LEU B 1 6 ? -14.828 1.974 8.797 1 98.69 6 LEU B N 1
ATOM 2791 C CA . LEU B 1 6 ? -15.336 3.328 8.992 1 98.69 6 LEU B CA 1
ATOM 2792 C C . LEU B 1 6 ? -15.477 4.055 7.664 1 98.69 6 LEU B C 1
ATOM 2794 O O . LEU B 1 6 ? -14.477 4.387 7.023 1 98.69 6 LEU B O 1
ATOM 2798 N N . SER B 1 7 ? -16.656 4.324 7.242 1 98 7 SER B N 1
ATOM 2799 C CA . SER B 1 7 ? -16.938 5.109 6.043 1 98 7 SER B CA 1
ATOM 2800 C C . SER B 1 7 ? -16.625 6.586 6.262 1 98 7 SER B C 1
ATOM 2802 O O . SER B 1 7 ? -16.312 7 7.383 1 98 7 SER B O 1
ATOM 2804 N N . ASP B 1 8 ? -16.656 7.328 5.215 1 97.12 8 ASP B N 1
ATOM 2805 C CA . ASP B 1 8 ? -16.469 8.773 5.328 1 97.12 8 ASP B CA 1
ATOM 2806 C C . ASP B 1 8 ? -17.469 9.375 6.309 1 97.12 8 ASP B C 1
ATOM 2808 O O . ASP B 1 8 ? -17.094 10.211 7.137 1 97.12 8 ASP B O 1
ATOM 2812 N N . ALA B 1 9 ? -18.734 8.969 6.215 1 97.19 9 ALA B N 1
ATOM 2813 C CA . ALA B 1 9 ? -19.781 9.461 7.105 1 97.19 9 ALA B CA 1
ATOM 2814 C C . ALA B 1 9 ? -19.469 9.117 8.562 1 97.19 9 ALA B C 1
ATOM 2816 O O . ALA B 1 9 ? -19.703 9.93 9.461 1 97.19 9 ALA B O 1
ATOM 2817 N N . ASP B 1 10 ? -19 7.879 8.805 1 98.12 10 ASP B N 1
ATOM 2818 C CA . ASP B 1 10 ? -18.625 7.465 10.156 1 98.12 10 ASP B CA 1
ATOM 2819 C C . ASP B 1 10 ? -17.5 8.344 10.711 1 98.12 10 ASP B C 1
ATOM 2821 O O . ASP B 1 10 ? -17.594 8.82 11.844 1 98.12 10 ASP B O 1
ATOM 2825 N N . VAL B 1 11 ? -16.406 8.562 9.883 1 98.31 11 VAL B N 1
ATOM 2826 C CA . VAL B 1 11 ? -15.266 9.359 10.312 1 98.31 11 VAL B CA 1
ATOM 2827 C C . VAL B 1 11 ? -15.711 10.789 10.586 1 98.31 11 VAL B C 1
ATOM 2829 O O . VAL B 1 11 ? -15.32 11.383 11.602 1 98.31 11 VAL B O 1
ATOM 2832 N N . GLN B 1 12 ? -16.531 11.328 9.719 1 97.06 12 GLN B N 1
ATOM 2833 C CA . GLN B 1 12 ? -17.047 12.68 9.914 1 97.06 12 GLN B CA 1
ATOM 2834 C C . GLN B 1 12 ? -17.859 12.773 11.195 1 97.06 12 GLN B C 1
ATOM 2836 O O . GLN B 1 12 ? -17.75 13.742 11.945 1 97.06 12 GLN B O 1
ATOM 2841 N N . THR B 1 13 ? -18.703 11.766 11.453 1 96.75 13 THR B N 1
ATOM 2842 C CA . THR B 1 13 ? -19.5 11.734 12.664 1 96.75 13 THR B CA 1
ATOM 2843 C C . THR B 1 13 ? -18.609 11.773 13.906 1 96.75 13 THR B C 1
ATOM 2845 O O . THR B 1 13 ? -18.891 12.516 14.852 1 96.75 13 THR B O 1
ATOM 2848 N N . LEU B 1 14 ? -17.562 11.039 13.914 1 97.5 14 LEU B N 1
ATOM 2849 C CA . LEU B 1 14 ? -16.641 10.992 15.047 1 97.5 14 LEU B CA 1
ATOM 2850 C C . LEU B 1 14 ? -15.914 12.32 15.211 1 97.5 14 LEU B C 1
ATOM 2852 O O . LEU B 1 14 ? -15.852 12.867 16.312 1 97.5 14 LEU B O 1
ATOM 2856 N N . LEU B 1 15 ? -15.422 12.898 14.078 1 97.06 15 LEU B N 1
ATOM 2857 C CA . LEU B 1 15 ? -14.523 14.039 14.156 1 97.06 15 LEU B CA 1
ATOM 2858 C C . LEU B 1 15 ? -15.312 15.336 14.352 1 97.06 15 LEU B C 1
ATOM 2860 O O . LEU B 1 15 ? -14.852 16.234 15.055 1 97.06 15 LEU B O 1
ATOM 2864 N N . HIS B 1 16 ? -16.469 15.477 13.734 1 93.75 16 HIS B N 1
ATOM 2865 C CA . HIS B 1 16 ? -17.234 16.703 13.852 1 93.75 16 HIS B CA 1
ATOM 2866 C C . HIS B 1 16 ? -17.828 16.859 15.25 1 93.75 16 HIS B C 1
ATOM 2868 O O . HIS B 1 16 ? -18.188 17.969 15.664 1 93.75 16 HIS B O 1
ATOM 2874 N N . ASN B 1 17 ? -17.922 15.75 16 1 91.38 17 ASN B N 1
ATOM 2875 C CA . ASN B 1 17 ? -18.438 15.773 17.375 1 91.38 17 ASN B CA 1
ATOM 2876 C C . ASN B 1 17 ? -17.344 15.555 18.391 1 91.38 17 ASN B C 1
ATOM 2878 O O . ASN B 1 17 ? -17.625 15.195 19.547 1 91.38 17 ASN B O 1
ATOM 2882 N N . ILE B 1 18 ? -16.156 15.789 17.953 1 93.81 18 ILE B N 1
ATOM 2883 C CA . ILE B 1 18 ? -15.016 15.469 18.812 1 93.81 18 ILE B CA 1
ATOM 2884 C C . ILE B 1 18 ? -14.938 16.484 19.969 1 93.81 18 ILE B C 1
ATOM 2886 O O . ILE B 1 18 ? -15.172 17.672 19.766 1 93.81 18 ILE B O 1
ATOM 2890 N N . SER B 1 19 ? -14.656 16.047 21.172 1 92.38 19 SER B N 1
ATOM 2891 C CA . SER B 1 19 ? -14.5 16.906 22.344 1 92.38 19 SER B CA 1
ATOM 2892 C C . SER B 1 19 ? -13.055 17.359 22.5 1 92.38 19 SER B C 1
ATOM 2894 O O . SER B 1 19 ? -12.148 16.812 21.875 1 92.38 19 SER B O 1
ATOM 2896 N N . GLN B 1 20 ? -12.859 18.344 23.328 1 91.56 20 GLN B N 1
ATOM 2897 C CA . GLN B 1 20 ? -11.508 18.828 23.641 1 91.56 20 GLN B CA 1
ATOM 2898 C C . GLN B 1 20 ? -10.664 17.703 24.25 1 91.56 20 GLN B C 1
ATOM 2900 O O . GLN B 1 20 ? -9.484 17.578 23.922 1 91.56 20 GLN B O 1
ATOM 2905 N N . SER B 1 21 ? -11.305 16.922 25.094 1 93.31 21 SER B N 1
ATOM 2906 C CA . SER B 1 21 ? -10.602 15.812 25.719 1 93.31 21 SER B CA 1
ATOM 2907 C C . SER B 1 21 ? -10.195 14.766 24.688 1 93.31 21 SER B C 1
ATOM 2909 O O . SER B 1 21 ? -9.094 14.219 24.75 1 93.31 21 SER B O 1
ATOM 2911 N N . ASP B 1 22 ? -11.086 14.492 23.719 1 94.25 22 ASP B N 1
ATOM 2912 C CA . ASP B 1 22 ? -10.758 13.57 22.625 1 94.25 22 ASP B CA 1
ATOM 2913 C C . ASP B 1 22 ? -9.578 14.07 21.812 1 94.25 22 ASP B C 1
ATOM 2915 O O . ASP B 1 22 ? -8.688 13.297 21.453 1 94.25 22 ASP B O 1
ATOM 2919 N N . VAL B 1 23 ? -9.57 15.359 21.562 1 95.44 23 VAL B N 1
ATOM 2920 C CA . VAL B 1 23 ? -8.5 15.953 20.75 1 95.44 23 VAL B CA 1
ATOM 2921 C C . VAL B 1 23 ? -7.172 15.812 21.484 1 95.44 23 VAL B C 1
ATOM 2923 O O . VAL B 1 23 ? -6.145 15.516 20.875 1 95.44 23 VAL B O 1
ATOM 2926 N N . GLN B 1 24 ? -7.195 16.031 22.797 1 94.44 24 GLN B N 1
ATOM 2927 C CA . GLN B 1 24 ? -5.977 15.875 23.578 1 94.44 24 GLN B CA 1
ATOM 2928 C C . GLN B 1 24 ? -5.461 14.438 23.531 1 94.44 24 GLN B C 1
ATOM 2930 O O . GLN B 1 24 ? -4.254 14.219 23.406 1 94.44 24 GLN B O 1
ATOM 2935 N N . GLU B 1 25 ? -6.383 13.523 23.594 1 95.81 25 GLU B N 1
ATOM 2936 C CA . GLU B 1 25 ? -6.004 12.109 23.516 1 95.81 25 GLU B CA 1
ATOM 2937 C C . GLU B 1 25 ? -5.441 11.766 22.141 1 95.81 25 GLU B C 1
ATOM 2939 O O . GLU B 1 25 ? -4.441 11.047 22.031 1 95.81 25 GLU B O 1
ATOM 2944 N N . LEU B 1 26 ? -6.074 12.266 21.109 1 97.75 26 LEU B N 1
ATOM 2945 C CA . LEU B 1 26 ? -5.609 12.016 19.75 1 97.75 26 LEU B CA 1
ATOM 2946 C C . LEU B 1 26 ? -4.266 12.688 19.5 1 97.75 26 LEU B C 1
ATOM 2948 O O . LEU B 1 26 ? -3.396 12.125 18.844 1 97.75 26 LEU B O 1
ATOM 2952 N N . ALA B 1 27 ? -4.102 13.898 20.047 1 97.75 27 ALA B N 1
ATOM 2953 C CA . ALA B 1 27 ? -2.818 14.594 19.938 1 97.75 27 ALA B CA 1
ATOM 2954 C C . ALA B 1 27 ? -1.715 13.805 20.641 1 97.75 27 ALA B C 1
ATOM 2956 O O . ALA B 1 27 ? -0.594 13.711 20.141 1 97.75 27 ALA B O 1
ATOM 2957 N N . SER B 1 28 ? -2.059 13.258 21.797 1 97.56 28 SER B N 1
ATOM 2958 C CA . SER B 1 28 ? -1.1 12.438 22.531 1 97.56 28 SER B CA 1
ATOM 2959 C C . SER B 1 28 ? -0.701 11.195 21.734 1 97.56 28 SER B C 1
ATOM 2961 O O . SER B 1 28 ? 0.476 10.836 21.688 1 97.56 28 SER B O 1
ATOM 2963 N N . ALA B 1 29 ? -1.666 10.562 21.125 1 97.94 29 ALA B N 1
ATOM 2964 C CA . ALA B 1 29 ? -1.393 9.383 20.297 1 97.94 29 ALA B CA 1
ATOM 2965 C C . ALA B 1 29 ? -0.485 9.742 19.125 1 97.94 29 ALA B C 1
ATOM 2967 O O . ALA B 1 29 ? 0.463 9.016 18.828 1 97.94 29 ALA B O 1
ATOM 2968 N N . LEU B 1 30 ? -0.796 10.836 18.5 1 98.56 30 LEU B N 1
ATOM 2969 C CA . LEU B 1 30 ? 0.017 11.289 17.375 1 98.56 30 LEU B CA 1
ATOM 2970 C C . LEU B 1 30 ? 1.435 11.617 17.828 1 98.56 30 LEU B C 1
ATOM 2972 O O . LEU B 1 30 ? 2.406 11.219 17.188 1 98.56 30 LEU B O 1
ATOM 2976 N N . ASN B 1 31 ? 1.538 12.344 18.953 1 98.19 31 ASN B N 1
ATOM 2977 C CA . ASN B 1 31 ? 2.84 12.711 19.5 1 98.19 31 ASN B CA 1
ATOM 2978 C C . ASN B 1 31 ? 3.674 11.477 19.844 1 98.19 31 ASN B C 1
ATOM 2980 O O . ASN B 1 31 ? 4.871 11.438 19.547 1 98.19 31 ASN B O 1
ATOM 2984 N N . GLN B 1 32 ? 3.039 10.523 20.406 1 97.62 32 GLN B N 1
ATOM 2985 C CA . GLN B 1 32 ? 3.744 9.297 20.766 1 97.62 32 GLN B CA 1
ATOM 2986 C C . GLN B 1 32 ? 4.27 8.586 19.516 1 97.62 32 GLN B C 1
ATOM 2988 O O . GLN B 1 32 ? 5.375 8.039 19.531 1 97.62 32 GLN B O 1
ATOM 2993 N N . ALA B 1 33 ? 3.465 8.562 18.516 1 97.19 33 ALA B N 1
ATOM 2994 C CA . ALA B 1 33 ? 3.906 7.961 17.25 1 97.19 33 ALA B CA 1
ATOM 2995 C C . ALA B 1 33 ? 5.133 8.68 16.703 1 97.19 33 ALA B C 1
ATOM 2997 O O . ALA B 1 33 ? 6.082 8.039 16.25 1 97.19 33 ALA B O 1
ATOM 2998 N N . LEU B 1 34 ? 5.148 9.984 16.75 1 97.88 34 LEU B N 1
ATOM 2999 C CA . LEU B 1 34 ? 6.266 10.766 16.234 1 97.88 34 LEU B CA 1
ATOM 3000 C C . LEU B 1 34 ? 7.492 10.625 17.125 1 97.88 34 LEU B C 1
ATOM 3002 O O . LEU B 1 34 ? 8.625 10.648 16.641 1 97.88 34 LEU B O 1
ATOM 3006 N N . ILE B 1 35 ? 7.277 10.461 18.438 1 97.81 35 ILE B N 1
ATOM 3007 C CA . ILE B 1 35 ? 8.383 10.18 19.344 1 97.81 35 ILE B CA 1
ATOM 3008 C C . ILE B 1 35 ? 9.055 8.867 18.953 1 97.81 35 ILE B C 1
ATOM 3010 O O . ILE B 1 35 ? 10.281 8.805 18.828 1 97.81 35 ILE B O 1
ATOM 3014 N N . GLN B 1 36 ? 8.273 7.871 18.719 1 95.25 36 GLN B N 1
ATOM 3015 C CA . GLN B 1 36 ? 8.82 6.582 18.312 1 95.25 36 GLN B CA 1
ATOM 3016 C C . GLN B 1 36 ? 9.578 6.703 17 1 95.25 36 GLN B C 1
ATOM 3018 O O . GLN B 1 36 ? 10.68 6.156 16.859 1 95.25 36 GLN B O 1
ATOM 3023 N N . TYR B 1 37 ? 9.031 7.383 16.125 1 95.69 37 TYR B N 1
ATOM 3024 C CA . TYR B 1 37 ? 9.633 7.602 14.812 1 95.69 37 TYR B CA 1
ATOM 3025 C C . TYR B 1 37 ? 10.977 8.305 14.945 1 95.69 37 TYR B C 1
ATOM 3027 O O . TYR B 1 37 ? 11.977 7.863 14.367 1 95.69 37 TYR B O 1
ATOM 3035 N N . SER B 1 38 ? 11.062 9.336 15.758 1 96.75 38 SER B N 1
ATOM 3036 C CA . SER B 1 38 ? 12.203 10.25 15.781 1 96.75 38 SER B CA 1
ATOM 3037 C C . SER B 1 38 ? 13.258 9.797 16.781 1 96.75 38 SER B C 1
ATOM 3039 O O . SER B 1 38 ? 14.438 10.094 16.625 1 96.75 38 SER B O 1
ATOM 3041 N N . CYS B 1 39 ? 12.828 9.055 17.828 1 96.69 39 CYS B N 1
ATOM 3042 C CA . CYS B 1 39 ? 13.727 8.82 18.953 1 96.69 39 CYS B CA 1
ATOM 3043 C C . CYS B 1 39 ? 14.047 7.336 19.078 1 96.69 39 CYS B C 1
ATOM 3045 O O . CYS B 1 39 ? 14.945 6.957 19.828 1 96.69 39 CYS B O 1
ATOM 3047 N N . ASN B 1 40 ? 13.352 6.453 18.406 1 94.44 40 ASN B N 1
ATOM 3048 C CA . ASN B 1 40 ? 13.562 5.023 18.609 1 94.44 40 ASN B CA 1
ATOM 3049 C C . ASN B 1 40 ? 14.062 4.344 17.344 1 94.44 40 ASN B C 1
ATOM 3051 O O . ASN B 1 40 ? 13.742 3.184 17.078 1 94.44 40 ASN B O 1
ATOM 3055 N N . ASP B 1 41 ? 14.711 5.078 16.469 1 90.5 41 ASP B N 1
ATOM 3056 C CA . ASP B 1 41 ? 15.375 4.559 15.273 1 90.5 41 ASP B CA 1
ATOM 3057 C C . ASP B 1 41 ? 14.391 3.812 14.375 1 90.5 41 ASP B C 1
ATOM 3059 O O . ASP B 1 41 ? 14.664 2.689 13.945 1 90.5 41 ASP B O 1
ATOM 3063 N N . GLU B 1 42 ? 13.281 4.348 14.133 1 93.81 42 GLU B N 1
ATOM 3064 C CA . GLU B 1 42 ? 12.242 3.721 13.32 1 93.81 42 GLU B CA 1
ATOM 3065 C C . GLU B 1 42 ? 12.398 4.07 11.844 1 93.81 42 GLU B C 1
ATOM 3067 O O . GLU B 1 42 ? 11.758 3.469 10.984 1 93.81 42 GLU B O 1
ATOM 3072 N N . LEU B 1 43 ? 13.258 4.941 11.484 1 91.81 43 LEU B N 1
ATOM 3073 C CA . LEU B 1 43 ? 13.422 5.441 10.125 1 91.81 43 LEU B CA 1
ATOM 3074 C C . LEU B 1 43 ? 13.742 4.301 9.164 1 91.81 43 LEU B C 1
ATOM 3076 O O . LEU B 1 43 ? 13.156 4.207 8.078 1 91.81 43 LEU B O 1
ATOM 3080 N N . PRO B 1 44 ? 14.578 3.305 9.57 1 93.06 44 PRO B N 1
ATOM 3081 C CA . PRO B 1 44 ? 14.914 2.227 8.641 1 93.06 44 PRO B CA 1
ATOM 3082 C C . PRO B 1 44 ? 13.711 1.352 8.297 1 93.06 44 PRO B C 1
ATOM 3084 O O . PRO B 1 44 ? 13.758 0.58 7.336 1 93.06 44 PRO B O 1
ATOM 3087 N N . TYR B 1 45 ? 12.68 1.422 9.055 1 96.06 45 TYR B N 1
ATOM 3088 C CA . TYR B 1 45 ? 11.531 0.539 8.867 1 96.06 45 TYR B CA 1
ATOM 3089 C C . TYR B 1 45 ? 10.359 1.288 8.242 1 96.06 45 TYR B C 1
ATOM 3091 O O . TYR B 1 45 ? 9.219 0.828 8.305 1 96.06 45 TYR B O 1
ATOM 3099 N N . GLN B 1 46 ? 10.648 2.445 7.762 1 95.19 46 GLN B N 1
ATOM 3100 C CA . GLN B 1 46 ? 9.633 3.236 7.078 1 95.19 46 GLN B CA 1
ATOM 3101 C C . GLN B 1 46 ? 9.875 3.264 5.57 1 95.19 46 GLN B C 1
ATOM 3103 O O . GLN B 1 46 ? 10.797 3.936 5.098 1 95.19 46 GLN B O 1
ATOM 3108 N N . PRO B 1 47 ? 9.031 2.566 4.836 1 91.69 47 PRO B N 1
ATOM 3109 C CA . PRO B 1 47 ? 9.227 2.584 3.383 1 91.69 47 PRO B CA 1
ATOM 3110 C C . PRO B 1 47 ? 8.914 3.943 2.762 1 91.69 47 PRO B C 1
ATOM 3112 O O . PRO B 1 47 ? 8.086 4.691 3.291 1 91.69 47 PRO B O 1
ATOM 3115 N N . HIS B 1 48 ? 9.555 4.172 1.682 1 87.75 48 HIS B N 1
ATOM 3116 C CA . HIS B 1 48 ? 9.258 5.395 0.942 1 87.75 48 HIS B CA 1
ATOM 3117 C C . HIS B 1 48 ? 7.891 5.301 0.265 1 87.75 48 HIS B C 1
ATOM 3119 O O . HIS B 1 48 ? 7.516 4.246 -0.249 1 87.75 48 HIS B O 1
ATOM 3125 N N . ARG B 1 49 ? 7.195 6.367 0.248 1 92.31 49 ARG B N 1
ATOM 3126 C CA . ARG B 1 49 ? 5.914 6.391 -0.456 1 92.31 49 ARG B CA 1
ATOM 3127 C C . ARG B 1 49 ? 6.117 6.277 -1.963 1 92.31 49 ARG B C 1
ATOM 3129 O O . ARG B 1 49 ? 7.184 6.625 -2.479 1 92.31 49 ARG B O 1
ATOM 3136 N N . ALA B 1 50 ? 5.203 5.723 -2.662 1 93.56 50 ALA B N 1
ATOM 3137 C CA . ALA B 1 50 ? 5.215 5.641 -4.121 1 93.56 50 ALA B CA 1
ATOM 3138 C C . ALA B 1 50 ? 4.199 6.598 -4.73 1 93.56 50 ALA B C 1
ATOM 3140 O O . ALA B 1 50 ? 3.129 6.828 -4.16 1 93.56 50 ALA B O 1
ATOM 3141 N N . ASN B 1 51 ? 4.57 7.184 -5.848 1 93.06 51 ASN B N 1
ATOM 3142 C CA . ASN B 1 51 ? 3.738 8.094 -6.633 1 93.06 51 ASN B CA 1
ATOM 3143 C C . ASN B 1 51 ? 3.621 7.633 -8.086 1 93.06 51 ASN B C 1
ATOM 3145 O O . ASN B 1 51 ? 4.633 7.371 -8.742 1 93.06 51 ASN B O 1
ATOM 3149 N N . VAL B 1 52 ? 2.432 7.453 -8.539 1 96 52 VAL B N 1
ATOM 3150 C CA . VAL B 1 52 ? 2.197 7.082 -9.93 1 96 52 VAL B CA 1
ATOM 3151 C C . VAL B 1 52 ? 1.323 8.133 -10.609 1 96 52 VAL B C 1
ATOM 3153 O O . VAL B 1 52 ? 0.215 8.422 -10.148 1 96 52 VAL B O 1
ATOM 3156 N N . THR B 1 53 ? 1.816 8.727 -11.656 1 94.5 53 THR B N 1
ATOM 3157 C CA . THR B 1 53 ? 1.033 9.609 -12.508 1 94.5 53 THR B CA 1
ATOM 3158 C C . THR B 1 53 ? 0.736 8.945 -13.852 1 94.5 53 THR B C 1
ATOM 3160 O O . THR B 1 53 ? 1.656 8.594 -14.594 1 94.5 53 THR B O 1
ATOM 3163 N N . ARG B 1 54 ? -0.451 8.742 -14.117 1 94.94 54 ARG B N 1
ATOM 3164 C CA . ARG B 1 54 ? -0.838 8.117 -15.383 1 94.94 54 ARG B CA 1
ATOM 3165 C C . ARG B 1 54 ? -0.98 9.156 -16.484 1 94.94 54 ARG B C 1
ATOM 3167 O O . ARG B 1 54 ? -1.003 10.359 -16.219 1 94.94 54 ARG B O 1
ATOM 3174 N N . PRO B 1 55 ? -1.104 8.766 -17.734 1 91.75 55 PRO B N 1
ATOM 3175 C CA . PRO B 1 55 ? -1.114 9.695 -18.875 1 91.75 55 PRO B CA 1
ATOM 3176 C C . PRO B 1 55 ? -2.262 10.695 -18.797 1 91.75 55 PRO B C 1
ATOM 3178 O O . PRO B 1 55 ? -2.129 11.828 -19.281 1 91.75 55 PRO B O 1
ATOM 3181 N N . ASN B 1 56 ? -3.352 10.328 -18.203 1 90 56 ASN B N 1
ATOM 3182 C CA . ASN B 1 56 ? -4.504 11.219 -18.125 1 90 56 ASN B CA 1
ATOM 3183 C C . ASN B 1 56 ? -4.355 12.234 -17 1 90 56 ASN B C 1
ATOM 3185 O O . ASN B 1 56 ? -5.258 13.039 -16.75 1 90 56 ASN B O 1
ATOM 3189 N N . GLY B 1 57 ? -3.324 12.156 -16.203 1 90.75 57 GLY B N 1
ATOM 3190 C CA . GLY B 1 57 ? -3.047 13.125 -15.156 1 90.75 57 GLY B CA 1
ATOM 3191 C C . GLY B 1 57 ? -3.443 12.641 -13.781 1 90.75 57 GLY B C 1
ATOM 3192 O O . GLY B 1 57 ? -3.189 13.32 -12.781 1 90.75 57 GLY B O 1
ATOM 3193 N N . GLN B 1 58 ? -4.078 11.445 -13.719 1 91.88 58 GLN B N 1
ATOM 3194 C CA . GLN B 1 58 ? -4.438 10.883 -12.422 1 91.88 58 GLN B CA 1
ATOM 3195 C C . GLN B 1 58 ? -3.195 10.516 -11.617 1 91.88 58 GLN B C 1
ATOM 3197 O O . GLN B 1 58 ? -2.305 9.828 -12.117 1 91.88 58 GLN B O 1
ATOM 3202 N N . VAL B 1 59 ? -3.176 11.023 -10.398 1 92.94 59 VAL B N 1
ATOM 3203 C CA . VAL B 1 59 ? -2.053 10.719 -9.523 1 92.94 59 VAL B CA 1
ATOM 3204 C C . VAL B 1 59 ? -2.512 9.797 -8.398 1 92.94 59 VAL B C 1
ATOM 3206 O O . VAL B 1 59 ? -3.549 10.039 -7.773 1 92.94 59 VAL B O 1
ATOM 3209 N N . SER B 1 60 ? -1.839 8.758 -8.188 1 96.06 60 SER B N 1
ATOM 3210 C CA . SER B 1 60 ? -2.051 7.859 -7.062 1 96.06 60 SER B CA 1
ATOM 3211 C C . SER B 1 60 ? -0.836 7.828 -6.141 1 96.06 60 SER B C 1
ATOM 3213 O O . SER B 1 60 ? 0.298 7.695 -6.605 1 96.06 60 SER B O 1
ATOM 3215 N N . LEU B 1 61 ? -1.073 8.047 -4.875 1 96 61 LEU B N 1
ATOM 3216 C CA . LEU B 1 61 ? -0.027 7.949 -3.865 1 96 61 LEU B CA 1
ATOM 3217 C C . LEU B 1 61 ? -0.234 6.719 -2.988 1 96 61 LEU B C 1
ATOM 3219 O O . LEU B 1 61 ? -1.364 6.402 -2.611 1 96 61 LEU B O 1
ATOM 3223 N N . PHE B 1 62 ? 0.795 5.98 -2.734 1 97.44 62 PHE B N 1
ATOM 3224 C CA . PHE B 1 62 ? 0.836 4.875 -1.786 1 97.44 62 PHE B CA 1
ATOM 3225 C C . PHE B 1 62 ? 1.755 5.203 -0.614 1 97.44 62 PHE B C 1
ATOM 3227 O O . PHE B 1 62 ? 2.945 5.457 -0.805 1 97.44 62 PHE B O 1
ATOM 3234 N N . MET B 1 63 ? 1.187 5.164 0.54 1 97.25 63 MET B N 1
ATOM 3235 C CA . MET B 1 63 ? 1.944 5.566 1.722 1 97.25 63 MET B CA 1
ATOM 3236 C C . MET B 1 63 ? 1.976 4.445 2.756 1 97.25 63 MET B C 1
ATOM 3238 O O . MET B 1 63 ? 1.221 4.473 3.729 1 97.25 63 MET B O 1
ATOM 3242 N N . PRO B 1 64 ? 2.865 3.516 2.596 1 97.88 64 PRO B N 1
ATOM 3243 C CA . PRO B 1 64 ? 3.012 2.443 3.584 1 97.88 64 PRO B CA 1
ATOM 3244 C C . PRO B 1 64 ? 3.736 2.9 4.848 1 97.88 64 PRO B C 1
ATOM 3246 O O . PRO B 1 64 ? 4.496 3.871 4.809 1 97.88 64 PRO B O 1
ATOM 3249 N N . ALA B 1 65 ? 3.486 2.242 5.902 1 97.81 65 ALA B N 1
ATOM 3250 C CA . ALA B 1 65 ? 4.184 2.479 7.164 1 97.81 65 ALA B CA 1
ATOM 3251 C C . ALA B 1 65 ? 4.145 1.237 8.055 1 97.81 65 ALA B C 1
ATOM 3253 O O . ALA B 1 65 ? 3.227 0.419 7.949 1 97.81 65 ALA B O 1
ATOM 3254 N N . THR B 1 66 ? 5.156 1.078 8.867 1 97.56 66 THR B N 1
ATOM 3255 C CA . THR B 1 66 ? 5.184 0.031 9.883 1 97.56 66 THR B CA 1
ATOM 3256 C C . THR B 1 66 ? 5.547 0.608 11.242 1 97.56 66 THR B C 1
ATOM 3258 O O . THR B 1 66 ? 6.285 1.594 11.328 1 97.56 66 THR B O 1
ATOM 3261 N N . THR B 1 67 ? 4.984 0.133 12.234 1 96.56 67 THR B N 1
ATOM 3262 C CA . THR B 1 67 ? 5.375 0.3 13.633 1 96.56 67 THR B CA 1
ATOM 3263 C C . THR B 1 67 ? 5.602 -1.056 14.289 1 96.56 67 THR B C 1
ATOM 3265 O O . THR B 1 67 ? 5.336 -2.1 13.695 1 96.56 67 THR B O 1
ATOM 3268 N N . PRO B 1 68 ? 6.137 -1.082 15.484 1 94.31 68 PRO B N 1
ATOM 3269 C CA . PRO B 1 68 ? 6.293 -2.373 16.156 1 94.31 68 PRO B CA 1
ATOM 3270 C C . PRO B 1 68 ? 4.969 -3.111 16.344 1 94.31 68 PRO B C 1
ATOM 3272 O O . PRO B 1 68 ? 4.949 -4.34 16.406 1 94.31 68 PRO B O 1
ATOM 3275 N N . SER B 1 69 ? 3.838 -2.35 16.281 1 95.94 69 SER B N 1
ATOM 3276 C CA . SER B 1 69 ? 2.576 -2.998 16.625 1 95.94 69 SER B CA 1
ATOM 3277 C C . SER B 1 69 ? 1.616 -3.002 15.445 1 95.94 69 SER B C 1
ATOM 3279 O O . SER B 1 69 ? 0.542 -3.604 15.508 1 95.94 69 SER B O 1
ATOM 3281 N N . SER B 1 70 ? 1.989 -2.314 14.328 1 97.38 70 SER B N 1
ATOM 3282 C CA . SER B 1 70 ? 1.019 -2.178 13.25 1 97.38 70 SER B CA 1
ATOM 3283 C C . SER B 1 70 ? 1.713 -2.018 11.898 1 97.38 70 SER B C 1
ATOM 3285 O O . SER B 1 70 ? 2.842 -1.528 11.828 1 97.38 70 SER B O 1
ATOM 3287 N N . ILE B 1 71 ? 1.039 -2.445 10.891 1 97.75 71 ILE B N 1
ATOM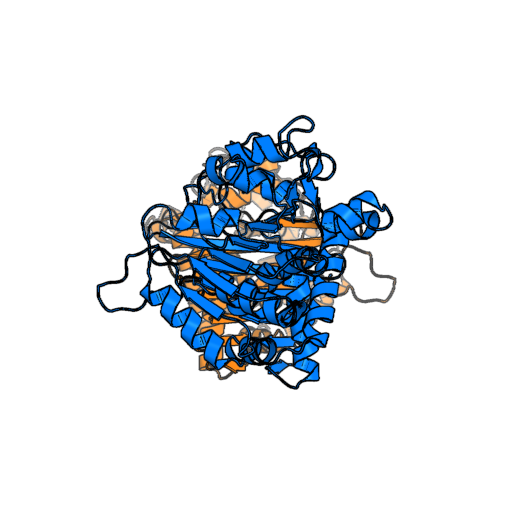 3288 C CA . ILE B 1 71 ? 1.339 -2.207 9.484 1 97.75 71 ILE B CA 1
ATOM 3289 C C . ILE B 1 71 ? 0.156 -1.509 8.82 1 97.75 71 ILE B C 1
ATOM 3291 O O . ILE B 1 71 ? -1.001 -1.789 9.141 1 97.75 71 ILE B O 1
ATOM 3295 N N . GLY B 1 72 ? 0.43 -0.551 7.926 1 98.5 72 GLY B N 1
ATOM 3296 C CA . GLY B 1 72 ? -0.676 0.109 7.25 1 98.5 72 GLY B CA 1
ATOM 3297 C C . GLY B 1 72 ? -0.275 0.747 5.934 1 98.5 72 GLY B C 1
ATOM 3298 O O . GLY B 1 72 ? 0.912 0.948 5.672 1 98.5 72 GLY B O 1
ATOM 3299 N N . VAL B 1 73 ? -1.225 0.972 5.105 1 98.75 73 VAL B N 1
ATOM 3300 C CA . VAL B 1 73 ? -1.019 1.733 3.879 1 98.75 73 VAL B CA 1
ATOM 3301 C C . VAL B 1 73 ? -2.191 2.686 3.658 1 98.75 73 VAL B C 1
ATOM 3303 O O . VAL B 1 73 ? -3.354 2.287 3.779 1 98.75 73 VAL B O 1
ATOM 3306 N N . LYS B 1 74 ? -1.895 3.844 3.404 1 98.62 74 LYS B N 1
ATOM 3307 C CA . LYS B 1 74 ? -2.883 4.789 2.893 1 98.62 74 LYS B CA 1
ATOM 3308 C C . LYS B 1 74 ? -2.727 4.984 1.387 1 98.62 74 LYS B C 1
ATOM 3310 O O . LYS B 1 74 ? -1.62 5.227 0.898 1 98.62 74 LYS B O 1
ATOM 3315 N N . MET B 1 75 ? -3.758 4.793 0.688 1 98.25 75 MET B N 1
ATOM 3316 C CA . MET B 1 75 ? -3.809 5.121 -0.734 1 98.25 75 MET B CA 1
ATOM 3317 C C . MET B 1 75 ? -4.559 6.43 -0.961 1 98.25 75 MET B C 1
ATOM 3319 O O . MET B 1 75 ? -5.602 6.668 -0.348 1 98.25 75 MET B O 1
ATOM 3323 N N . VAL B 1 76 ? -4.004 7.25 -1.831 1 96.75 76 VAL B N 1
ATOM 3324 C CA . VAL B 1 76 ? -4.609 8.547 -2.127 1 96.75 76 VAL B CA 1
ATOM 3325 C C . VAL B 1 76 ? -4.758 8.711 -3.637 1 96.75 76 VAL B C 1
ATOM 3327 O O . VAL B 1 76 ? -3.818 8.453 -4.391 1 96.75 76 VAL B O 1
ATOM 3330 N N . GLY B 1 77 ? -5.926 9.039 -4.066 1 94.94 77 GLY B N 1
ATOM 3331 C CA . GLY B 1 77 ? -6.152 9.5 -5.426 1 94.94 77 GLY B CA 1
ATOM 3332 C C . GLY B 1 77 ? -6.328 11 -5.52 1 94.94 77 GLY B C 1
ATOM 3333 O O . GLY B 1 77 ? -7.152 11.586 -4.809 1 94.94 77 GLY B O 1
ATOM 3334 N N . VAL B 1 78 ? -5.484 11.586 -6.324 1 89.81 78 VAL B N 1
ATOM 3335 C CA . VAL B 1 78 ? -5.586 13.023 -6.566 1 89.81 78 VAL B CA 1
ATOM 3336 C C . VAL B 1 78 ? -6.004 13.273 -8.016 1 89.81 78 VAL B C 1
ATOM 3338 O O . VAL B 1 78 ? -5.285 12.906 -8.945 1 89.81 78 VAL B O 1
ATOM 3341 N N . ALA B 1 79 ? -7.137 13.789 -8.219 1 84 79 ALA B N 1
ATOM 3342 C CA . ALA B 1 79 ? -7.645 14.07 -9.555 1 84 79 ALA B CA 1
ATOM 3343 C C . ALA B 1 79 ? -6.773 15.102 -10.266 1 84 79 ALA B C 1
ATOM 3345 O O . ALA B 1 79 ? -6.176 15.969 -9.625 1 84 79 ALA B O 1
ATOM 3346 N N . PRO B 1 80 ? -6.695 14.867 -11.672 1 76.62 80 PRO B N 1
ATOM 3347 C CA . PRO B 1 80 ? -5.93 15.875 -12.406 1 76.62 80 PRO B CA 1
ATOM 3348 C C . PRO B 1 80 ? -6.453 17.297 -12.18 1 76.62 80 PRO B C 1
ATOM 3350 O O . PRO B 1 80 ? -7.645 17.484 -11.938 1 76.62 80 PRO B O 1
ATOM 3353 N N . SER B 1 81 ? -5.656 18.297 -11.883 1 61.78 81 SER B N 1
ATOM 3354 C CA . SER B 1 81 ? -6.027 19.688 -11.695 1 61.78 81 SER B CA 1
ATOM 3355 C C . SER B 1 81 ? -6.836 20.219 -12.883 1 61.78 81 SE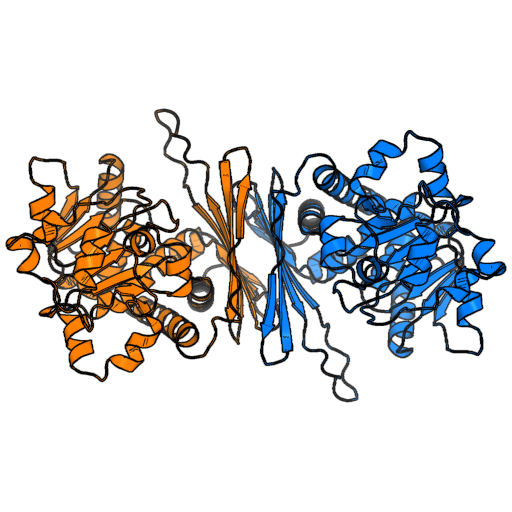R B C 1
ATOM 3357 O O . SER B 1 81 ? -6.34 20.25 -14.008 1 61.78 81 SER B O 1
ATOM 3359 N N . GLN B 1 82 ? -7.93 19.5 -13.328 1 56.75 82 GLN B N 1
ATOM 3360 C CA . GLN B 1 82 ? -8.602 20.172 -14.438 1 56.75 82 GLN B CA 1
ATOM 3361 C C . GLN B 1 82 ? -9.484 21.312 -13.938 1 56.75 82 GLN B C 1
ATOM 3363 O O . GLN B 1 82 ? -10.078 21.219 -12.867 1 56.75 82 GLN B O 1
ATOM 3368 N N . THR B 1 83 ? -9.242 22.469 -14.477 1 52.81 83 THR B N 1
ATOM 3369 C CA . THR B 1 83 ? -10.195 23.547 -14.281 1 52.81 83 THR B CA 1
ATOM 3370 C C . THR B 1 83 ? -11.625 23.062 -14.523 1 52.81 83 THR B C 1
ATOM 3372 O O . THR B 1 83 ? -11.953 22.594 -15.617 1 52.81 83 THR B O 1
ATOM 3375 N N . PRO B 1 84 ? -12.266 22.844 -13.469 1 53.44 84 PRO B N 1
ATOM 3376 C CA . PRO B 1 84 ? -13.633 22.406 -13.766 1 53.44 84 PRO B CA 1
ATOM 3377 C C . PRO B 1 84 ? -14.312 23.266 -14.828 1 53.44 84 PRO B C 1
ATOM 3379 O O . PRO B 1 84 ? -13.969 24.438 -14.984 1 53.44 84 PRO B O 1
ATOM 3382 N N . PRO B 1 85 ? -15.062 22.594 -15.703 1 52.66 85 PRO B N 1
ATOM 3383 C CA . PRO B 1 85 ? -15.859 23.484 -16.547 1 52.66 85 PRO B CA 1
ATOM 3384 C C . PRO B 1 85 ? -16.609 24.547 -15.75 1 52.66 85 PRO B C 1
ATOM 3386 O O . PRO B 1 85 ? -16.891 24.344 -14.562 1 52.66 85 PRO B O 1
ATOM 3389 N N . PRO B 1 86 ? -16.859 25.703 -16.391 1 52.47 86 PRO B N 1
ATOM 3390 C CA . PRO B 1 86 ? -17.672 26.75 -15.75 1 52.47 86 PRO B CA 1
ATOM 3391 C C . PRO B 1 86 ? -18.984 26.188 -15.172 1 52.47 86 PRO B C 1
ATOM 3393 O O . PRO B 1 86 ? -19.688 25.438 -15.852 1 52.47 86 PRO B O 1
ATOM 3396 N N . GLY B 1 87 ? -19.219 26.375 -13.797 1 52.84 87 GLY B N 1
ATOM 3397 C CA . GLY B 1 87 ? -20.453 26.016 -13.117 1 52.84 87 GLY B CA 1
ATOM 3398 C C . GLY B 1 87 ? -20.328 24.734 -12.305 1 52.84 87 GLY B C 1
ATOM 3399 O O . GLY B 1 87 ? -21.25 24.359 -11.586 1 52.84 87 GLY B O 1
ATOM 3400 N N . GLU B 1 88 ? -19.359 24.031 -12.641 1 52.31 88 GLU B N 1
ATOM 3401 C CA . GLU B 1 88 ? -19.25 22.797 -11.867 1 52.31 88 GLU B CA 1
ATOM 3402 C C . GLU B 1 88 ? -18.281 22.953 -10.695 1 52.31 88 GLU B C 1
ATOM 3404 O O . GLU B 1 88 ? -17.312 23.703 -10.781 1 52.31 88 GLU B O 1
ATOM 3409 N N . LYS B 1 89 ? -18.781 22.578 -9.492 1 52.03 89 LYS B N 1
ATOM 3410 C CA . LYS B 1 89 ? -17.938 22.609 -8.305 1 52.03 89 LYS B CA 1
ATOM 3411 C C . LYS B 1 89 ? -16.703 21.719 -8.477 1 52.03 89 LYS B C 1
ATOM 3413 O O . LYS B 1 89 ? -16.797 20.641 -9.055 1 52.03 89 LYS B O 1
ATOM 3418 N N . PRO B 1 90 ? -15.711 22.297 -8.164 1 54.91 90 PRO B N 1
ATOM 3419 C CA . PRO B 1 90 ? -14.523 21.438 -8.203 1 54.91 90 PRO B CA 1
ATOM 3420 C C . PRO B 1 90 ? -14.695 20.141 -7.41 1 54.91 90 PRO B C 1
ATOM 3422 O O . PRO B 1 90 ? -15.305 20.156 -6.336 1 54.91 90 PRO B O 1
ATOM 3425 N N . LYS B 1 91 ? -14.836 19.047 -8.094 1 53.56 91 LYS B N 1
ATOM 3426 C CA . LYS B 1 91 ? -14.953 17.75 -7.438 1 53.56 91 LYS B CA 1
ATOM 3427 C C . LYS B 1 91 ? -13.859 17.562 -6.395 1 53.56 91 LYS B C 1
ATOM 3429 O O . LYS B 1 91 ? -12.742 18.047 -6.562 1 53.56 91 LYS B O 1
ATOM 3434 N N . PRO B 1 92 ? -14.531 17.031 -5.176 1 56.75 92 PRO B N 1
ATOM 3435 C CA . PRO B 1 92 ? -13.539 16.797 -4.121 1 56.75 92 PRO B CA 1
ATOM 3436 C C . PRO B 1 92 ? -12.266 16.141 -4.645 1 56.75 92 PRO B C 1
ATOM 3438 O O . PRO B 1 92 ? -12.336 15.125 -5.352 1 56.75 92 PRO B O 1
ATOM 3441 N N . ALA B 1 93 ? -11.094 16.719 -4.477 1 68.88 93 ALA B N 1
ATOM 3442 C CA . ALA B 1 93 ? -9.875 16.438 -5.219 1 68.88 93 ALA B CA 1
ATOM 3443 C C . ALA B 1 93 ? -9.164 15.203 -4.664 1 68.88 93 ALA B C 1
ATOM 3445 O O . ALA B 1 93 ? -8.688 14.359 -5.422 1 68.88 93 ALA B O 1
ATOM 3446 N N . LEU B 1 94 ? -9.422 14.93 -3.254 1 87.94 94 LEU B N 1
ATOM 3447 C CA . LEU B 1 94 ? -8.586 13.867 -2.705 1 87.94 94 LEU B CA 1
ATOM 3448 C C . LEU B 1 94 ? -9.43 12.695 -2.236 1 87.94 94 LEU B C 1
ATOM 3450 O O . LEU B 1 94 ? -10.391 12.875 -1.479 1 87.94 94 LEU B O 1
ATOM 3454 N N . ARG B 1 95 ? -9.398 11.531 -2.807 1 94.88 95 ARG B N 1
ATOM 3455 C CA . ARG B 1 95 ? -9.93 10.266 -2.322 1 94.88 95 ARG B CA 1
ATOM 3456 C C . ARG B 1 95 ? -8.852 9.43 -1.654 1 94.88 95 ARG B C 1
ATOM 3458 O O . ARG B 1 95 ? -7.711 9.391 -2.127 1 94.88 95 ARG B O 1
ATOM 3465 N N . SER B 1 96 ? -9.297 8.859 -0.549 1 97.62 96 SER B N 1
ATOM 3466 C CA . SER B 1 96 ? -8.242 8.172 0.199 1 97.62 96 SER B CA 1
ATOM 3467 C C . SER B 1 96 ? -8.812 7.055 1.062 1 97.62 96 SER B C 1
ATOM 3469 O O . SER B 1 96 ? -9.961 7.141 1.518 1 97.62 96 SER B O 1
ATOM 3471 N N . VAL B 1 97 ? -8.055 6.016 1.212 1 98.81 97 VAL B N 1
ATOM 3472 C CA . VAL B 1 97 ? -8.414 4.895 2.074 1 98.81 97 VAL B CA 1
ATOM 3473 C C . VAL B 1 97 ? -7.188 4.426 2.852 1 98.81 97 VAL B C 1
ATOM 3475 O O . VAL B 1 97 ? -6.078 4.406 2.316 1 98.81 97 VAL B O 1
ATOM 3478 N N . LEU B 1 98 ? -7.379 4.125 4.121 1 98.88 98 LEU B N 1
ATOM 3479 C CA . LEU B 1 98 ? -6.344 3.598 5.004 1 98.88 98 LEU B CA 1
ATOM 3480 C C . LEU B 1 98 ? -6.691 2.184 5.465 1 98.88 98 LEU B C 1
ATOM 3482 O O . LEU B 1 98 ? -7.781 1.946 5.984 1 98.88 98 LEU B O 1
ATOM 3486 N N . THR B 1 99 ? -5.832 1.274 5.234 1 98.94 99 THR B N 1
ATOM 3487 C CA . THR B 1 99 ? -5.949 -0.071 5.785 1 98.94 99 THR B CA 1
ATOM 3488 C C . THR B 1 99 ? -4.875 -0.316 6.844 1 98.94 99 THR B C 1
ATOM 3490 O O . THR B 1 99 ? -3.707 0.022 6.641 1 98.94 99 THR B O 1
ATOM 3493 N N . ILE B 1 100 ? -5.289 -0.861 7.973 1 98.81 100 ILE B N 1
ATOM 3494 C CA . ILE B 1 100 ? -4.371 -1.114 9.078 1 98.81 100 ILE B CA 1
ATOM 3495 C C . ILE B 1 100 ? -4.395 -2.6 9.438 1 98.81 100 ILE B C 1
ATOM 3497 O O . ILE B 1 100 ? -5.461 -3.211 9.508 1 98.81 100 ILE B O 1
ATOM 3501 N N . CYS B 1 101 ? -3.266 -3.143 9.656 1 98.31 101 CYS B N 1
ATOM 3502 C CA . CYS B 1 101 ? -3.053 -4.5 10.141 1 98.31 101 CYS B CA 1
ATOM 3503 C C . CYS B 1 101 ? -2.311 -4.492 11.469 1 98.31 101 CYS B C 1
ATOM 3505 O O . CYS B 1 101 ? -1.702 -3.488 11.844 1 98.31 101 CYS B O 1
ATOM 3507 N N . ASP B 1 102 ? -2.436 -5.578 12.195 1 96.62 102 ASP B N 1
ATOM 3508 C CA . ASP B 1 102 ? -1.576 -5.734 13.359 1 96.62 102 ASP B CA 1
ATOM 3509 C C . ASP B 1 102 ? -0.14 -6.047 12.945 1 96.62 102 ASP B C 1
ATOM 3511 O O . ASP B 1 102 ? 0.189 -6.027 11.758 1 96.62 102 ASP B O 1
ATOM 3515 N N . GLU B 1 103 ? 0.78 -6.246 13.844 1 93.31 103 GLU B N 1
ATOM 3516 C CA . GLU B 1 103 ? 2.215 -6.383 13.617 1 93.31 103 GLU B CA 1
ATOM 3517 C C . GLU B 1 103 ? 2.52 -7.605 12.75 1 93.31 103 GLU B C 1
ATOM 3519 O O . GLU B 1 103 ? 3.572 -7.676 12.117 1 93.31 103 GLU B O 1
ATOM 3524 N N . LEU B 1 104 ? 1.561 -8.57 12.711 1 93.12 104 LEU B N 1
ATOM 3525 C CA . LEU B 1 104 ? 1.802 -9.812 11.984 1 93.12 104 LEU B CA 1
ATOM 3526 C C . LEU B 1 104 ? 1.186 -9.758 10.586 1 93.12 104 LEU B C 1
ATOM 3528 O O . LEU B 1 104 ? 1.392 -10.656 9.773 1 93.12 104 LEU B O 1
ATOM 3532 N N . GLY B 1 105 ? 0.36 -8.711 10.336 1 95.44 105 GLY B N 1
ATOM 3533 C CA . GLY B 1 105 ? -0.206 -8.531 9.008 1 95.44 105 GLY B CA 1
ATOM 3534 C C . GLY B 1 105 ? -1.686 -8.867 8.938 1 95.44 105 GLY B C 1
ATOM 3535 O O . GLY B 1 105 ? -2.285 -8.836 7.863 1 95.44 105 GLY B O 1
ATOM 3536 N N . GLN B 1 106 ? -2.297 -9.195 10.094 1 96.19 106 GLN B N 1
ATOM 3537 C CA . GLN B 1 106 ? -3.742 -9.398 10.133 1 96.19 106 GLN B CA 1
ATOM 3538 C C . GLN B 1 106 ? -4.484 -8.062 10.07 1 96.19 106 GLN B C 1
ATOM 3540 O O . GLN B 1 106 ? -4.277 -7.191 10.914 1 96.19 106 GLN B O 1
ATOM 3545 N N . ALA B 1 107 ? -5.328 -7.941 9.086 1 98.06 107 ALA B N 1
ATOM 3546 C CA . ALA B 1 107 ? -6.059 -6.688 8.938 1 98.06 107 ALA B CA 1
ATOM 3547 C C . ALA B 1 107 ? -6.992 -6.449 10.125 1 98.06 107 ALA B C 1
ATOM 3549 O O . ALA B 1 107 ? -7.719 -7.355 10.539 1 98.06 107 ALA B O 1
ATOM 3550 N N . VAL B 1 108 ? -6.973 -5.258 10.672 1 98.31 108 VAL B N 1
ATOM 3551 C CA . VAL B 1 108 ? -7.805 -4.969 11.836 1 98.31 108 VAL B CA 1
ATOM 3552 C C . VAL B 1 108 ? -8.844 -3.908 11.477 1 98.31 108 VAL B C 1
ATOM 3554 O O . VAL B 1 108 ? -9.82 -3.713 12.203 1 98.31 108 VAL B O 1
ATOM 3557 N N . GLY B 1 109 ? -8.609 -3.189 10.336 1 98.69 109 GLY B N 1
ATOM 3558 C CA . GLY B 1 109 ? -9.633 -2.232 9.945 1 98.69 109 GLY B CA 1
ATOM 3559 C C . GLY B 1 109 ? -9.305 -1.503 8.656 1 98.69 109 GLY B C 1
ATOM 3560 O O . GLY B 1 109 ? -8.164 -1.543 8.188 1 98.69 109 GLY B O 1
ATOM 3561 N N . VAL B 1 110 ? -10.281 -0.907 8.055 1 98.88 110 VAL B N 1
ATOM 3562 C CA . VAL B 1 110 ? -10.188 -0.045 6.883 1 98.88 110 VAL B CA 1
ATOM 3563 C C . VAL B 1 110 ? -11.031 1.21 7.098 1 98.88 110 VAL B C 1
ATOM 3565 O O . VAL B 1 110 ? -12.164 1.131 7.586 1 98.88 110 VAL B O 1
ATOM 3568 N N . LEU B 1 111 ? -10.43 2.348 6.812 1 98.81 111 LEU B N 1
ATOM 3569 C CA . LEU B 1 111 ? -11.086 3.633 7.035 1 98.81 111 LEU B CA 1
ATOM 3570 C C . LEU B 1 111 ? -11.039 4.492 5.777 1 98.81 111 LEU B C 1
ATOM 3572 O O . LEU B 1 111 ? -10.008 4.562 5.105 1 98.81 111 LEU B O 1
ATOM 3576 N N . ASN B 1 112 ? -12.227 5.105 5.477 1 98.5 112 ASN B N 1
ATOM 3577 C CA . ASN B 1 112 ? -12.086 6.246 4.582 1 98.5 112 ASN B CA 1
ATOM 3578 C C . ASN B 1 112 ? -11.18 7.32 5.172 1 98.5 112 ASN B C 1
ATOM 3580 O O . ASN B 1 112 ? -11.344 7.711 6.328 1 98.5 112 ASN B O 1
ATOM 3584 N N . ALA B 1 113 ? -10.227 7.781 4.391 1 98.19 113 ALA B N 1
ATOM 3585 C CA . ALA B 1 113 ? -9.164 8.586 5 1 98.19 113 ALA B CA 1
ATOM 3586 C C . ALA B 1 113 ? -9.195 10.016 4.48 1 98.19 113 ALA B C 1
ATOM 3588 O O . ALA B 1 113 ? -8.266 10.789 4.719 1 98.19 113 ALA B O 1
ATOM 3589 N N . ALA B 1 114 ? -10.227 10.391 3.703 1 96.19 114 ALA B N 1
ATOM 3590 C CA . ALA B 1 114 ? -10.289 11.758 3.197 1 96.19 114 ALA B CA 1
ATOM 3591 C C . ALA B 1 114 ? -10.352 12.766 4.344 1 96.19 114 ALA B C 1
ATOM 3593 O O . ALA B 1 114 ? -9.461 13.609 4.484 1 96.19 114 ALA B O 1
ATOM 3594 N N . GLU B 1 115 ? -11.359 12.648 5.215 1 96.88 115 GLU B N 1
ATOM 3595 C CA . GLU B 1 115 ? -11.492 13.523 6.375 1 96.88 115 GLU B CA 1
ATOM 3596 C C . GLU B 1 115 ? -10.375 13.281 7.383 1 96.88 115 GLU B C 1
ATOM 3598 O O . GLU B 1 115 ? -9.852 14.227 7.98 1 96.88 115 GLU B O 1
ATOM 3603 N N . LEU B 1 116 ? -10.016 12.055 7.539 1 97.69 116 LEU B N 1
ATOM 3604 C CA . LEU B 1 116 ? -8.945 11.664 8.445 1 97.69 116 LEU B CA 1
ATOM 3605 C C . LEU B 1 116 ? -7.645 12.367 8.086 1 97.69 116 LEU B C 1
ATOM 3607 O O . LEU B 1 116 ? -6.922 12.844 8.969 1 97.69 116 LEU B O 1
ATOM 3611 N N . THR B 1 117 ? -7.352 12.477 6.824 1 97.38 117 THR B N 1
ATOM 3612 C CA . THR B 1 117 ? -6.109 13.086 6.363 1 97.38 117 THR B CA 1
ATOM 3613 C C . THR B 1 117 ? -6.047 14.555 6.766 1 97.38 117 THR B C 1
ATOM 3615 O O . THR B 1 117 ? -5.043 15.016 7.309 1 97.38 117 THR B O 1
ATOM 3618 N N . ALA B 1 118 ? -7.125 15.25 6.531 1 96.88 118 ALA B N 1
ATOM 3619 C CA . ALA B 1 118 ? -7.168 16.672 6.883 1 96.88 118 ALA B CA 1
ATOM 3620 C C . ALA B 1 118 ? -7.031 16.859 8.391 1 96.88 118 ALA B C 1
ATOM 3622 O O . ALA B 1 118 ? -6.277 17.719 8.844 1 96.88 118 ALA B O 1
ATOM 3623 N N . PHE B 1 119 ? -7.73 16.031 9.125 1 98.31 119 PHE B N 1
ATOM 3624 C CA . PHE B 1 119 ? -7.719 16.125 10.578 1 98.31 119 PHE B CA 1
ATOM 3625 C C . PHE B 1 119 ? -6.328 15.836 11.133 1 98.31 119 PHE B C 1
ATOM 3627 O O . PHE B 1 119 ? -5.766 16.656 11.867 1 98.31 119 PHE B O 1
ATOM 3634 N N . ARG B 1 120 ? -5.746 14.688 10.742 1 98.38 120 ARG B N 1
ATOM 3635 C CA . ARG B 1 120 ? -4.473 14.305 11.344 1 98.38 120 ARG B CA 1
ATOM 3636 C C . ARG B 1 120 ? -3.357 15.25 10.914 1 98.38 120 ARG B C 1
ATOM 3638 O O . ARG B 1 120 ? -2.441 15.531 11.688 1 98.38 120 ARG B O 1
ATOM 3645 N N . THR B 1 121 ? -3.381 15.789 9.688 1 98.19 121 THR B N 1
ATOM 3646 C CA . THR B 1 121 ? -2.391 16.766 9.234 1 98.19 121 THR B CA 1
ATOM 3647 C C . THR B 1 121 ? -2.449 18.016 10.094 1 98.19 121 THR B C 1
ATOM 3649 O O . THR B 1 121 ? -1.423 18.5 10.586 1 98.19 121 THR B O 1
ATOM 3652 N N . SER B 1 122 ? -3.66 18.484 10.281 1 98.62 122 SER B N 1
ATOM 3653 C CA . SER B 1 122 ? -3.844 19.672 11.125 1 98.62 122 SER B CA 1
ATOM 3654 C C . SER B 1 122 ? -3.428 19.391 12.562 1 98.62 122 SER B C 1
ATOM 3656 O O . SER B 1 122 ? -2.854 20.266 13.227 1 98.62 122 SER B O 1
ATOM 3658 N N . LEU B 1 123 ? -3.756 18.203 13.023 1 98.69 123 LEU B N 1
ATOM 3659 C CA . LEU B 1 123 ? -3.377 17.812 14.383 1 98.69 123 LEU B CA 1
ATOM 3660 C C . LEU B 1 123 ? -1.861 17.828 14.547 1 98.69 123 LEU B C 1
ATOM 3662 O O . LEU B 1 123 ? -1.357 18.156 15.625 1 98.69 123 LEU B O 1
ATOM 3666 N N . GLY B 1 124 ? -1.118 17.531 13.516 1 98.75 124 GLY B N 1
ATOM 3667 C CA . GLY B 1 124 ? 0.331 17.641 13.547 1 98.75 124 GLY B CA 1
ATOM 3668 C C . GLY B 1 124 ? 0.802 19.062 13.852 1 98.75 124 GLY B C 1
ATOM 3669 O O . GLY B 1 124 ? 1.713 19.25 14.664 1 98.75 124 GLY B O 1
ATOM 3670 N N . SER B 1 125 ? 0.202 20.016 13.266 1 98.75 125 SER B N 1
ATOM 3671 C CA . SER B 1 125 ? 0.498 21.422 13.539 1 98.75 125 SER B CA 1
ATOM 3672 C C . SER B 1 125 ? 0.178 21.781 14.984 1 98.75 125 SER B C 1
ATOM 3674 O O . SER B 1 125 ? 0.895 22.562 15.609 1 98.75 125 SER B O 1
ATOM 3676 N N . MET B 1 126 ? -0.857 21.141 15.531 1 98.44 126 MET B N 1
ATOM 3677 C CA . MET B 1 126 ? -1.354 21.484 16.859 1 98.44 126 MET B CA 1
ATOM 3678 C C . MET B 1 126 ? -0.415 20.969 17.953 1 98.44 126 MET B C 1
ATOM 3680 O O . MET B 1 126 ? -0.472 21.422 19.094 1 98.44 126 MET B O 1
ATOM 3684 N N . LEU B 1 127 ? 0.422 19.969 17.578 1 98.38 127 LEU B N 1
ATOM 3685 C CA . LEU B 1 127 ? 1.358 19.438 18.562 1 98.38 127 LEU B CA 1
ATOM 3686 C C . LEU B 1 127 ? 2.248 20.547 19.125 1 98.38 127 LEU B C 1
ATOM 3688 O O . LEU B 1 127 ? 2.641 20.5 20.297 1 98.38 127 LEU B O 1
ATOM 3692 N N . LEU B 1 128 ? 2.562 21.594 18.312 1 98.25 128 LEU B N 1
ATOM 3693 C CA . LEU B 1 128 ? 3.371 22.719 18.766 1 98.25 128 LEU B CA 1
ATOM 3694 C C . LEU B 1 128 ? 2.492 23.922 19.094 1 98.25 128 LEU B C 1
ATOM 3696 O O . LEU B 1 128 ? 2.748 24.625 20.062 1 98.25 128 LEU B O 1
ATOM 3700 N N . TYR B 1 129 ? 1.457 24.078 18.344 1 98.38 129 TYR B N 1
ATOM 3701 C CA . TYR B 1 129 ? 0.541 25.188 18.516 1 98.38 129 TYR B CA 1
ATOM 3702 C C . TYR B 1 129 ? 0.016 25.25 19.953 1 98.38 129 TYR B C 1
ATOM 3704 O O . TYR B 1 129 ? -0.162 26.328 20.516 1 98.38 129 TYR B O 1
ATOM 3712 N N . ARG B 1 130 ? -0.227 24.141 20.516 1 96.5 130 ARG B N 1
ATOM 3713 C CA . ARG B 1 130 ? -0.878 24.047 21.812 1 96.5 130 ARG B CA 1
ATOM 3714 C C . ARG B 1 130 ? -0.028 24.719 22.891 1 96.5 130 ARG B C 1
ATOM 3716 O O . ARG B 1 130 ? -0.526 25.031 23.969 1 96.5 130 ARG B O 1
ATOM 3723 N N . TYR B 1 131 ? 1.239 24.969 22.672 1 97.12 131 TYR B N 1
ATOM 3724 C CA . TYR B 1 131 ? 2.115 25.578 23.656 1 97.12 131 TYR B CA 1
ATOM 3725 C C . TYR B 1 131 ? 2.098 27.094 23.547 1 97.12 131 TYR B C 1
ATOM 3727 O O . TYR B 1 131 ? 2.57 27.797 24.438 1 97.12 131 TYR B O 1
ATOM 3735 N N . ARG B 1 132 ? 1.574 27.625 22.438 1 98.12 132 ARG B N 1
ATOM 3736 C CA . ARG B 1 132 ? 1.668 29.062 22.156 1 98.12 132 ARG B CA 1
ATOM 3737 C C . ARG B 1 132 ? 0.888 29.875 23.188 1 98.12 132 ARG B C 1
ATOM 3739 O O . ARG B 1 132 ? -0.219 29.484 23.578 1 98.12 132 ARG B O 1
ATOM 3746 N N . LYS B 1 133 ? 1.432 30.969 23.578 1 97.88 133 LYS B N 1
ATOM 3747 C CA . LYS B 1 133 ? 0.731 31.859 24.5 1 97.88 133 LYS B CA 1
ATOM 3748 C C . LYS B 1 133 ? -0.053 32.938 23.75 1 97.88 133 LYS B C 1
ATOM 3750 O O . LYS B 1 133 ? -1.156 33.312 24.156 1 97.88 133 LYS B O 1
ATOM 3755 N N . LYS B 1 134 ? 0.513 33.438 22.656 1 97.88 134 LYS B N 1
ATOM 3756 C CA . LYS B 1 134 ? -0.148 34.469 21.859 1 97.88 134 LYS B CA 1
ATOM 3757 C C . LYS B 1 134 ? -0.756 33.906 20.594 1 97.88 134 LYS B C 1
ATOM 3759 O O . LYS B 1 134 ? -0.032 33.469 19.688 1 97.88 134 LYS B O 1
ATOM 3764 N N . THR B 1 135 ? -2.082 33.875 20.531 1 98.5 135 THR B N 1
ATOM 3765 C CA . THR B 1 135 ? -2.777 33.312 19.375 1 98.5 135 THR B CA 1
ATOM 3766 C C . THR B 1 135 ? -3.947 34.188 18.969 1 98.5 135 THR B C 1
ATOM 3768 O O . THR B 1 135 ? -4.914 33.719 18.359 1 98.5 135 THR B O 1
ATOM 3771 N N . GLU B 1 136 ? -3.918 35.469 19.234 1 98.38 136 GLU B N 1
ATOM 3772 C CA . GLU B 1 136 ? -5.039 36.375 19.078 1 98.38 136 GLU B CA 1
ATOM 3773 C C . GLU B 1 136 ? -5.41 36.562 17.594 1 98.38 136 GLU B C 1
ATOM 3775 O O . GLU B 1 136 ? -6.594 36.531 17.25 1 98.38 136 GLU B O 1
ATOM 3780 N N . ASN B 1 137 ? -4.457 36.781 16.781 1 98.5 137 ASN B N 1
ATOM 3781 C CA . ASN B 1 137 ? -4.672 37 15.352 1 98.5 137 ASN B CA 1
ATOM 3782 C C . ASN B 1 137 ? -4.125 35.875 14.508 1 98.5 137 ASN B C 1
ATOM 3784 O O . ASN B 1 137 ? -2.91 35.688 14.422 1 98.5 137 ASN B O 1
ATOM 3788 N N . ILE B 1 138 ? -5.055 35.125 13.852 1 98.75 138 ILE B N 1
ATOM 3789 C CA . ILE B 1 138 ? -4.68 33.938 13.055 1 98.75 138 ILE B CA 1
ATOM 3790 C C . ILE B 1 138 ? -4.953 34.219 11.578 1 98.75 138 ILE B C 1
ATOM 3792 O O . ILE B 1 138 ? -6.016 34.75 11.227 1 98.75 138 ILE B O 1
ATOM 3796 N N . ILE B 1 139 ? -3.986 33.969 10.75 1 98.62 139 ILE B N 1
ATOM 3797 C CA . ILE B 1 139 ? -4.172 33.938 9.297 1 98.62 139 ILE B CA 1
ATOM 3798 C C . ILE B 1 139 ? -4.176 32.5 8.797 1 98.62 139 ILE B C 1
ATOM 3800 O O . ILE B 1 139 ? -3.354 31.688 9.227 1 98.62 139 ILE B O 1
ATOM 3804 N N . VAL B 1 140 ? -5.105 32.188 7.953 1 98.62 140 VAL B N 1
ATOM 3805 C CA . VAL B 1 140 ? -5.145 30.875 7.301 1 98.62 140 VAL B CA 1
ATOM 3806 C C . VAL B 1 140 ? -5.09 31.047 5.785 1 98.62 140 VAL B C 1
ATOM 3808 O O . VAL B 1 140 ? -5.977 31.672 5.191 1 98.62 140 VAL B O 1
ATOM 3811 N N . PHE B 1 141 ? -3.998 30.578 5.211 1 98.12 141 PHE B N 1
ATOM 3812 C CA . PHE B 1 141 ? -3.889 30.562 3.756 1 98.12 141 PHE B CA 1
ATOM 3813 C C . PHE B 1 141 ? -4.5 29.281 3.18 1 98.12 141 PHE B C 1
ATOM 3815 O O . PHE B 1 141 ? -4.035 28.188 3.465 1 98.12 141 PHE B O 1
ATOM 3822 N N . GLY B 1 142 ? -5.492 29.453 2.359 1 96.69 142 GLY B N 1
ATOM 3823 C CA . GLY B 1 142 ? -6.258 28.328 1.832 1 96.69 142 GLY B CA 1
ATOM 3824 C C . GLY B 1 142 ? -7.66 28.25 2.404 1 96.69 142 GLY B C 1
ATOM 3825 O O . GLY B 1 142 ? -7.934 28.797 3.473 1 96.69 142 GLY B O 1
ATOM 3826 N N . ALA B 1 143 ? -8.539 27.547 1.726 1 96 143 ALA B N 1
ATOM 3827 C CA . ALA B 1 143 ? -9.93 27.469 2.16 1 96 143 ALA B CA 1
ATOM 3828 C C . ALA B 1 143 ? -10.469 26.047 1.991 1 96 143 ALA B C 1
ATOM 3830 O O . ALA B 1 143 ? -11.688 25.844 1.927 1 96 143 ALA B O 1
ATOM 3831 N N . GLY B 1 144 ? -9.609 25.062 1.872 1 93.81 144 GLY B N 1
ATOM 3832 C CA . GLY B 1 144 ? -10.023 23.672 1.755 1 93.81 144 GLY B CA 1
ATOM 3833 C C . GLY B 1 144 ? -10.164 22.969 3.096 1 93.81 144 GLY B C 1
ATOM 3834 O O . GLY B 1 144 ? -10.258 23.625 4.137 1 93.81 144 GLY B O 1
ATOM 3835 N N . LYS B 1 145 ? -10.164 21.672 3.059 1 94.38 145 LYS B N 1
ATOM 3836 C CA . LYS B 1 145 ? -10.359 20.859 4.254 1 94.38 145 LYS B CA 1
ATOM 3837 C C . LYS B 1 145 ? -9.227 21.062 5.254 1 94.38 145 LYS B C 1
ATOM 3839 O O . LYS B 1 145 ? -9.438 21.016 6.465 1 94.38 145 LYS B O 1
ATOM 3844 N N . GLN B 1 146 ? -8.023 21.266 4.715 1 96.88 146 GLN B N 1
ATOM 3845 C CA . GLN B 1 146 ? -6.895 21.516 5.609 1 96.88 146 GLN B CA 1
ATOM 3846 C C . GLN B 1 146 ? -7.086 22.828 6.379 1 96.88 146 GLN B C 1
ATOM 3848 O O . GLN B 1 146 ? -6.863 22.875 7.59 1 96.88 146 GLN B O 1
ATOM 3853 N N . ALA B 1 147 ? -7.508 23.812 5.684 1 97.44 147 ALA B N 1
ATOM 3854 C CA . ALA B 1 147 ? -7.805 25.078 6.348 1 97.44 147 ALA B CA 1
ATOM 3855 C C . ALA B 1 147 ? -8.898 24.906 7.395 1 97.44 147 ALA B C 1
ATOM 3857 O O . ALA B 1 147 ? -8.75 25.359 8.531 1 97.44 147 ALA B O 1
ATOM 3858 N N . GLU B 1 148 ? -9.93 24.234 7.008 1 96.69 148 GLU B N 1
ATOM 3859 C CA . GLU B 1 148 ? -11.07 24.016 7.898 1 96.69 148 GLU B CA 1
ATOM 3860 C C . GLU B 1 148 ? -10.625 23.359 9.203 1 96.69 148 GLU B C 1
ATOM 3862 O O . GLU B 1 148 ? -10.953 23.844 10.289 1 96.69 148 GLU B O 1
ATOM 3867 N N . TRP B 1 149 ? -9.883 22.375 9.148 1 97.44 149 TRP B N 1
ATOM 3868 C CA . TRP B 1 149 ? -9.516 21.625 10.344 1 97.44 149 TRP B CA 1
ATOM 3869 C C . TRP B 1 149 ? -8.484 22.375 11.172 1 97.44 149 TRP B C 1
ATOM 3871 O O . TRP B 1 149 ? -8.477 22.297 12.398 1 97.44 149 TRP B O 1
ATOM 3881 N N . HIS B 1 150 ? -7.559 23.078 10.516 1 98.5 150 HIS B N 1
ATOM 3882 C CA . HIS B 1 150 ? -6.66 23.922 11.289 1 98.5 150 HIS B CA 1
ATOM 3883 C C . HIS B 1 150 ? -7.438 24.938 12.125 1 98.5 150 HIS B C 1
ATOM 3885 O O . HIS B 1 150 ? -7.125 25.156 13.297 1 98.5 150 HIS B O 1
ATOM 3891 N N . ILE B 1 151 ? -8.469 25.516 11.531 1 97.75 151 ILE B N 1
ATOM 3892 C CA . ILE B 1 151 ? -9.281 26.5 12.234 1 97.75 151 ILE B CA 1
ATOM 3893 C C . ILE B 1 151 ? -10.047 25.812 13.367 1 97.75 151 ILE B C 1
ATOM 3895 O O . ILE B 1 151 ? -9.984 26.266 14.523 1 97.75 151 ILE B O 1
ATOM 3899 N N . ARG B 1 152 ? -10.703 24.672 13.094 1 96.62 152 ARG B N 1
ATOM 3900 C CA . ARG B 1 152 ? -11.492 23.969 14.102 1 96.62 152 ARG B CA 1
ATOM 3901 C C . ARG B 1 152 ? -10.641 23.578 15.297 1 96.62 152 ARG B C 1
ATOM 3903 O O . ARG B 1 152 ? -11.031 23.781 16.438 1 96.62 152 ARG B O 1
ATOM 3910 N N . LEU B 1 153 ? -9.484 23.078 15.016 1 97.56 153 LEU B N 1
ATOM 3911 C CA . LEU B 1 153 ? -8.641 22.578 16.094 1 97.56 153 LEU B CA 1
ATOM 3912 C C . LEU B 1 153 ? -8.016 23.734 16.859 1 97.56 153 LEU B C 1
ATOM 3914 O O . LEU B 1 153 ? -7.852 23.656 18.094 1 97.56 153 LEU B O 1
ATOM 3918 N N . ALA B 1 154 ? -7.625 24.812 16.156 1 97.25 154 ALA B N 1
ATOM 3919 C CA . ALA B 1 154 ? -7.113 25.984 16.844 1 97.25 154 ALA B CA 1
ATOM 3920 C C . ALA B 1 154 ? -8.141 26.516 17.844 1 97.25 154 ALA B C 1
ATOM 3922 O O . ALA B 1 154 ? -7.797 26.844 18.984 1 97.25 154 ALA B O 1
ATOM 3923 N N . ILE B 1 155 ? -9.391 26.578 17.406 1 95.88 155 ILE B N 1
ATOM 3924 C CA . ILE B 1 155 ? -10.469 27.094 18.234 1 95.88 155 ILE B CA 1
ATOM 3925 C C . ILE B 1 155 ? -10.719 26.125 19.406 1 95.88 155 ILE B C 1
ATOM 3927 O O . ILE B 1 155 ? -10.883 26.562 20.547 1 95.88 155 ILE B O 1
ATOM 3931 N N . LEU B 1 156 ? -10.742 24.859 19.141 1 94.25 156 LEU B N 1
ATOM 3932 C CA . LEU B 1 156 ? -10.992 23.859 20.188 1 94.25 156 LEU B CA 1
ATOM 3933 C C . LEU B 1 156 ? -9.914 23.922 21.266 1 94.25 156 LEU B C 1
ATOM 3935 O O . LEU B 1 156 ? -10.195 23.688 22.438 1 94.25 156 LEU B O 1
ATOM 3939 N N . LEU B 1 157 ? -8.703 24.25 20.859 1 94.94 157 LEU B N 1
ATOM 3940 C CA . LEU B 1 157 ? -7.574 24.156 21.781 1 94.94 157 LEU B CA 1
ATOM 3941 C C . LEU B 1 157 ? -7.348 25.484 22.5 1 94.94 157 LEU B C 1
ATOM 3943 O O . LEU B 1 157 ? -7.012 25.516 23.688 1 94.94 157 LEU B O 1
ATOM 3947 N N . LYS B 1 158 ? -7.562 26.656 21.734 1 95.12 158 LYS B N 1
ATOM 3948 C CA . LYS B 1 158 ? -7.203 27.953 22.297 1 95.12 158 LYS B CA 1
ATOM 3949 C C . LYS B 1 158 ? -8.25 29.016 21.953 1 95.12 158 LYS B C 1
ATOM 3951 O O . LYS B 1 158 ? -7.918 30.188 21.766 1 95.12 158 LYS B O 1
ATOM 3956 N N . GLY B 1 159 ? -9.469 28.625 21.859 1 94.56 159 GLY B N 1
ATOM 3957 C CA . GLY B 1 159 ? -10.523 29.5 21.391 1 94.56 159 GLY B CA 1
ATOM 3958 C C . GLY B 1 159 ? -10.656 30.766 22.219 1 94.56 159 GLY B C 1
ATOM 3959 O O . GLY B 1 159 ? -10.945 31.844 21.672 1 94.56 159 GLY B O 1
ATOM 3960 N N . ASP B 1 160 ? -10.422 30.688 23.469 1 95.5 160 ASP B N 1
ATOM 3961 C CA . ASP B 1 160 ? -10.594 31.844 24.359 1 95.5 160 ASP B CA 1
ATOM 3962 C C . ASP B 1 160 ? -9.555 32.906 24.078 1 95.5 160 ASP B C 1
ATOM 3964 O O . ASP B 1 160 ? -9.773 34.094 24.359 1 95.5 160 ASP B O 1
ATOM 3968 N N . ASP B 1 161 ? -8.43 32.531 23.438 1 97.12 161 ASP B N 1
ATOM 3969 C CA . ASP B 1 161 ? -7.324 33.469 23.219 1 97.12 161 ASP B CA 1
ATOM 3970 C C . ASP B 1 161 ? -7.363 34.031 21.812 1 97.12 161 ASP B C 1
ATOM 3972 O O . ASP B 1 161 ? -6.547 34.875 21.453 1 97.12 161 ASP B O 1
ATOM 3976 N N . ILE B 1 162 ? -8.289 33.531 21.016 1 98.06 162 ILE B N 1
ATOM 3977 C CA . ILE B 1 162 ? -8.352 33.969 19.625 1 98.06 162 ILE B CA 1
ATOM 3978 C C . ILE B 1 162 ? -9.312 35.156 19.484 1 98.06 162 ILE B C 1
ATOM 3980 O O . ILE B 1 162 ? -10.438 35.094 20 1 98.06 162 ILE B O 1
ATOM 3984 N N . ARG B 1 163 ? -8.875 36.188 18.828 1 98.06 163 ARG B N 1
ATOM 3985 C CA . ARG B 1 163 ? -9.719 37.344 18.578 1 98.06 163 ARG B CA 1
ATOM 3986 C C . ARG B 1 163 ? -10.195 37.375 17.125 1 98.06 163 ARG B C 1
ATOM 3988 O O . ARG B 1 163 ? -11.352 37.688 16.859 1 98.06 163 ARG B O 1
ATOM 3995 N N . LYS B 1 164 ? -9.297 37.062 16.266 1 97.69 164 LYS B N 1
ATOM 3996 C CA . LYS B 1 164 ? -9.602 37.188 14.836 1 97.69 164 LYS B CA 1
ATOM 3997 C C . LYS B 1 164 ? -8.945 36.094 14.016 1 97.69 164 LYS B C 1
ATOM 3999 O O . LYS B 1 164 ? -7.797 35.719 14.281 1 97.69 164 LYS B O 1
ATOM 4004 N N . ILE B 1 165 ? -9.688 35.5 13.094 1 97.94 165 ILE B N 1
ATOM 4005 C CA . ILE B 1 165 ? -9.18 34.594 12.086 1 97.94 165 ILE B CA 1
ATOM 4006 C C . ILE B 1 165 ? -9.453 35.125 10.688 1 97.94 165 ILE B C 1
ATOM 4008 O O . ILE B 1 165 ? -10.609 35.375 10.328 1 97.94 165 ILE B O 1
ATOM 4012 N N . THR B 1 166 ? -8.43 35.375 9.914 1 97.25 166 THR B N 1
ATOM 4013 C CA . THR B 1 166 ? -8.562 35.844 8.547 1 97.25 166 THR B CA 1
ATOM 4014 C C . THR B 1 166 ? -8.164 34.781 7.543 1 97.25 166 THR B C 1
ATOM 4016 O O . THR B 1 166 ? -7.062 34.219 7.625 1 97.25 166 THR B O 1
ATOM 4019 N N . ILE B 1 167 ? -9.023 34.469 6.586 1 97.56 167 ILE B N 1
ATOM 4020 C CA . ILE B 1 167 ? -8.758 33.469 5.547 1 97.56 167 ILE B CA 1
ATOM 4021 C C . ILE B 1 167 ? -8.289 34.156 4.277 1 97.56 167 ILE B C 1
ATOM 4023 O O . ILE B 1 167 ? -8.938 35.094 3.801 1 97.56 167 ILE B O 1
ATOM 4027 N N . VAL B 1 168 ? -7.152 33.812 3.818 1 96.5 168 VAL B N 1
ATOM 4028 C CA . VAL B 1 168 ? -6.59 34.281 2.568 1 96.5 168 VAL B CA 1
ATOM 4029 C C . VAL B 1 168 ? -6.633 33.188 1.51 1 96.5 168 VAL B C 1
ATOM 4031 O O . VAL B 1 168 ? -5.973 32.156 1.65 1 96.5 168 VAL B O 1
ATOM 4034 N N . ASN B 1 169 ? -7.383 33.344 0.543 1 93.62 169 ASN B N 1
ATOM 4035 C CA . ASN B 1 169 ? -7.555 32.375 -0.523 1 93.62 169 ASN B CA 1
ATOM 4036 C C . ASN B 1 169 ? -7.727 33.031 -1.882 1 93.62 169 ASN B C 1
ATOM 4038 O O . ASN B 1 169 ? -8.258 34.156 -1.967 1 93.62 169 ASN B O 1
ATOM 4042 N N . ARG B 1 170 ? -7.203 32.438 -2.951 1 83.62 170 ARG B N 1
ATOM 4043 C CA . ARG B 1 170 ? -7.316 32.969 -4.309 1 83.62 170 ARG B CA 1
ATOM 4044 C C . ARG B 1 170 ? -8.773 33.188 -4.68 1 83.62 170 ARG B C 1
ATOM 4046 O O . ARG B 1 170 ? -9.117 34.25 -5.215 1 83.62 170 ARG B O 1
ATOM 4053 N N . SER B 1 171 ? -9.617 32.156 -4.375 1 80.94 171 SER B N 1
ATOM 4054 C CA . SER B 1 171 ? -11.039 32.312 -4.641 1 80.94 171 SER B CA 1
ATOM 4055 C C . SER B 1 171 ? -11.789 32.812 -3.414 1 80.94 171 SER B C 1
ATOM 4057 O O . SER B 1 171 ? -11.883 32.125 -2.402 1 80.94 171 SER B O 1
ATOM 4059 N N . SER B 1 172 ? -12.43 33.875 -3.545 1 86.75 172 SER B N 1
ATOM 4060 C CA . SER B 1 172 ? -13.18 34.469 -2.434 1 86.75 172 SER B CA 1
ATOM 4061 C C . SER B 1 172 ? -14.414 33.625 -2.117 1 86.75 172 SER B C 1
ATOM 4063 O O . SER B 1 172 ? -14.82 33.531 -0.957 1 86.75 172 SER B O 1
ATOM 4065 N N . ALA B 1 173 ? -14.961 33.094 -3.102 1 89.06 173 ALA B N 1
ATOM 4066 C CA . ALA B 1 173 ? -16.188 32.312 -2.91 1 89.06 173 ALA B CA 1
ATOM 4067 C C . ALA B 1 173 ? -15.922 31.094 -2.008 1 89.06 173 ALA B C 1
ATOM 4069 O O . ALA B 1 173 ? -16.719 30.812 -1.104 1 89.06 173 ALA B O 1
ATOM 4070 N N . ARG B 1 174 ? -14.828 30.375 -2.248 1 88.25 174 ARG B N 1
ATOM 4071 C CA . ARG B 1 174 ? -14.484 29.203 -1.433 1 88.25 174 ARG B CA 1
ATOM 4072 C C . ARG B 1 174 ? -14.203 29.625 0.01 1 88.25 174 ARG B C 1
ATOM 4074 O O . ARG B 1 174 ? -14.57 28.906 0.944 1 88.25 174 ARG B O 1
ATOM 4081 N N . ALA B 1 175 ? -13.531 30.719 0.127 1 93.69 175 ALA B N 1
ATOM 4082 C CA . ALA B 1 175 ? -13.219 31.234 1.462 1 93.69 175 ALA B CA 1
ATOM 4083 C C . ALA B 1 175 ? -14.492 31.625 2.213 1 93.69 175 ALA B C 1
ATOM 4085 O O . ALA B 1 175 ? -14.633 31.328 3.404 1 93.69 175 ALA B O 1
ATOM 4086 N N . LYS B 1 176 ? -15.406 32.25 1.512 1 93.62 176 LYS B N 1
ATOM 4087 C CA . LYS B 1 176 ? -16.672 32.656 2.119 1 93.62 176 LYS B CA 1
ATOM 4088 C C . LYS B 1 176 ? -17.5 31.438 2.52 1 93.62 176 LYS B C 1
ATOM 4090 O O . LYS B 1 176 ? -18.109 31.422 3.586 1 93.62 176 LYS B O 1
ATOM 4095 N N . ASP B 1 177 ? -17.484 30.438 1.699 1 93.31 177 ASP B N 1
ATOM 4096 C CA . ASP B 1 177 ? -18.172 29.203 2.025 1 93.31 177 ASP B CA 1
ATOM 4097 C C . ASP B 1 177 ? -17.609 28.578 3.299 1 93.31 177 ASP B C 1
ATOM 4099 O O . ASP B 1 177 ? -18.359 28.047 4.129 1 93.31 177 ASP B O 1
ATOM 4103 N N . LEU B 1 178 ? -16.281 28.609 3.396 1 93.94 178 LEU B N 1
ATOM 4104 C CA . LEU B 1 178 ? -15.625 28.062 4.582 1 93.94 178 LEU B CA 1
ATOM 4105 C C . LEU B 1 178 ? -16.031 28.844 5.828 1 93.94 178 LEU B C 1
ATOM 4107 O O . LEU B 1 178 ? -16.391 28.25 6.848 1 93.94 178 LEU B O 1
ATOM 4111 N N . VAL B 1 179 ? -16.031 30.141 5.746 1 93.62 179 VAL B N 1
ATOM 4112 C CA . VAL B 1 179 ? -16.406 30.984 6.871 1 93.62 179 VAL B CA 1
ATOM 4113 C C . VAL B 1 179 ? -17.859 30.688 7.277 1 93.62 179 VAL B C 1
ATOM 4115 O O . VAL B 1 179 ? -18.156 30.516 8.461 1 93.62 179 VAL B O 1
ATOM 4118 N N . ASP B 1 180 ? -18.719 30.562 6.32 1 91.75 180 ASP B N 1
ATOM 4119 C CA . ASP B 1 180 ? -20.125 30.281 6.586 1 91.75 180 ASP B CA 1
ATOM 4120 C C . ASP B 1 180 ? -20.297 28.938 7.266 1 91.75 180 ASP B C 1
ATOM 4122 O O . ASP B 1 180 ? -21.078 28.797 8.219 1 91.75 180 ASP B O 1
ATOM 4126 N N . SER B 1 181 ? -19.562 28.016 6.793 1 90.38 181 SER B N 1
ATOM 4127 C CA . SER B 1 181 ? -19.656 26.672 7.355 1 90.38 181 SER B CA 1
ATOM 4128 C C . SER B 1 181 ? -19.156 26.625 8.797 1 90.38 181 SER B C 1
ATOM 4130 O O . SER B 1 181 ? -19.734 25.938 9.641 1 90.38 181 SER B O 1
ATOM 4132 N N . LEU B 1 182 ? -18.109 27.344 9.102 1 91.69 182 LEU B N 1
ATOM 4133 C CA . LEU B 1 182 ? -17.516 27.344 10.43 1 91.69 182 LEU B CA 1
ATOM 4134 C C . LEU B 1 182 ? -18.375 28.141 11.414 1 91.69 182 LEU B C 1
ATOM 4136 O O . LEU B 1 182 ? -18.469 27.781 12.594 1 91.69 182 LEU B O 1
ATOM 4140 N N . THR B 1 183 ? -18.938 29.172 10.938 1 84 183 THR B N 1
ATOM 4141 C CA . THR B 1 183 ? -19.781 29.984 11.797 1 84 183 THR B CA 1
ATOM 4142 C C . THR B 1 183 ? -21.031 29.219 12.219 1 84 183 THR B C 1
ATOM 4144 O O . THR B 1 183 ? -21.531 29.406 13.328 1 84 183 THR B O 1
ATOM 4147 N N . GLN B 1 184 ? -21.344 28.344 11.469 1 77.5 184 GLN B N 1
ATOM 4148 C CA . GLN B 1 184 ? -22.484 27.5 11.797 1 77.5 184 GLN B CA 1
ATOM 4149 C C . GLN B 1 184 ? -22.109 26.453 12.844 1 77.5 184 GLN B C 1
ATOM 4151 O O . GLN B 1 184 ? -22.984 25.922 13.531 1 77.5 184 GLN B O 1
ATOM 4156 N N . SER B 1 185 ? -20.781 26.156 12.961 1 69.88 185 SER B N 1
ATOM 4157 C CA . SER B 1 185 ? -20.297 25.125 13.859 1 69.88 185 SER B CA 1
ATOM 4158 C C . SER B 1 185 ? -19.938 25.688 15.227 1 69.88 185 SER B C 1
ATOM 4160 O O . SER B 1 185 ? -19.141 25.109 15.961 1 69.88 185 SER B O 1
ATOM 4162 N N . LYS B 1 186 ? -20.562 26.688 15.688 1 70.56 186 LYS B N 1
ATOM 4163 C CA . LYS B 1 186 ? -20.531 27.234 17.031 1 70.56 186 LYS B CA 1
ATOM 4164 C C . LYS B 1 186 ? -19.156 27.844 17.359 1 70.56 186 LYS B C 1
ATOM 4166 O O . LYS B 1 186 ? -18.641 27.656 18.453 1 70.56 186 LYS B O 1
ATOM 4171 N N . VAL B 1 187 ? -18.609 28.375 16.438 1 80.69 187 VAL B N 1
ATOM 4172 C CA . VAL B 1 187 ? -17.469 29.234 16.734 1 80.69 187 VAL B CA 1
ATOM 4173 C C . VAL B 1 187 ? -17.906 30.344 17.703 1 80.69 187 VAL B C 1
ATOM 4175 O O . VAL B 1 187 ? -18.984 30.906 17.562 1 80.69 187 VAL B O 1
ATOM 4178 N N . GLY B 1 188 ? -17.172 30.516 18.734 1 83.56 188 GLY B N 1
ATOM 4179 C CA . GLY B 1 188 ? -17.5 31.531 19.719 1 83.56 188 GLY B CA 1
ATOM 4180 C C . GLY B 1 188 ? -17.766 32.906 19.094 1 83.56 188 GLY B C 1
ATOM 4181 O O . GLY B 1 188 ? -17.062 33.312 18.172 1 83.56 188 GLY B O 1
ATOM 4182 N N . SER B 1 189 ? -18.75 33.625 19.547 1 87.31 189 SER B N 1
ATOM 4183 C CA . SER B 1 189 ? -19.172 34.906 19 1 87.31 189 SER B CA 1
ATOM 4184 C C . SER B 1 189 ? -18.078 35.938 19.125 1 87.31 189 SER B C 1
ATOM 4186 O O . SER B 1 189 ? -18.078 36.969 18.422 1 87.31 189 SER B O 1
ATOM 4188 N N . HIS B 1 190 ? -17.219 35.688 20.016 1 93.44 190 HIS B N 1
ATOM 4189 C CA . HIS B 1 190 ? -16.172 36.688 20.266 1 93.44 190 HIS B CA 1
ATOM 4190 C C . HIS B 1 190 ? -15.07 36.594 19.203 1 93.44 190 HIS B C 1
ATOM 4192 O O . HIS B 1 190 ? -14.234 37.5 19.094 1 93.44 190 HIS B O 1
ATOM 4198 N N . ILE B 1 191 ? -14.969 35.562 18.422 1 96.25 191 ILE B N 1
ATOM 4199 C CA . ILE B 1 191 ? -13.969 35.406 17.375 1 96.25 191 ILE B CA 1
ATOM 4200 C C . ILE B 1 191 ? -14.477 36 16.062 1 96.25 191 ILE B C 1
ATOM 4202 O O . ILE B 1 191 ? -15.492 35.594 15.523 1 96.25 191 ILE B O 1
ATOM 4206 N N . LYS B 1 192 ? -13.828 37.031 15.57 1 96 192 LYS B N 1
ATOM 4207 C CA . LYS B 1 192 ? -14.141 37.625 14.273 1 96 192 LYS B CA 1
ATOM 4208 C C . LYS B 1 192 ? -13.516 36.812 13.141 1 96 192 LYS B C 1
ATOM 4210 O O . LYS B 1 192 ? -12.297 36.625 13.109 1 96 192 LYS B O 1
ATOM 4215 N N . MET B 1 193 ? -14.32 36.281 12.273 1 95.44 193 MET B N 1
ATOM 4216 C CA . MET B 1 193 ? -13.836 35.562 11.102 1 95.44 193 MET B CA 1
ATOM 4217 C C . MET B 1 193 ? -14.078 36.375 9.828 1 95.44 193 MET B C 1
ATOM 4219 O O . MET B 1 193 ? -15.195 36.844 9.586 1 95.44 193 MET B O 1
ATOM 4223 N N . GLU B 1 194 ? -13.07 36.531 8.992 1 93.69 194 GLU B N 1
ATOM 4224 C CA . GLU B 1 194 ? -13.25 37.281 7.77 1 93.69 194 GLU B CA 1
ATOM 4225 C C . GLU B 1 194 ? -12.406 36.719 6.629 1 93.69 194 GLU B C 1
ATOM 4227 O O . GLU B 1 194 ? -11.508 35.938 6.859 1 93.69 194 GLU B O 1
ATOM 4232 N N . VAL B 1 195 ? -12.789 37.062 5.43 1 95.81 195 VAL B N 1
ATOM 4233 C CA . VAL B 1 195 ? -12.047 36.719 4.219 1 95.81 195 VAL B CA 1
ATOM 4234 C C . VAL B 1 195 ? -11.234 37.938 3.764 1 95.81 195 VAL B C 1
ATOM 4236 O O . VAL B 1 195 ? -11.758 39.031 3.697 1 95.81 195 VAL B O 1
ATOM 4239 N N . PHE B 1 196 ? -10 37.688 3.58 1 94.69 196 PHE B N 1
ATOM 4240 C CA . PHE B 1 196 ? -9.156 38.75 3.096 1 94.69 196 PHE B CA 1
ATOM 4241 C C . PHE B 1 196 ? -9.523 39.125 1.663 1 94.69 196 PHE B C 1
ATOM 4243 O O . PHE B 1 196 ? -9.516 38.281 0.774 1 94.69 196 PHE B O 1
ATOM 4250 N N . GLU B 1 197 ? -9.852 40.281 1.495 1 86.88 197 GLU B N 1
ATOM 4251 C CA . GLU B 1 197 ? -10.086 40.844 0.172 1 86.88 197 GLU B CA 1
ATOM 4252 C C . GLU B 1 197 ? -8.906 41.719 -0.27 1 86.88 197 GLU B C 1
ATOM 4254 O O . GLU B 1 197 ? -8.406 42.531 0.506 1 86.88 197 GLU B O 1
ATOM 4259 N N . GLU B 1 198 ? -8.336 41.312 -1.386 1 77.12 198 GLU B N 1
ATOM 4260 C CA . GLU B 1 198 ? -7.117 41.938 -1.878 1 77.12 198 GLU B CA 1
ATOM 4261 C C . GLU B 1 198 ? -7.258 43.469 -1.901 1 77.12 198 GLU B C 1
ATOM 4263 O O . GLU B 1 198 ? -8.18 44 -2.52 1 77.12 198 GLU B O 1
ATOM 4268 N N . LYS B 1 199 ? -6.816 44.188 -0.979 1 74.19 199 LYS B N 1
ATOM 4269 C CA . LYS B 1 199 ? -6.652 45.625 -0.973 1 74.19 199 LYS B CA 1
ATOM 4270 C C . LYS B 1 199 ? -5.176 46 -0.977 1 74.19 199 LYS B C 1
ATOM 4272 O O . LYS B 1 199 ? -4.312 45.188 -0.665 1 74.19 199 LYS B O 1
ATOM 4277 N N . GLU B 1 200 ? -4.906 47.219 -1.352 1 63.88 200 GLU B N 1
ATOM 4278 C CA . GLU B 1 200 ? -3.531 47.719 -1.364 1 63.88 200 GLU B CA 1
ATOM 4279 C C . GLU B 1 200 ? -2.877 47.562 0.005 1 63.88 200 GLU B C 1
ATOM 4281 O O . GLU B 1 200 ? -3.436 47.969 1.02 1 63.88 200 GLU B O 1
ATOM 4286 N N . ASN B 1 201 ? -1.691 46.938 0.198 1 75 201 ASN B N 1
ATOM 4287 C CA . ASN B 1 201 ? -0.833 46.688 1.35 1 75 201 ASN B CA 1
ATOM 4288 C C . ASN B 1 201 ? -1.556 45.875 2.42 1 75 201 ASN B C 1
ATOM 4290 O O . ASN B 1 201 ? -1.059 45.75 3.537 1 75 201 ASN B O 1
ATOM 4294 N N . GLY B 1 202 ? -2.652 45.5 2.074 1 90.56 202 GLY B N 1
ATOM 4295 C CA . GLY B 1 202 ? -3.494 44.844 3.055 1 90.56 202 GLY B CA 1
ATOM 4296 C C . GLY B 1 202 ? -2.9 43.531 3.562 1 90.56 202 GLY B C 1
ATOM 4297 O O . GLY B 1 202 ? -2.916 43.25 4.766 1 90.56 202 GLY B O 1
ATOM 4298 N N . LEU B 1 203 ? -2.205 42.938 2.689 1 95.12 203 LEU B N 1
ATOM 4299 C CA . LEU B 1 203 ? -1.684 41.625 3.09 1 95.12 203 LEU B CA 1
ATOM 4300 C C . LEU B 1 203 ? -0.472 41.781 4.004 1 95.12 203 LEU B C 1
ATOM 4302 O O . LEU B 1 203 ? -0.309 41.031 4.961 1 95.12 203 LEU B O 1
ATOM 4306 N N . GLU B 1 204 ? 0.416 42.75 3.736 1 96.12 204 GLU B N 1
ATOM 4307 C CA . GLU B 1 204 ? 1.587 42.969 4.578 1 96.12 204 GLU B CA 1
ATOM 4308 C C . GLU B 1 204 ? 1.182 43.281 6.016 1 96.12 204 GLU B C 1
ATOM 4310 O O . GLU B 1 204 ? 1.752 42.719 6.957 1 96.12 204 GLU B O 1
ATOM 4315 N N . ASP B 1 205 ? 0.204 44.156 6.184 1 95.44 205 ASP B N 1
ATOM 4316 C CA . ASP B 1 205 ? -0.279 44.5 7.52 1 95.44 205 ASP B CA 1
ATOM 4317 C C . ASP B 1 205 ? -0.828 43.281 8.242 1 95.44 205 ASP B C 1
ATOM 4319 O O . ASP B 1 205 ? -0.547 43.062 9.422 1 95.44 205 ASP B O 1
ATOM 4323 N N . LEU B 1 206 ? -1.594 42.531 7.492 1 96.44 206 LEU B N 1
ATOM 4324 C CA . LEU B 1 206 ? -2.176 41.312 8.047 1 96.44 206 LEU B CA 1
ATOM 4325 C C . LEU B 1 206 ? -1.087 40.375 8.516 1 96.44 206 LEU B C 1
ATOM 4327 O O . LEU B 1 206 ? -1.164 39.812 9.617 1 96.44 206 LEU B O 1
ATOM 4331 N N . ILE B 1 207 ? -0.051 40.219 7.719 1 97.44 207 ILE B N 1
ATOM 4332 C CA . ILE B 1 207 ? 1.043 39.312 7.984 1 97.44 207 ILE B CA 1
ATOM 4333 C C . ILE B 1 207 ? 1.846 39.781 9.195 1 97.44 207 ILE B C 1
ATOM 4335 O O . ILE B 1 207 ? 2.164 39 10.086 1 97.44 207 ILE B O 1
ATOM 4339 N N . THR B 1 208 ? 2.166 41.031 9.258 1 97.19 208 THR B N 1
ATOM 4340 C CA . THR B 1 208 ? 3.023 41.562 10.312 1 97.19 208 THR B CA 1
ATOM 4341 C C . THR B 1 208 ? 2.283 41.594 11.648 1 97.19 208 THR B C 1
ATOM 4343 O O . THR B 1 208 ? 2.906 41.5 12.711 1 97.19 208 THR B O 1
ATOM 4346 N N . GLU B 1 209 ? 0.959 41.562 11.609 1 96.38 209 GLU B N 1
ATOM 4347 C CA . GLU B 1 209 ? 0.16 41.625 12.836 1 96.38 209 GLU B CA 1
ATOM 4348 C C . GLU B 1 209 ? -0.185 40.219 13.312 1 96.38 209 GLU B C 1
ATOM 4350 O O . GLU B 1 209 ? -0.64 40.031 14.445 1 96.38 209 GLU B O 1
ATOM 4355 N N . ALA B 1 210 ? 0.026 39.25 12.508 1 98.19 210 ALA B N 1
ATOM 4356 C CA . ALA B 1 210 ? -0.414 37.875 12.805 1 98.19 210 ALA B CA 1
ATOM 4357 C C . ALA B 1 210 ? 0.404 37.281 13.938 1 98.19 210 ALA B C 1
ATOM 4359 O O . ALA B 1 210 ? 1.619 37.469 14.016 1 98.19 210 ALA B O 1
ATOM 4360 N N . ASP B 1 211 ? -0.258 36.531 14.867 1 98.69 211 ASP B N 1
ATOM 4361 C CA . ASP B 1 211 ? 0.39 35.688 15.891 1 98.69 211 ASP B CA 1
ATOM 4362 C C . ASP B 1 211 ? 0.651 34.281 15.375 1 98.69 211 ASP B C 1
ATOM 4364 O O . ASP B 1 211 ? 1.611 33.625 15.797 1 98.69 211 ASP B O 1
ATOM 4368 N N . VAL B 1 212 ? -0.257 33.812 14.531 1 98.88 212 VAL B N 1
ATOM 4369 C CA . VAL B 1 212 ? -0.227 32.469 13.992 1 98.88 212 VAL B CA 1
ATOM 4370 C C . VAL B 1 212 ? -0.578 32.5 12.508 1 98.88 212 VAL B C 1
ATOM 4372 O O . VAL B 1 212 ? -1.483 33.219 12.086 1 98.88 212 VAL B O 1
ATOM 4375 N N . MET B 1 213 ? 0.154 31.766 11.711 1 98.88 213 MET B N 1
ATOM 4376 C CA . MET B 1 213 ? -0.168 31.562 10.297 1 98.88 213 MET B CA 1
ATOM 4377 C C . MET B 1 213 ? -0.245 30.078 9.961 1 98.88 213 MET B C 1
ATOM 4379 O O . MET B 1 213 ? 0.703 29.328 10.219 1 98.88 213 MET B O 1
ATOM 4383 N N . PHE B 1 214 ? -1.393 29.609 9.477 1 98.88 214 PHE B N 1
ATOM 4384 C CA . PHE B 1 214 ? -1.544 28.281 8.922 1 98.88 214 PHE B CA 1
ATOM 4385 C C . PHE B 1 214 ? -1.51 28.312 7.398 1 98.88 214 PHE B C 1
ATOM 4387 O O . PHE B 1 214 ? -2.412 28.875 6.766 1 98.88 214 PHE B O 1
ATOM 4394 N N . CYS B 1 215 ? -0.433 27.75 6.832 1 98.88 215 CYS B N 1
ATOM 4395 C CA . CYS B 1 215 ? -0.289 27.672 5.383 1 98.88 215 CYS B CA 1
ATOM 4396 C C . CYS B 1 215 ? -0.744 26.312 4.863 1 98.88 215 CYS B C 1
ATOM 4398 O O . CYS B 1 215 ? -0.107 25.297 5.137 1 98.88 215 CYS B O 1
ATOM 4400 N N . THR B 1 216 ? -1.835 26.297 4.113 1 98.06 216 THR B N 1
ATOM 4401 C CA . THR B 1 216 ? -2.459 25.031 3.711 1 98.06 216 THR B CA 1
ATOM 4402 C C . THR B 1 216 ? -2.766 25.047 2.215 1 98.06 216 THR B C 1
ATOM 4404 O O . THR B 1 216 ? -3.844 24.609 1.797 1 98.06 216 THR B O 1
ATOM 4407 N N . THR B 1 217 ? -1.789 25.516 1.396 1 95.5 217 THR B N 1
ATOM 4408 C CA . THR B 1 217 ? -1.96 25.656 -0.046 1 95.5 217 THR B CA 1
ATOM 4409 C C . THR B 1 217 ? -0.866 24.891 -0.793 1 95.5 217 THR B C 1
ATOM 4411 O O . THR B 1 217 ? 0.303 24.938 -0.405 1 95.5 217 THR B O 1
ATOM 4414 N N . PRO B 1 218 ? -1.241 24.219 -1.852 1 92.81 218 PRO B N 1
ATOM 4415 C CA . PRO B 1 218 ? -0.202 23.609 -2.688 1 92.81 218 PRO B CA 1
ATOM 4416 C C . PRO B 1 218 ? 0.427 24.609 -3.66 1 92.81 218 PRO B C 1
ATOM 4418 O O . PRO B 1 218 ? 0.467 24.359 -4.867 1 92.81 218 PRO B O 1
ATOM 4421 N N . SER B 1 219 ? 0.998 25.625 -3.131 1 95.88 219 SER B N 1
ATOM 4422 C CA . SER B 1 219 ? 1.517 26.734 -3.939 1 95.88 219 SER B CA 1
ATOM 4423 C C . SER B 1 219 ? 2.898 26.406 -4.496 1 95.88 219 SER B C 1
ATOM 4425 O O . SER B 1 219 ? 3.703 25.75 -3.828 1 95.88 219 SER B O 1
ATOM 4427 N N . THR B 1 220 ? 3.174 26.828 -5.703 1 96.56 220 THR B N 1
ATOM 4428 C CA . THR B 1 220 ? 4.508 26.688 -6.277 1 96.56 220 THR B CA 1
ATOM 4429 C C . THR B 1 220 ? 5.301 27.984 -6.137 1 96.56 220 THR B C 1
ATOM 4431 O O . THR B 1 220 ? 6.43 28.078 -6.621 1 96.56 220 THR B O 1
ATOM 4434 N N . SER B 1 221 ? 4.68 28.969 -5.523 1 97.75 221 SER B N 1
ATOM 4435 C CA . SER B 1 221 ? 5.34 30.219 -5.184 1 97.75 221 SER B CA 1
ATOM 4436 C C . SER B 1 221 ? 5.031 30.641 -3.75 1 97.75 221 SER B C 1
ATOM 4438 O O . SER B 1 221 ? 3.984 30.281 -3.205 1 97.75 221 SER B O 1
ATOM 4440 N N . PRO B 1 222 ? 5.918 31.422 -3.139 1 98.31 222 PRO B N 1
ATOM 4441 C CA . PRO B 1 222 ? 5.68 31.828 -1.752 1 98.31 222 PRO B CA 1
ATOM 4442 C C . PRO B 1 222 ? 4.355 32.562 -1.573 1 98.31 222 PRO B C 1
ATOM 4444 O O . PRO B 1 222 ? 3.963 33.344 -2.436 1 98.31 222 PRO B O 1
ATOM 4447 N N . LEU B 1 223 ? 3.717 32.344 -0.474 1 97.94 223 LEU B N 1
ATOM 4448 C CA . LEU B 1 223 ? 2.42 32.969 -0.195 1 97.94 223 LEU B CA 1
ATOM 4449 C C . LEU B 1 223 ? 2.572 34.438 0.119 1 97.94 223 LEU B C 1
ATOM 4451 O O . LEU B 1 223 ? 1.627 35.219 -0.043 1 97.94 223 LEU B O 1
ATOM 4455 N N . PHE B 1 224 ? 3.688 34.906 0.628 1 97.44 224 PHE B N 1
ATOM 4456 C CA . PHE B 1 224 ? 4.094 36.281 0.879 1 97.44 224 PHE B CA 1
ATOM 4457 C C . PHE B 1 224 ? 5.613 36.406 0.85 1 97.44 224 PHE B C 1
ATOM 4459 O O . PHE B 1 224 ? 6.328 35.438 1.076 1 97.44 224 PHE B O 1
ATOM 4466 N N . PRO B 1 225 ? 6.094 37.531 0.483 1 97.88 225 PRO B N 1
ATOM 4467 C CA . PRO B 1 225 ? 7.547 37.656 0.404 1 97.88 225 PRO B CA 1
ATOM 4468 C C . PRO B 1 225 ? 8.211 37.75 1.778 1 97.88 225 PRO B C 1
ATOM 4470 O O . PRO B 1 225 ? 7.598 38.219 2.736 1 97.88 225 PRO B O 1
ATOM 4473 N N . ALA B 1 226 ? 9.445 37.312 1.86 1 98.56 226 ALA B N 1
ATOM 4474 C CA . ALA B 1 226 ? 10.234 37.375 3.09 1 98.56 226 ALA B CA 1
ATOM 4475 C C . ALA B 1 226 ? 10.297 38.781 3.648 1 98.56 226 ALA B C 1
ATOM 4477 O O . ALA B 1 226 ? 10.352 38.969 4.867 1 98.56 226 ALA B O 1
ATOM 4478 N N . SER B 1 227 ? 10.234 39.75 2.73 1 98.19 227 SER B N 1
ATOM 4479 C CA . SER B 1 227 ? 10.43 41.156 3.105 1 98.19 227 SER B CA 1
ATOM 4480 C C . SER B 1 227 ? 9.359 41.625 4.098 1 98.19 227 SER B C 1
ATOM 4482 O O . SER B 1 227 ? 9.609 42.5 4.918 1 98.19 227 SER B O 1
ATOM 4484 N N . TYR B 1 228 ? 8.195 41.031 4.047 1 97.94 228 TYR B N 1
ATOM 4485 C CA . TYR B 1 228 ? 7.137 41.406 4.977 1 97.94 228 TYR B CA 1
ATOM 4486 C C . TYR B 1 228 ? 7.57 41.188 6.418 1 97.94 228 TYR B C 1
ATOM 4488 O O . TYR B 1 228 ? 7.391 42.062 7.273 1 97.94 228 TYR B O 1
ATOM 4496 N N . LEU B 1 229 ? 8.227 40.062 6.719 1 98.31 229 LEU B N 1
ATOM 4497 C CA . LEU B 1 229 ? 8.594 39.688 8.086 1 98.31 229 LEU B CA 1
ATOM 4498 C C . LEU B 1 229 ? 9.977 40.219 8.438 1 98.31 229 LEU B C 1
ATOM 4500 O O . LEU B 1 229 ? 10.367 40.219 9.609 1 98.31 229 LEU B O 1
ATOM 4504 N N . LEU B 1 230 ? 10.695 40.656 7.398 1 97.81 230 LEU B N 1
ATOM 4505 C CA . LEU B 1 230 ? 12.008 41.219 7.641 1 97.81 230 LEU B CA 1
ATOM 4506 C C . LEU B 1 230 ? 11.906 42.75 7.871 1 97.81 230 LEU B C 1
ATOM 4508 O O . LEU B 1 230 ? 12.898 43.375 8.211 1 97.81 230 LEU B O 1
ATOM 4512 N N . SER B 1 231 ? 10.75 43.281 7.73 1 97.19 231 SER B N 1
ATOM 4513 C CA . SER B 1 231 ? 10.508 44.688 8.039 1 97.19 231 SER B CA 1
ATOM 4514 C C . SER B 1 231 ? 10.578 44.938 9.547 1 97.19 231 SER B C 1
ATOM 4516 O O . SER B 1 231 ? 10.578 44 10.336 1 97.19 231 SER B O 1
ATOM 4518 N N . ASP B 1 232 ? 10.586 46.219 9.977 1 96.75 232 ASP B N 1
ATOM 4519 C CA . ASP B 1 232 ? 10.586 46.594 11.391 1 96.75 232 ASP B CA 1
ATOM 4520 C C . ASP B 1 232 ? 9.352 46.031 12.102 1 96.75 232 ASP B C 1
ATOM 4522 O O . ASP B 1 232 ? 9.461 45.438 13.188 1 96.75 232 ASP B O 1
ATOM 4526 N N . SER B 1 233 ? 8.281 46.156 11.461 1 95.75 233 SER B N 1
ATOM 4527 C CA . SER B 1 233 ? 7.039 45.656 12.023 1 95.75 233 SER B CA 1
ATOM 4528 C C . SER B 1 233 ? 7.055 44.125 12.109 1 95.75 233 SER B C 1
ATOM 4530 O O . SER B 1 233 ? 6.543 43.562 13.07 1 95.75 233 SER B O 1
ATOM 4532 N N . GLY B 1 234 ? 7.625 43.5 11.102 1 96.44 234 GLY B N 1
ATOM 4533 C CA . GLY B 1 234 ? 7.727 42.062 11.078 1 96.44 234 GLY B CA 1
ATOM 4534 C C . GLY B 1 234 ? 8.625 41.5 12.172 1 96.44 234 GLY B C 1
ATOM 4535 O O . GLY B 1 234 ? 8.312 40.5 12.781 1 96.44 234 GLY B O 1
ATOM 4536 N N . LEU B 1 235 ? 9.68 42.219 12.406 1 97.38 235 LEU B N 1
ATOM 4537 C CA . LEU B 1 235 ? 10.688 41.75 13.359 1 97.38 235 LEU B CA 1
ATOM 4538 C C . LEU B 1 235 ? 10.25 42.031 14.789 1 97.38 235 LEU B C 1
ATOM 4540 O O . LEU B 1 235 ? 10.828 41.5 15.734 1 97.38 235 LEU B O 1
ATOM 4544 N N . SER B 1 236 ? 9.227 42.875 14.953 1 95.5 236 SER B N 1
ATOM 4545 C CA . SER B 1 236 ? 8.82 43.344 16.266 1 95.5 236 SER B CA 1
ATOM 4546 C C . SER B 1 236 ? 8.023 42.281 17.016 1 95.5 236 SER B C 1
ATOM 4548 O O . SER B 1 236 ? 7.777 42.406 18.219 1 95.5 236 SER B O 1
ATOM 4550 N N . LYS B 1 237 ? 7.633 41.188 16.281 1 95.19 237 LYS B N 1
ATOM 4551 C CA . LYS B 1 237 ? 6.766 40.188 16.859 1 95.19 237 LYS B CA 1
ATOM 4552 C C . LYS B 1 237 ? 7.219 38.781 16.438 1 95.19 237 LYS B C 1
ATOM 4554 O O . LYS B 1 237 ? 7.602 38.562 15.289 1 95.19 237 LYS B O 1
ATOM 4559 N N . SER B 1 238 ? 7.223 37.844 17.453 1 97 238 SER B N 1
ATOM 4560 C CA . SER B 1 238 ? 7.41 36.438 17.109 1 97 238 SER B CA 1
ATOM 4561 C C . SER B 1 238 ? 6.082 35.781 16.781 1 97 238 SER B C 1
ATOM 4563 O O . SER B 1 238 ? 5.02 36.25 17.188 1 97 238 SER B O 1
ATOM 4565 N N . ARG B 1 239 ? 6.188 34.75 16.047 1 98.06 239 ARG B N 1
ATOM 4566 C CA . ARG B 1 239 ? 4.945 34.125 15.594 1 98.06 239 AR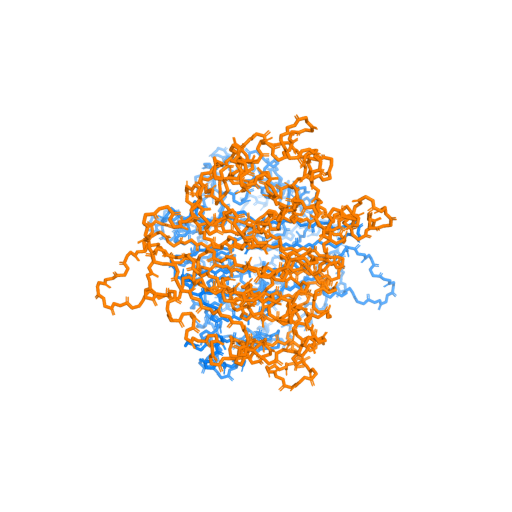G B CA 1
ATOM 4567 C C . ARG B 1 239 ? 5.113 32.625 15.414 1 98.06 239 ARG B C 1
ATOM 4569 O O . ARG B 1 239 ? 6.211 32.094 15.602 1 98.06 239 ARG B O 1
ATOM 4576 N N . PHE B 1 240 ? 3.998 31.922 15.227 1 98.88 240 PHE B N 1
ATOM 4577 C CA . PHE B 1 240 ? 3.926 30.5 14.875 1 98.88 240 PHE B CA 1
ATOM 4578 C C . PHE B 1 240 ? 3.457 30.328 13.43 1 98.88 240 PHE B C 1
ATOM 4580 O O . PHE B 1 240 ? 2.424 30.875 13.039 1 98.88 240 PHE B O 1
ATOM 4587 N N . ILE B 1 241 ? 4.242 29.656 12.617 1 98.88 241 ILE B N 1
ATOM 4588 C CA . ILE B 1 241 ? 3.855 29.344 11.242 1 98.88 241 ILE B CA 1
ATOM 4589 C C . ILE B 1 241 ? 3.84 27.828 11.039 1 98.88 241 ILE B C 1
ATOM 4591 O O . ILE B 1 241 ? 4.824 27.141 11.336 1 98.88 241 ILE B O 1
ATOM 4595 N N . SER B 1 242 ? 2.734 27.328 10.672 1 98.81 242 SER B N 1
ATOM 4596 C CA . SER B 1 242 ? 2.67 25.953 10.195 1 98.81 242 SER B CA 1
ATOM 4597 C C . SER B 1 242 ? 2.471 25.891 8.688 1 98.81 242 SER B C 1
ATOM 4599 O O . SER B 1 242 ? 1.601 26.578 8.141 1 98.81 242 SER B O 1
ATOM 4601 N N . ALA B 1 243 ? 3.311 25.188 8.008 1 98.88 243 ALA B N 1
ATOM 4602 C CA . ALA B 1 243 ? 3.244 25.016 6.562 1 98.88 243 ALA B CA 1
ATOM 4603 C C . ALA B 1 243 ? 3.102 23.547 6.176 1 98.88 243 ALA B C 1
ATOM 4605 O O . ALA B 1 243 ? 4.031 22.766 6.355 1 98.88 243 ALA B O 1
ATOM 4606 N N . ILE B 1 244 ? 1.934 23.234 5.609 1 98.31 244 ILE B N 1
ATOM 4607 C CA . ILE B 1 244 ? 1.669 21.828 5.348 1 98.31 244 ILE B CA 1
ATOM 4608 C C . ILE B 1 244 ? 1.295 21.641 3.881 1 98.31 244 ILE B C 1
ATOM 4610 O O . ILE B 1 244 ? 1.097 20.5 3.43 1 98.31 244 ILE B O 1
ATOM 4614 N N . GLY B 1 245 ? 1.305 22.672 3.064 1 96.62 245 GLY B N 1
ATOM 4615 C CA . GLY B 1 245 ? 0.73 22.594 1.731 1 96.62 245 GLY B CA 1
ATOM 4616 C C . GLY B 1 245 ? 1.737 22.188 0.67 1 96.62 245 GLY B C 1
ATOM 4617 O O . GLY B 1 245 ? 1.36 21.703 -0.396 1 96.62 245 GLY B O 1
ATOM 4618 N N . SER B 1 246 ? 3 22.531 0.862 1 95.5 246 SER B N 1
ATOM 4619 C CA . SER B 1 246 ? 4.047 22.141 -0.077 1 95.5 246 SER B CA 1
ATOM 4620 C C . SER B 1 246 ? 4.574 20.75 0.228 1 95.5 246 SER B C 1
ATOM 4622 O O . SER B 1 246 ? 5.137 20.516 1.299 1 95.5 246 SER B O 1
ATOM 4624 N N . TYR B 1 247 ? 4.406 19.828 -0.757 1 92 247 TYR B N 1
ATOM 4625 C CA . TYR B 1 247 ? 4.816 18.453 -0.521 1 92 247 TYR B CA 1
ATOM 4626 C C . TYR B 1 247 ? 5.594 17.891 -1.712 1 92 247 TYR B C 1
ATOM 4628 O O . TYR B 1 247 ? 5.734 16.688 -1.86 1 92 247 TYR B O 1
ATOM 4636 N N . ARG B 1 248 ? 5.934 18.734 -2.609 1 93.75 248 ARG B N 1
ATOM 4637 C CA . ARG B 1 248 ? 6.824 18.438 -3.725 1 93.75 248 ARG B CA 1
ATOM 4638 C C . ARG B 1 248 ? 7.965 19.438 -3.805 1 93.75 248 ARG B C 1
ATOM 4640 O O . ARG B 1 248 ? 7.855 20.562 -3.291 1 93.75 248 ARG B O 1
ATOM 4647 N N . LEU B 1 249 ? 8.961 19.078 -4.566 1 96.12 249 LEU B N 1
ATOM 4648 C CA . LEU B 1 249 ? 10.156 19.906 -4.641 1 96.12 249 LEU B CA 1
ATOM 4649 C C . LEU B 1 249 ? 9.883 21.188 -5.41 1 96.12 249 LEU B C 1
ATOM 4651 O O . LEU B 1 249 ? 10.617 22.172 -5.262 1 96.12 249 LEU B O 1
ATOM 4655 N N . ASP B 1 250 ? 8.852 21.219 -6.184 1 96.25 250 ASP B N 1
ATOM 4656 C CA . ASP B 1 250 ? 8.555 22.422 -6.961 1 96.25 250 ASP B CA 1
ATOM 4657 C C . ASP B 1 250 ? 7.574 23.328 -6.223 1 96.25 250 ASP B C 1
ATOM 4659 O O . ASP B 1 250 ? 7.16 24.359 -6.746 1 96.25 250 ASP B O 1
ATOM 4663 N N . MET B 1 251 ? 7.199 22.969 -5.09 1 96.56 251 MET B N 1
ATOM 4664 C CA . MET B 1 251 ? 6.23 23.734 -4.316 1 96.56 251 MET B CA 1
ATOM 4665 C C . MET B 1 251 ? 6.926 24.562 -3.236 1 96.56 251 MET B C 1
ATOM 4667 O O . MET B 1 251 ? 8.031 24.234 -2.811 1 96.56 251 MET B O 1
ATOM 4671 N N . GLN B 1 252 ? 6.25 25.688 -2.871 1 98 252 GLN B N 1
ATOM 4672 C CA . GLN B 1 252 ? 6.758 26.578 -1.829 1 98 252 GLN B CA 1
ATOM 4673 C C . GLN B 1 252 ? 5.633 27.406 -1.229 1 98 252 GLN B C 1
ATOM 4675 O O . GLN B 1 252 ? 5.008 28.219 -1.927 1 98 252 GLN B O 1
ATOM 4680 N N . GLU B 1 253 ? 5.391 27.234 -0.001 1 98.56 253 GLU B N 1
ATOM 4681 C CA . GLU B 1 253 ? 4.48 28.141 0.7 1 98.56 253 GLU B CA 1
ATOM 4682 C C . GLU B 1 253 ? 5.242 29.266 1.374 1 98.56 253 GLU B C 1
ATOM 4684 O O . GLU B 1 253 ? 4.777 30.406 1.39 1 98.56 253 GLU B O 1
ATOM 4689 N N . ILE B 1 254 ? 6.426 28.953 1.899 1 98.75 254 ILE B N 1
ATOM 4690 C CA . ILE B 1 254 ? 7.262 29.922 2.6 1 98.75 254 ILE B CA 1
ATOM 4691 C C . ILE B 1 254 ? 8.398 30.375 1.687 1 98.75 254 ILE B C 1
ATOM 4693 O O . ILE B 1 254 ? 9.039 29.562 1.026 1 98.75 254 ILE B O 1
ATOM 4697 N N . ASP B 1 255 ? 8.664 31.625 1.642 1 98.75 255 ASP B N 1
ATOM 4698 C CA . ASP B 1 255 ? 9.797 32.188 0.896 1 98.75 255 ASP B CA 1
ATOM 4699 C C . ASP B 1 255 ? 11.117 31.609 1.404 1 98.75 255 ASP B C 1
ATOM 4701 O O . ASP B 1 255 ? 11.453 31.766 2.578 1 98.75 255 ASP B O 1
ATOM 4705 N N . PRO B 1 256 ? 11.852 30.938 0.499 1 98.75 256 PRO B N 1
ATOM 4706 C CA . PRO B 1 256 ? 13.133 30.359 0.929 1 98.75 256 PRO B CA 1
ATOM 4707 C C . PRO B 1 256 ? 14.047 31.391 1.587 1 98.75 256 PRO B C 1
ATOM 4709 O O . PRO B 1 256 ? 14.812 31.047 2.49 1 98.75 256 PRO B O 1
ATOM 4712 N N . GLU B 1 257 ? 13.984 32.594 1.222 1 98.69 257 GLU B N 1
ATOM 4713 C CA . GLU B 1 257 ? 14.789 33.656 1.835 1 98.69 257 GLU B CA 1
ATOM 4714 C C . GLU B 1 257 ? 14.445 33.844 3.311 1 98.69 257 GLU B C 1
ATOM 4716 O O . GLU B 1 257 ? 15.328 34.062 4.137 1 98.69 257 GLU B O 1
ATOM 4721 N N . LEU B 1 258 ? 13.172 33.75 3.631 1 98.75 258 LEU B N 1
ATOM 4722 C CA . LEU B 1 258 ? 12.758 33.844 5.023 1 98.75 258 LEU B CA 1
ATOM 4723 C C . LEU B 1 258 ? 13.336 32.688 5.844 1 98.75 258 LEU B C 1
ATOM 4725 O O . LEU B 1 258 ? 13.82 32.906 6.957 1 98.75 258 LEU B O 1
ATOM 4729 N N . LEU B 1 259 ? 13.328 31.516 5.297 1 98.81 259 LEU B N 1
ATOM 4730 C CA . LEU B 1 259 ? 13.852 30.328 5.977 1 98.81 259 LEU B CA 1
ATOM 4731 C C . LEU B 1 259 ? 15.344 30.469 6.25 1 98.81 259 LEU B C 1
ATOM 4733 O O . LEU B 1 259 ? 15.82 30.078 7.316 1 98.81 259 LEU B O 1
ATOM 4737 N N . LYS B 1 260 ? 16.062 31.031 5.285 1 98.5 260 LYS B N 1
ATOM 4738 C CA . LYS B 1 260 ? 17.484 31.297 5.473 1 98.5 260 LYS B CA 1
ATOM 4739 C C . LYS B 1 260 ? 17.719 32.219 6.668 1 98.5 260 LYS B C 1
ATOM 4741 O O . LYS B 1 260 ? 18.625 31.984 7.473 1 98.5 260 LYS B O 1
ATOM 4746 N N . HIS B 1 261 ? 16.938 33.219 6.77 1 98.44 261 HIS B N 1
ATOM 4747 C CA . HIS B 1 261 ? 17.094 34.188 7.859 1 98.44 261 HIS B CA 1
ATOM 4748 C C . HIS B 1 261 ? 16.703 33.562 9.195 1 98.44 261 HIS B C 1
ATOM 4750 O O . HIS B 1 261 ? 17.344 33.844 10.219 1 98.44 261 HIS B O 1
ATOM 4756 N N . ILE B 1 262 ? 15.688 32.75 9.195 1 98.38 262 ILE B N 1
ATOM 4757 C CA . ILE B 1 262 ? 15.211 32.094 10.414 1 98.38 262 ILE B CA 1
ATOM 4758 C C . ILE B 1 262 ? 16.281 31.141 10.953 1 98.38 262 ILE B C 1
ATOM 4760 O O . ILE B 1 262 ? 16.469 31.047 12.164 1 98.38 262 ILE B O 1
ATOM 4764 N N . THR B 1 263 ? 17.031 30.484 10.016 1 98.5 263 THR B N 1
ATOM 4765 C CA . THR B 1 263 ? 17.969 29.453 10.43 1 98.5 263 THR B CA 1
ATOM 4766 C C . THR B 1 263 ? 19.375 30.031 10.609 1 98.5 263 THR B C 1
ATOM 4768 O O . THR B 1 263 ? 20.312 29.297 10.945 1 98.5 263 THR B O 1
ATOM 4771 N N . ASN B 1 264 ? 19.531 31.312 10.391 1 97.62 264 ASN B N 1
ATOM 4772 C CA . ASN B 1 264 ? 20.797 31.984 10.586 1 97.62 264 ASN B CA 1
ATOM 4773 C C . ASN B 1 264 ? 21 32.406 12.047 1 97.62 264 ASN B C 1
ATOM 4775 O O . ASN B 1 264 ? 20.344 33.312 12.547 1 97.62 264 ASN B O 1
ATOM 4779 N N . PRO B 1 265 ? 21.938 31.812 12.734 1 95 265 PRO B N 1
ATOM 4780 C CA . PRO B 1 265 ? 22.125 32.094 14.156 1 95 265 PRO B CA 1
ATOM 4781 C C . PRO B 1 265 ? 22.531 33.531 14.438 1 95 265 PRO B C 1
ATOM 4783 O O . PRO B 1 265 ? 22.453 34 15.578 1 95 265 PRO B O 1
ATOM 4786 N N . SER B 1 266 ? 22.938 34.25 13.469 1 96.56 266 SER B N 1
ATOM 4787 C CA . SER B 1 266 ? 23.312 35.656 13.609 1 96.56 266 SER B CA 1
ATOM 4788 C C . SER B 1 266 ? 22.375 36.562 12.836 1 96.56 266 SER B C 1
ATOM 4790 O O . SER B 1 266 ? 22.688 37.719 12.594 1 96.56 266 SER B O 1
ATOM 4792 N N . GLY B 1 267 ? 21.328 36.062 12.406 1 96.81 267 GLY B N 1
ATOM 4793 C CA . GLY B 1 267 ? 20.375 36.812 11.602 1 96.81 267 GLY B CA 1
ATOM 4794 C C . GLY B 1 267 ? 19.391 37.594 12.43 1 96.81 267 GLY B C 1
ATOM 4795 O O . GLY B 1 267 ? 19.5 37.656 13.656 1 96.81 267 GLY B O 1
ATOM 4796 N N . PRO B 1 268 ? 18.484 38.219 11.758 1 97.75 268 PRO B N 1
ATOM 4797 C CA . PRO B 1 268 ? 17.547 39.125 12.422 1 97.75 268 PRO B CA 1
ATOM 4798 C C . PRO B 1 268 ? 16.609 38.406 13.383 1 97.75 268 PRO B C 1
ATOM 4800 O O . PRO B 1 268 ? 16.062 39.031 14.305 1 97.75 268 PRO B O 1
ATOM 4803 N N . PHE B 1 269 ? 16.469 37.062 13.242 1 98.06 269 PHE B N 1
ATOM 4804 C CA . PHE B 1 269 ? 15.531 36.312 14.07 1 98.06 269 PHE B CA 1
ATOM 4805 C C . PHE B 1 269 ? 16.266 35.531 15.148 1 98.06 269 PHE B C 1
ATOM 4807 O O . PHE B 1 269 ? 15.648 34.75 15.875 1 98.06 269 PHE B O 1
ATOM 4814 N N . ALA B 1 270 ? 17.531 35.625 15.344 1 97.38 270 ALA B N 1
ATOM 4815 C CA . ALA B 1 270 ? 18.391 34.812 16.188 1 97.38 270 ALA B CA 1
ATOM 4816 C C . ALA B 1 270 ? 17.875 34.781 17.625 1 97.38 270 ALA B C 1
ATOM 4818 O O . ALA B 1 270 ? 17.969 33.75 18.297 1 97.38 270 ALA B O 1
ATOM 4819 N N . SER B 1 271 ? 17.344 35.875 18.125 1 96.75 271 SER B N 1
ATOM 4820 C CA . SER B 1 271 ? 16.875 35.969 19.5 1 96.75 271 SER B CA 1
ATOM 4821 C C . SER B 1 271 ? 15.5 35.344 19.672 1 96.75 271 SER B C 1
ATOM 4823 O O . SER B 1 271 ? 15.047 35.125 20.797 1 96.75 271 SER B O 1
ATOM 4825 N N . GLN B 1 272 ? 14.859 35.031 18.547 1 97.81 272 GLN B N 1
ATOM 4826 C CA . GLN B 1 272 ? 13.484 34.562 18.594 1 97.81 272 GLN B CA 1
ATOM 4827 C C . GLN B 1 272 ? 13.398 33.062 18.297 1 97.81 272 GLN B C 1
ATOM 4829 O O . GLN B 1 272 ? 12.383 32.438 18.578 1 97.81 272 GLN B O 1
ATOM 4834 N N . VAL B 1 273 ? 14.406 32.5 17.703 1 98.25 273 VAL B N 1
ATOM 4835 C CA . VAL B 1 273 ? 14.383 31.109 17.25 1 98.25 273 VAL B CA 1
ATOM 4836 C C . VAL B 1 273 ? 15.375 30.281 18.062 1 98.25 273 VAL B C 1
ATOM 4838 O O . VAL B 1 273 ? 16.5 30.719 18.328 1 98.25 273 VAL B O 1
ATOM 4841 N N . HIS B 1 274 ? 14.969 29.141 18.469 1 97.38 274 HIS B N 1
ATOM 4842 C CA . HIS B 1 274 ? 15.852 28.266 19.234 1 97.38 274 HIS B CA 1
ATOM 4843 C C . HIS B 1 274 ? 16.859 27.578 18.312 1 97.38 274 HIS B C 1
ATOM 4845 O O . HIS B 1 274 ? 16.5 26.703 17.531 1 97.38 274 HIS B O 1
ATOM 4851 N N . GLN B 1 275 ? 18.156 27.984 18.391 1 96.25 275 GLN B N 1
ATOM 4852 C CA . GLN B 1 275 ? 19.297 27.375 17.734 1 96.25 275 GLN B CA 1
ATOM 4853 C C . GLN B 1 275 ? 19.125 27.375 16.219 1 96.25 275 GLN B C 1
ATOM 4855 O O . GLN B 1 275 ? 19.641 26.484 15.523 1 96.25 275 GLN B O 1
ATOM 4860 N N . GLY B 1 276 ? 18.219 28.25 15.711 1 97.56 276 GLY B N 1
ATOM 4861 C CA . GLY B 1 276 ? 18 28.359 14.281 1 97.56 276 GLY B CA 1
ATOM 4862 C C . GLY B 1 276 ? 17.25 27.172 13.695 1 97.56 276 GLY B C 1
ATOM 4863 O O . GLY B 1 276 ? 17.438 26.828 12.523 1 97.56 276 GLY B O 1
ATOM 4864 N N . TYR B 1 277 ? 16.406 26.531 14.461 1 98.12 277 TYR B N 1
ATOM 4865 C CA . TYR B 1 277 ? 15.742 25.312 14.023 1 98.12 277 TYR B CA 1
ATOM 4866 C C . TYR B 1 277 ? 14.461 25.625 13.258 1 98.12 277 TYR B C 1
ATOM 4868 O O . TYR B 1 277 ? 13.711 26.531 13.633 1 98.12 277 TYR B O 1
ATOM 4876 N N . ILE B 1 278 ? 14.258 24.906 12.242 1 98.69 278 ILE B N 1
ATOM 4877 C CA . ILE B 1 278 ? 12.938 24.688 11.68 1 98.69 278 ILE B CA 1
ATOM 4878 C C . ILE B 1 278 ? 12.383 23.359 12.18 1 98.69 278 ILE B C 1
ATOM 4880 O O . ILE B 1 278 ? 13.023 22.312 12.031 1 98.69 278 ILE B O 1
ATOM 4884 N N . THR B 1 279 ? 11.227 23.375 12.844 1 98.81 279 THR B N 1
ATOM 4885 C CA . THR B 1 279 ? 10.641 22.109 13.289 1 98.81 279 THR B CA 1
ATOM 4886 C C . THR B 1 279 ? 9.945 21.406 12.133 1 98.81 279 THR B C 1
ATOM 4888 O O . THR B 1 279 ? 9.312 22.047 11.289 1 98.81 279 THR B O 1
ATOM 4891 N N . VAL B 1 280 ? 10.109 20.109 12.047 1 98.81 280 VAL B N 1
ATOM 4892 C CA . VAL B 1 280 ? 9.539 19.312 10.961 1 98.81 280 VAL B CA 1
ATOM 4893 C C . VAL B 1 280 ? 8.938 18.031 11.531 1 98.81 280 VAL B C 1
ATOM 4895 O O . VAL B 1 280 ? 9.227 17.641 12.664 1 98.81 280 VAL B O 1
ATOM 4898 N N . ASP B 1 281 ? 8.047 17.406 10.781 1 98 281 ASP B N 1
ATOM 4899 C CA . ASP B 1 281 ? 7.559 16.094 11.172 1 98 281 ASP B CA 1
ATOM 4900 C C . ASP B 1 281 ? 8.625 15.016 10.945 1 98 281 ASP B C 1
ATOM 4902 O O . ASP B 1 281 ? 8.836 14.156 11.805 1 98 281 ASP B O 1
ATOM 4906 N N . SER B 1 282 ? 9.312 15.141 9.828 1 97 282 SER B N 1
ATOM 4907 C CA . SER B 1 282 ? 10.367 14.211 9.453 1 97 282 SER B CA 1
ATOM 4908 C C . SER B 1 282 ? 11.477 14.914 8.672 1 97 282 SER B C 1
ATOM 4910 O O . SER B 1 282 ? 11.219 15.484 7.602 1 97 282 SER B O 1
ATOM 4912 N N . ILE B 1 283 ? 12.664 14.82 9.164 1 97.75 283 ILE B N 1
ATOM 4913 C CA . ILE B 1 283 ? 13.797 15.43 8.477 1 97.75 283 ILE B CA 1
ATOM 4914 C C . ILE B 1 283 ? 13.984 14.766 7.113 1 97.75 283 ILE B C 1
ATOM 4916 O O . ILE B 1 283 ? 14.094 15.453 6.094 1 97.75 283 ILE B O 1
ATOM 4920 N N . LYS B 1 284 ? 13.969 13.461 7.055 1 96.25 284 LYS B N 1
ATOM 4921 C CA . LYS B 1 284 ? 14.125 12.742 5.793 1 96.25 284 LYS B CA 1
ATOM 4922 C C . LYS B 1 284 ? 13.016 13.117 4.809 1 96.25 284 LYS B C 1
ATOM 4924 O O . LYS B 1 284 ? 13.289 13.414 3.643 1 96.25 284 LYS B O 1
ATOM 4929 N N . GLY B 1 285 ? 11.797 13.086 5.301 1 95.25 285 GLY B N 1
ATOM 4930 C CA . GLY B 1 285 ? 10.68 13.438 4.445 1 95.25 285 GLY B CA 1
ATOM 4931 C C . GLY B 1 285 ? 10.781 14.844 3.877 1 95.25 285 GLY B C 1
ATOM 4932 O O . GLY B 1 285 ? 10.539 15.055 2.688 1 95.25 285 GLY B O 1
ATOM 4933 N N . CYS B 1 286 ? 11.141 15.766 4.707 1 97.38 286 CYS B N 1
ATOM 4934 C CA . CYS B 1 286 ? 11.227 17.156 4.277 1 97.38 286 CYS B CA 1
ATOM 4935 C C . CYS B 1 286 ? 12.391 17.359 3.314 1 97.38 286 CYS B C 1
ATOM 4937 O O . CYS B 1 286 ? 12.273 18.125 2.35 1 97.38 286 CYS B O 1
ATOM 4939 N N . MET B 1 287 ? 13.508 16.688 3.543 1 96.88 287 MET B N 1
ATOM 4940 C CA . MET B 1 287 ? 14.648 16.781 2.633 1 96.88 287 MET B CA 1
ATOM 4941 C C . MET B 1 287 ? 14.297 16.234 1.257 1 96.88 287 MET B C 1
ATOM 4943 O O . MET B 1 287 ? 14.805 16.703 0.241 1 96.88 287 MET B O 1
ATOM 4947 N N . ASP B 1 288 ? 13.391 15.297 1.263 1 94.69 288 ASP B N 1
ATOM 4948 C CA . ASP B 1 288 ? 13.016 14.641 0.016 1 94.69 288 ASP B CA 1
ATOM 4949 C C . ASP B 1 288 ? 11.938 15.422 -0.721 1 94.69 288 ASP B C 1
ATOM 4951 O O . ASP B 1 288 ? 11.859 15.391 -1.951 1 94.69 288 ASP B O 1
ATOM 4955 N N . GLU B 1 289 ? 11.102 16.25 0.078 1 95.56 289 GLU B N 1
ATOM 4956 C CA . GLU B 1 289 ? 9.852 16.609 -0.583 1 95.56 289 GLU B CA 1
ATOM 4957 C C . GLU B 1 289 ? 9.484 18.062 -0.315 1 95.56 289 GLU B C 1
ATOM 4959 O O . GLU B 1 289 ? 8.609 18.625 -0.983 1 95.56 289 GLU B O 1
ATOM 4964 N N . ALA B 1 290 ? 10.055 18.703 0.633 1 97.12 290 ALA B N 1
ATOM 4965 C CA . ALA B 1 290 ? 9.688 20.078 0.967 1 97.12 290 ALA B CA 1
ATOM 4966 C C . ALA B 1 290 ? 10.461 21.078 0.113 1 97.12 290 ALA B C 1
ATOM 4968 O O . ALA B 1 290 ? 11.594 21.422 0.434 1 97.12 290 ALA B O 1
ATOM 4969 N N . GLY B 1 291 ? 9.844 21.562 -0.884 1 97.88 291 GLY B N 1
ATOM 4970 C CA . GLY B 1 291 ? 10.516 22.391 -1.87 1 97.88 291 GLY B CA 1
ATOM 4971 C C . GLY B 1 291 ? 11.148 23.641 -1.271 1 97.88 291 GLY B C 1
ATOM 4972 O O . GLY B 1 291 ? 12.266 24 -1.637 1 97.88 291 GLY B O 1
ATOM 4973 N N . GLU B 1 292 ? 10.508 24.297 -0.372 1 98.31 292 GLU B N 1
ATOM 4974 C CA . GLU B 1 292 ? 11.016 25.562 0.149 1 98.31 292 GLU B CA 1
ATOM 4975 C C . GLU B 1 292 ? 12.227 25.328 1.055 1 98.31 292 GLU B C 1
ATOM 4977 O O . GLU B 1 292 ? 13.109 26.188 1.138 1 98.31 292 GLU B O 1
ATOM 4982 N N . LEU B 1 293 ? 12.211 24.203 1.796 1 98.56 293 LEU B N 1
ATOM 4983 C CA . LEU B 1 293 ? 13.375 23.906 2.627 1 98.56 293 LEU B CA 1
ATOM 4984 C C . LEU B 1 293 ? 14.594 23.594 1.765 1 98.56 293 LEU B C 1
ATOM 4986 O O . LEU B 1 293 ? 15.695 24.078 2.037 1 98.56 293 LEU B O 1
ATOM 4990 N N . VAL B 1 294 ? 14.375 22.781 0.735 1 98.12 294 VAL B N 1
ATOM 4991 C CA . VAL B 1 294 ? 15.453 22.391 -0.173 1 98.12 294 VAL B CA 1
ATOM 4992 C C . VAL B 1 294 ? 15.945 23.625 -0.933 1 98.12 294 VAL B C 1
ATOM 4994 O O . VAL B 1 294 ? 17.156 23.844 -1.054 1 98.12 294 VAL B O 1
ATOM 4997 N N . ALA B 1 295 ? 15.031 24.406 -1.412 1 98.31 295 ALA B N 1
ATOM 4998 C CA . ALA B 1 295 ? 15.383 25.625 -2.143 1 98.31 295 ALA B CA 1
ATOM 4999 C C . ALA B 1 295 ? 16.172 26.594 -1.261 1 98.31 295 ALA B C 1
ATOM 5001 O O . ALA B 1 295 ? 17.062 27.297 -1.746 1 98.31 295 ALA B O 1
ATOM 5002 N N . ALA B 1 296 ? 15.852 26.641 0.003 1 98.62 296 ALA B N 1
ATOM 5003 C CA . ALA B 1 296 ? 16.562 27.5 0.945 1 98.62 296 ALA B CA 1
ATOM 5004 C C . ALA B 1 296 ? 17.953 26.953 1.257 1 98.62 296 ALA B C 1
ATOM 5006 O O . ALA B 1 296 ? 18.766 27.641 1.875 1 98.62 296 ALA B O 1
ATOM 5007 N N . GLY B 1 297 ? 18.203 25.688 0.886 1 98.44 297 GLY B N 1
ATOM 5008 C CA . GLY B 1 297 ? 19.5 25.062 1.131 1 98.44 297 GLY B CA 1
ATOM 5009 C C . GLY B 1 297 ? 19.672 24.594 2.562 1 98.44 297 GLY B C 1
ATOM 5010 O O . GLY B 1 297 ? 20.797 24.5 3.059 1 98.44 297 GLY B O 1
ATOM 5011 N N . LEU B 1 298 ? 18.625 24.359 3.184 1 98.38 298 LEU B N 1
ATOM 5012 C CA . LEU B 1 298 ? 18.719 23.938 4.574 1 98.38 298 LEU B CA 1
ATOM 5013 C C . LEU B 1 298 ? 19.297 22.531 4.672 1 98.38 298 LEU B C 1
ATOM 5015 O O . LEU B 1 298 ? 19.047 21.688 3.814 1 98.38 298 LEU B O 1
ATOM 5019 N N . LYS B 1 299 ? 20.062 22.281 5.754 1 97.62 299 LYS B N 1
ATOM 5020 C CA . LYS B 1 299 ? 20.641 20.969 6.062 1 97.62 299 LYS B CA 1
ATOM 5021 C C . LYS B 1 299 ? 19.891 20.281 7.191 1 97.62 299 LYS B C 1
ATOM 5023 O O . LYS B 1 299 ? 19.141 20.922 7.938 1 97.62 299 LYS B O 1
ATOM 5028 N N . PRO B 1 300 ? 19.984 19 7.324 1 98 300 PRO B N 1
ATOM 5029 C CA . PRO B 1 300 ? 19.312 18.266 8.383 1 98 300 PRO B CA 1
ATOM 5030 C C . PRO B 1 300 ? 19.578 18.828 9.773 1 98 300 PRO B C 1
ATOM 5032 O O . PRO B 1 300 ? 18.688 18.828 10.633 1 98 300 PRO B O 1
ATOM 5035 N N . GLU B 1 301 ? 20.766 19.391 9.961 1 97.75 301 GLU B N 1
ATOM 5036 C CA . GLU B 1 301 ? 21.156 19.875 11.281 1 97.75 301 GLU B CA 1
ATOM 5037 C C . GLU B 1 301 ? 20.422 21.172 11.633 1 97.75 301 GLU B C 1
ATOM 5039 O O . GLU B 1 301 ? 20.422 21.594 12.789 1 97.75 301 GLU B O 1
ATOM 5044 N N . GLN B 1 302 ? 19.766 21.781 10.711 1 98.44 302 GLN B N 1
ATOM 5045 C CA . GLN B 1 302 ? 19 23 10.93 1 98.44 302 GLN B CA 1
ATOM 5046 C C . GLN B 1 302 ? 17.516 22.672 11.156 1 98.44 302 GLN B C 1
ATOM 5048 O O . GLN B 1 302 ? 16.672 23.578 11.18 1 98.44 302 GLN B O 1
ATOM 5053 N N . MET B 1 303 ? 17.219 21.406 11.258 1 98.5 303 MET B N 1
ATOM 5054 C CA . MET B 1 303 ? 15.844 20.953 11.453 1 98.5 303 MET B CA 1
ATOM 5055 C C . MET B 1 303 ? 15.711 20.172 12.758 1 98.5 303 MET B C 1
ATOM 5057 O O . MET B 1 303 ? 16.656 19.516 13.195 1 98.5 303 MET B O 1
ATOM 5061 N N . LEU B 1 304 ? 14.602 20.344 13.375 1 98.56 304 LEU B N 1
ATOM 5062 C CA . LEU B 1 304 ? 14.266 19.625 14.609 1 98.56 304 LEU B CA 1
ATOM 5063 C C . LEU B 1 304 ? 12.945 18.891 14.461 1 98.56 304 LEU B C 1
ATOM 5065 O O . LEU B 1 304 ? 11.898 19.5 14.227 1 98.56 304 LEU B O 1
ATOM 5069 N N . GLU B 1 305 ? 12.953 17.609 14.57 1 98.56 305 GLU B N 1
ATOM 5070 C CA . GLU B 1 305 ? 11.719 16.828 14.43 1 98.56 305 GLU B CA 1
ATOM 5071 C C . GLU B 1 305 ? 10.797 17.031 15.633 1 98.56 305 GLU B C 1
ATOM 5073 O O . GLU B 1 305 ? 11.258 17.047 16.781 1 98.56 305 GLU B O 1
ATOM 5078 N N . ALA B 1 306 ? 9.531 17.156 15.375 1 98.31 306 ALA B N 1
ATOM 5079 C CA . ALA B 1 306 ? 8.508 17.391 16.391 1 98.31 306 ALA B CA 1
ATOM 5080 C C . ALA B 1 306 ? 8.539 16.297 17.453 1 98.31 306 ALA B C 1
ATOM 5082 O O . ALA B 1 306 ? 8.305 16.562 18.641 1 98.31 306 ALA B O 1
ATOM 5083 N N . GLY B 1 307 ? 8.875 15.062 17.062 1 97.88 307 GLY B N 1
ATOM 5084 C CA . GLY B 1 307 ? 8.914 13.938 17.984 1 97.88 307 GLY B CA 1
ATOM 5085 C C . GLY B 1 307 ? 9.969 14.086 19.062 1 97.88 307 GLY B C 1
ATOM 5086 O O . GLY B 1 307 ? 9.922 13.398 20.094 1 97.88 307 GLY B O 1
ATOM 5087 N N . LYS B 1 308 ? 10.898 14.984 18.875 1 97.94 308 LYS B N 1
ATOM 5088 C CA . LYS B 1 308 ? 11.984 15.156 19.844 1 97.94 308 LYS B CA 1
ATOM 5089 C C . LYS B 1 308 ? 11.648 16.234 20.859 1 97.94 308 LYS B C 1
ATOM 5091 O O . LYS B 1 308 ? 12.312 16.359 21.891 1 97.94 308 LYS B O 1
ATOM 5096 N N . ILE B 1 309 ? 10.656 17 20.625 1 97.88 309 ILE B N 1
ATOM 5097 C CA . ILE B 1 309 ? 10.406 18.234 21.344 1 97.88 309 ILE B CA 1
ATOM 5098 C C . ILE B 1 309 ? 10.016 17.922 22.781 1 97.88 309 ILE B C 1
ATOM 5100 O O . ILE B 1 309 ? 10.453 18.609 23.719 1 97.88 309 ILE B O 1
ATOM 5104 N N . ASP B 1 310 ? 9.172 16.875 22.984 1 95.12 310 ASP B N 1
ATOM 5105 C CA . ASP B 1 310 ? 8.727 16.547 24.344 1 95.12 310 ASP B CA 1
ATOM 5106 C C . ASP B 1 310 ? 9.922 16.297 25.25 1 95.12 310 ASP B C 1
ATOM 5108 O O . ASP B 1 310 ? 9.93 16.734 26.406 1 95.12 310 ASP B O 1
ATOM 5112 N N . GLY B 1 311 ? 10.906 15.609 24.766 1 95.06 311 GLY B N 1
ATOM 5113 C CA . GLY B 1 311 ? 12.094 15.312 25.547 1 95.06 311 GLY B CA 1
ATOM 5114 C C . GLY B 1 311 ? 12.961 16.531 25.812 1 95.06 311 GLY B C 1
ATOM 5115 O O . GLY B 1 311 ? 13.812 16.516 26.703 1 95.06 311 GLY B O 1
ATOM 5116 N N . LEU B 1 312 ? 12.711 17.594 25.047 1 96 312 LEU B N 1
ATOM 5117 C CA . LEU B 1 312 ? 13.547 18.781 25.141 1 96 312 LEU B CA 1
ATOM 5118 C C . LEU B 1 312 ? 12.867 19.859 25.984 1 96 312 LEU B C 1
ATOM 5120 O O . LEU B 1 312 ? 13.492 20.859 26.344 1 96 312 LEU B O 1
ATOM 5124 N N . ARG B 1 313 ? 11.648 19.688 26.344 1 93.81 313 ARG B N 1
ATOM 5125 C CA . ARG B 1 313 ? 10.859 20.734 26.984 1 93.81 313 ARG B CA 1
ATOM 5126 C C . ARG B 1 313 ? 11.297 20.953 28.422 1 93.81 313 ARG B C 1
ATOM 5128 O O . ARG B 1 313 ? 10.883 21.922 29.062 1 93.81 313 ARG B O 1
ATOM 5135 N N . GLU B 1 314 ? 12.156 20.078 29 1 93.25 314 GLU B N 1
ATOM 5136 C CA . GLU B 1 314 ? 12.727 20.328 30.328 1 93.25 314 GLU B CA 1
ATOM 5137 C C . GLU B 1 314 ? 13.664 21.531 30.312 1 93.25 314 GLU B C 1
ATOM 5139 O O . GLU B 1 314 ? 13.898 22.156 31.344 1 93.25 314 GLU B O 1
ATOM 5144 N N . ASP B 1 315 ? 14.148 21.797 29.156 1 96.25 315 ASP B N 1
ATOM 5145 C CA . ASP B 1 315 ? 14.977 22.984 28.969 1 96.25 315 ASP B CA 1
ATOM 5146 C C . ASP B 1 315 ? 14.117 24.25 28.906 1 96.25 315 ASP B C 1
ATOM 5148 O O . ASP B 1 315 ? 13.234 24.375 28.062 1 96.25 315 ASP B O 1
ATOM 5152 N N . GLU B 1 316 ? 14.422 25.141 29.719 1 95.94 316 GLU B N 1
ATOM 5153 C CA . GLU B 1 316 ? 13.648 26.375 29.828 1 95.94 316 GLU B CA 1
ATOM 5154 C C . GLU B 1 316 ? 13.695 27.172 28.531 1 95.94 316 GLU B C 1
ATOM 5156 O O . GLU B 1 316 ? 12.711 27.828 28.156 1 95.94 316 GLU B O 1
ATOM 5161 N N . GLY B 1 317 ? 14.789 27.172 27.875 1 96.81 317 GLY B N 1
ATOM 5162 C CA . GLY B 1 317 ? 14.922 27.859 26.594 1 96.81 317 GLY B CA 1
ATOM 5163 C C . GLY B 1 317 ? 13.992 27.312 25.531 1 96.81 317 GLY B C 1
ATOM 5164 O O . GLY B 1 317 ? 13.391 28.078 24.781 1 96.81 317 GLY B O 1
ATOM 5165 N N . VAL B 1 318 ? 13.875 26 25.531 1 97.75 318 VAL B N 1
ATOM 5166 C CA . VAL B 1 318 ? 12.984 25.359 24.578 1 97.75 318 VAL B CA 1
ATOM 5167 C C . VAL B 1 318 ? 11.539 25.703 24.906 1 97.75 318 VAL B C 1
ATOM 5169 O O . VAL B 1 318 ? 10.75 26.031 24.016 1 97.75 318 VAL B O 1
ATOM 5172 N N . GLN B 1 319 ? 11.227 25.688 26.125 1 97.56 319 GLN B N 1
ATOM 5173 C CA . GLN B 1 319 ? 9.875 26.016 26.547 1 97.56 319 GLN B CA 1
ATOM 5174 C C . GLN B 1 319 ? 9.516 27.453 26.188 1 97.56 319 GLN B C 1
ATOM 5176 O O . GLN B 1 319 ? 8.438 27.703 25.641 1 97.56 319 GLN B O 1
ATOM 5181 N N . LYS B 1 320 ? 10.398 28.344 26.5 1 97.94 320 LYS B N 1
ATOM 5182 C CA . LYS B 1 320 ? 10.164 29.75 26.188 1 97.94 320 LYS B CA 1
ATOM 5183 C C . LYS B 1 320 ? 10.016 29.953 24.688 1 97.94 320 LYS B C 1
ATOM 5185 O O . LYS B 1 320 ? 9.172 30.734 24.234 1 97.94 320 LYS B O 1
ATOM 5190 N N . TRP B 1 321 ? 10.844 29.25 23.922 1 98.5 321 TRP B N 1
ATOM 5191 C CA . TRP B 1 321 ? 10.773 29.328 22.469 1 98.5 321 TRP B CA 1
ATOM 5192 C C . TRP B 1 321 ? 9.414 28.859 21.969 1 98.5 321 TRP B C 1
ATOM 5194 O O . TRP B 1 321 ? 8.766 29.547 21.172 1 98.5 321 TRP B O 1
ATOM 5204 N N . LEU B 1 322 ? 8.938 27.75 22.484 1 98.56 322 LEU B N 1
ATOM 5205 C CA . LEU B 1 322 ? 7.656 27.188 22.062 1 98.56 322 LEU B CA 1
ATOM 5206 C C . LEU B 1 322 ? 6.504 28.109 22.453 1 98.56 322 LEU B C 1
ATOM 5208 O O . LEU B 1 322 ? 5.543 28.266 21.703 1 98.56 322 LEU B O 1
ATOM 5212 N N . GLU B 1 323 ? 6.633 28.812 23.516 1 98.25 323 GLU B N 1
ATOM 5213 C CA . GLU B 1 323 ? 5.551 29.625 24.062 1 98.25 323 GLU B CA 1
ATOM 5214 C C . GLU B 1 323 ? 5.516 31 23.406 1 98.25 323 GLU B C 1
ATOM 5216 O O . GLU B 1 323 ? 4.441 31.547 23.172 1 98.25 323 GLU B O 1
ATOM 5221 N N . GLU B 1 324 ? 6.719 31.562 23.109 1 98.19 324 GLU B N 1
ATOM 5222 C CA . GLU B 1 324 ? 6.766 33 22.797 1 98.19 324 GLU B CA 1
ATOM 5223 C C . GLU B 1 324 ? 7.676 33.25 21.609 1 98.19 324 GLU B C 1
ATOM 5225 O O . GLU B 1 324 ? 7.684 34.375 21.062 1 98.19 324 GLU B O 1
ATOM 5230 N N . GLY B 1 325 ? 8.453 32.312 21.188 1 98.62 325 GLY B N 1
ATOM 5231 C CA . GLY B 1 325 ? 9.43 32.5 20.125 1 98.62 325 GLY B CA 1
ATOM 5232 C C . GLY B 1 325 ? 8.828 32.406 18.75 1 98.62 325 GLY B C 1
ATOM 5233 O O . GLY B 1 325 ? 7.602 32.344 18.594 1 98.62 325 GLY B O 1
ATOM 5234 N N . PHE B 1 326 ? 9.703 32.5 17.719 1 98.69 326 PHE B N 1
ATOM 5235 C CA . PHE B 1 326 ? 9.336 32.25 16.328 1 98.69 326 PHE B CA 1
ATOM 5236 C C . PHE B 1 326 ? 9.469 30.781 15.984 1 98.69 326 PHE B C 1
ATOM 5238 O O . PHE B 1 326 ? 10.578 30.266 15.883 1 98.69 326 PHE B O 1
ATOM 5245 N N . VAL B 1 327 ? 8.375 30.094 15.859 1 98.81 327 VAL B N 1
ATOM 5246 C CA . VAL B 1 327 ? 8.352 28.656 15.602 1 98.81 327 VAL B CA 1
ATOM 5247 C C . VAL B 1 327 ? 7.766 28.391 14.219 1 98.81 327 VAL B C 1
ATOM 5249 O O . VAL B 1 327 ? 6.668 28.859 13.898 1 98.81 327 VAL B O 1
ATOM 5252 N N . VAL B 1 328 ? 8.5 27.719 13.398 1 98.81 328 VAL B N 1
ATOM 5253 C CA . VAL B 1 328 ? 8.008 27.203 12.125 1 98.81 328 VAL B CA 1
ATOM 5254 C C . VAL B 1 328 ? 7.891 25.688 12.18 1 98.81 328 VAL B C 1
ATOM 5256 O O . VAL B 1 328 ? 8.82 25 12.609 1 98.81 328 VAL B O 1
ATOM 5259 N N . TYR B 1 329 ? 6.719 25.219 11.852 1 98.81 329 TYR B N 1
ATOM 5260 C CA . TYR B 1 329 ? 6.492 23.781 11.695 1 98.81 329 TYR B CA 1
ATOM 5261 C C . TYR B 1 329 ? 6.195 23.438 10.242 1 98.81 329 TYR B C 1
ATOM 5263 O O . TYR B 1 329 ? 5.227 23.922 9.664 1 98.81 329 TYR B O 1
ATOM 5271 N N . LYS B 1 330 ? 7.047 22.688 9.617 1 98.88 330 LYS B N 1
ATOM 5272 C CA . LYS B 1 330 ? 6.883 22.188 8.25 1 98.88 330 LYS B CA 1
ATOM 5273 C C . LYS B 1 330 ? 6.59 20.703 8.242 1 98.88 330 LYS B C 1
ATOM 5275 O O . LYS B 1 330 ? 7.309 19.922 8.875 1 98.88 330 LYS B O 1
ATOM 5280 N N . SER B 1 331 ? 5.516 20.359 7.543 1 98.06 331 SER B N 1
ATOM 5281 C CA . SER B 1 331 ? 5.125 18.953 7.512 1 98.06 331 SER B CA 1
ATOM 5282 C C . SER B 1 331 ? 4.867 18.484 6.086 1 98.06 331 SER B C 1
ATOM 5284 O O . SER B 1 331 ? 4.27 19.203 5.285 1 98.06 331 SER B O 1
ATOM 5286 N N . VAL B 1 332 ? 5.398 17.328 5.77 1 96.19 332 VAL B N 1
ATOM 5287 C CA . VAL B 1 332 ? 5.066 16.688 4.508 1 96.19 332 VAL B CA 1
ATOM 5288 C C . VAL B 1 332 ? 4.23 15.43 4.77 1 96.19 332 VAL B C 1
ATOM 5290 O O . VAL B 1 332 ? 3.619 14.883 3.852 1 96.19 332 VAL B O 1
ATOM 5293 N N . GLY B 1 333 ? 4.137 15.047 5.996 1 95 333 GLY B N 1
ATOM 5294 C CA . GLY B 1 333 ? 3.363 13.883 6.379 1 95 333 GLY B CA 1
ATOM 5295 C C . GLY B 1 333 ? 4.152 12.586 6.285 1 95 333 GLY B C 1
ATOM 5296 O O . GLY B 1 333 ? 4.898 12.375 5.324 1 95 333 GLY B O 1
ATOM 5297 N N . VAL B 1 334 ? 4.02 11.719 7.289 1 94.38 334 VAL B N 1
ATOM 5298 C CA . VAL B 1 334 ? 4.605 10.383 7.281 1 94.38 334 VAL B CA 1
ATOM 5299 C C . VAL B 1 334 ? 3.537 9.344 7.633 1 94.38 334 VAL B C 1
ATOM 5301 O O . VAL B 1 334 ? 2.607 9.641 8.391 1 94.38 334 VAL B O 1
ATOM 5304 N N . GLY B 1 335 ? 3.676 8.195 7.109 1 96.31 335 GLY B N 1
ATOM 5305 C CA . GLY B 1 335 ? 2.645 7.176 7.188 1 96.31 335 GLY B CA 1
ATOM 5306 C C . GLY B 1 335 ? 2.287 6.797 8.609 1 96.31 335 GLY B C 1
ATOM 5307 O O . GLY B 1 335 ? 1.143 6.438 8.898 1 96.31 335 GLY B O 1
ATOM 5308 N N . ILE B 1 336 ? 3.158 6.883 9.57 1 97.12 336 ILE B N 1
ATOM 5309 C CA . ILE B 1 336 ? 2.906 6.461 10.945 1 97.12 336 ILE B CA 1
ATOM 5310 C C . ILE B 1 336 ? 1.846 7.359 11.578 1 97.12 336 ILE B C 1
ATOM 5312 O O . ILE B 1 336 ? 1.153 6.949 12.508 1 97.12 336 ILE B O 1
ATOM 5316 N N . MET B 1 337 ? 1.747 8.617 11.086 1 98.19 337 MET B N 1
ATOM 5317 C CA . MET B 1 337 ? 0.714 9.523 11.578 1 98.19 337 MET B CA 1
ATOM 5318 C C . MET B 1 337 ? -0.678 8.984 11.266 1 98.19 337 MET B C 1
ATOM 5320 O O . MET B 1 337 ? -1.582 9.07 12.102 1 98.19 337 MET B O 1
ATOM 5324 N N . ASP B 1 338 ? -0.857 8.406 10.086 1 98.56 338 ASP B N 1
ATOM 5325 C CA . ASP B 1 338 ? -2.129 7.824 9.664 1 98.56 338 ASP B CA 1
ATOM 5326 C C . ASP B 1 338 ? -2.479 6.602 10.516 1 98.56 338 ASP B C 1
ATOM 5328 O O . ASP B 1 338 ? -3.625 6.441 10.938 1 98.56 338 ASP B O 1
ATOM 5332 N N . ILE B 1 339 ? -1.477 5.75 10.758 1 98.56 339 ILE B N 1
ATOM 5333 C CA . ILE B 1 339 ? -1.707 4.562 11.57 1 98.56 339 ILE B CA 1
ATOM 5334 C C . ILE B 1 339 ? -2.141 4.973 12.977 1 98.56 339 ILE B C 1
ATOM 5336 O O . ILE B 1 339 ? -3.115 4.445 13.508 1 98.56 339 ILE B O 1
ATOM 5340 N N . ALA B 1 340 ? -1.422 5.938 13.555 1 98.5 340 ALA B N 1
ATOM 5341 C CA . ALA B 1 340 ? -1.695 6.363 14.922 1 98.5 340 ALA B CA 1
ATOM 5342 C C . ALA B 1 340 ? -3.119 6.898 15.062 1 98.5 340 ALA B C 1
ATOM 5344 O O . ALA B 1 340 ? -3.873 6.461 15.93 1 98.5 340 ALA B O 1
ATOM 5345 N N . ILE B 1 341 ? -3.504 7.758 14.195 1 98.75 341 ILE B N 1
ATOM 5346 C CA . ILE B 1 341 ? -4.812 8.398 14.305 1 98.75 341 ILE B CA 1
ATOM 5347 C C . ILE B 1 341 ? -5.895 7.43 13.828 1 98.75 341 ILE B C 1
ATOM 5349 O O . ILE B 1 341 ? -7 7.402 14.383 1 98.75 341 ILE B O 1
ATOM 5353 N N . GLY B 1 342 ? -5.598 6.641 12.773 1 98.75 342 GLY B N 1
ATOM 5354 C CA . GLY B 1 342 ? -6.547 5.625 12.336 1 98.75 342 GLY B CA 1
ATOM 5355 C C . GLY B 1 342 ? -6.922 4.652 13.438 1 98.75 342 GLY B C 1
ATOM 5356 O O . GLY B 1 342 ? -8.102 4.387 13.664 1 98.75 342 GLY B O 1
ATOM 5357 N N . LYS B 1 343 ? -5.941 4.137 14.133 1 98.31 343 LYS B N 1
ATOM 5358 C CA . LYS B 1 343 ? -6.188 3.213 15.242 1 98.31 343 LYS B CA 1
ATOM 5359 C C . LYS B 1 343 ? -7.004 3.877 16.344 1 98.31 343 LYS B C 1
ATOM 5361 O O . LYS B 1 343 ? -7.934 3.275 16.891 1 98.31 343 LYS B O 1
ATOM 5366 N N . SER B 1 344 ? -6.621 5.074 16.688 1 98.25 344 SER B N 1
ATOM 5367 C CA . SER B 1 344 ? -7.336 5.801 17.719 1 98.25 344 SER B CA 1
ATOM 5368 C C . SER B 1 344 ? -8.789 6.027 17.344 1 98.25 344 SER B C 1
ATOM 5370 O O . SER B 1 344 ? -9.68 5.953 18.188 1 98.25 344 SER B O 1
ATOM 5372 N N . LEU B 1 345 ? -9.047 6.34 16.078 1 98.31 345 LEU B N 1
ATOM 5373 C CA . LEU B 1 345 ? -10.414 6.543 15.625 1 98.31 345 LEU B CA 1
ATOM 5374 C C . LEU B 1 345 ? -11.203 5.234 15.664 1 98.31 345 LEU B C 1
ATOM 5376 O O . LEU B 1 345 ? -12.398 5.234 15.953 1 98.31 345 LEU B O 1
ATOM 5380 N N . MET B 1 346 ? -10.555 4.109 15.305 1 98.12 346 MET B N 1
ATOM 5381 C CA . MET B 1 346 ? -11.219 2.814 15.422 1 98.12 346 MET B CA 1
ATOM 5382 C C . MET B 1 346 ? -11.617 2.531 16.859 1 98.12 346 MET B C 1
ATOM 5384 O O . MET B 1 346 ? -12.719 2.043 17.125 1 98.12 346 MET B O 1
ATOM 5388 N N . ASP B 1 347 ? -10.688 2.855 17.781 1 97.12 347 ASP B N 1
ATOM 5389 C CA . ASP B 1 347 ? -11 2.693 19.203 1 97.12 347 ASP B CA 1
ATOM 5390 C C . ASP B 1 347 ? -12.18 3.576 19.609 1 97.12 347 ASP B C 1
ATOM 5392 O O . ASP B 1 347 ? -13.094 3.119 20.297 1 97.12 347 ASP B O 1
ATOM 5396 N N . LEU B 1 348 ? -12.133 4.828 19.219 1 96.94 348 LEU B N 1
ATOM 5397 C CA . LEU B 1 348 ? -13.211 5.762 19.531 1 96.94 348 LEU B CA 1
ATOM 5398 C C . LEU B 1 348 ? -14.531 5.281 18.938 1 96.94 348 LEU B C 1
ATOM 5400 O O . LEU B 1 348 ? -15.586 5.41 19.562 1 96.94 348 LEU B O 1
ATOM 5404 N N . ALA B 1 349 ? -14.492 4.777 17.703 1 97.62 349 ALA B N 1
ATOM 5405 C CA . ALA B 1 349 ? -15.672 4.258 17.016 1 97.62 349 ALA B CA 1
ATOM 5406 C C . ALA B 1 349 ? -16.297 3.107 17.812 1 97.62 349 ALA B C 1
ATOM 5408 O O . ALA B 1 349 ? -17.516 3.023 17.938 1 97.62 349 ALA B O 1
ATOM 5409 N N . ALA B 1 350 ? -15.445 2.227 18.266 1 96.62 350 ALA B N 1
ATOM 5410 C CA . ALA B 1 350 ? -15.93 1.111 19.078 1 96.62 350 ALA B CA 1
ATOM 5411 C C . ALA B 1 350 ? -16.625 1.613 20.344 1 96.62 350 ALA B C 1
ATOM 5413 O O . ALA B 1 350 ? -17.688 1.107 20.703 1 96.62 350 ALA B O 1
ATOM 5414 N N . GLU B 1 351 ? -16.047 2.611 20.969 1 95.19 351 GLU B N 1
ATOM 5415 C CA . GLU B 1 351 ? -16.609 3.191 22.188 1 95.19 351 GLU B CA 1
ATOM 5416 C C . GLU B 1 351 ? -17.953 3.838 21.906 1 95.19 351 GLU B C 1
ATOM 5418 O O . GLU B 1 351 ? -18.875 3.746 22.734 1 95.19 351 GLU B O 1
ATOM 5423 N N . LYS B 1 352 ? -18.109 4.465 20.781 1 95.62 352 LYS B N 1
ATOM 5424 C CA . LYS B 1 352 ? -19.297 5.262 20.5 1 95.62 352 LYS B CA 1
ATOM 5425 C C . LYS B 1 352 ? -20.312 4.457 19.688 1 95.62 352 LYS B C 1
ATOM 5427 O O . LYS B 1 352 ? -21.422 4.941 19.406 1 95.62 352 LYS B O 1
ATOM 5432 N N . GLY B 1 353 ? -19.984 3.264 19.266 1 96.31 353 GLY B N 1
ATOM 5433 C CA . GLY B 1 353 ? -20.875 2.418 18.484 1 96.31 353 GLY B CA 1
ATOM 5434 C C . GLY B 1 353 ? -21.062 2.904 17.062 1 96.31 353 GLY B C 1
ATOM 5435 O O . GLY B 1 353 ? -22.172 2.902 16.531 1 96.31 353 GLY B O 1
ATOM 5436 N N . VAL B 1 354 ? -20.047 3.398 16.5 1 97.31 354 VAL B N 1
ATOM 5437 C CA . VAL B 1 354 ? -20.062 3.939 15.141 1 97.31 354 VAL B CA 1
ATOM 5438 C C . VAL B 1 354 ? -19.344 2.988 14.195 1 97.31 354 VAL B C 1
ATOM 5440 O O . VAL B 1 354 ? -18.344 2.377 14.562 1 97.31 354 VAL B O 1
ATOM 5443 N N . GLY B 1 355 ? -19.812 2.82 12.953 1 97.44 355 GLY B N 1
ATOM 5444 C CA . GLY B 1 355 ? -19.156 2.025 11.93 1 97.44 355 GLY B CA 1
ATOM 5445 C C . GLY B 1 355 ? -19.625 0.583 11.898 1 97.44 355 GLY B C 1
ATOM 5446 O O . GLY B 1 355 ? -20.625 0.239 12.523 1 97.44 355 GLY B O 1
ATOM 5447 N N . VAL B 1 356 ? -19.047 -0.247 11.062 1 97.31 356 VAL B N 1
ATOM 5448 C CA . VAL B 1 356 ? -19.328 -1.676 10.945 1 97.31 356 VAL B CA 1
ATOM 5449 C C . VAL B 1 356 ? -18.188 -2.475 11.594 1 97.31 356 VAL B C 1
ATOM 5451 O O . VAL B 1 356 ? -17.016 -2.213 11.344 1 97.31 356 VAL B O 1
ATOM 5454 N N . HIS B 1 357 ? -18.594 -3.369 12.477 1 97.38 357 HIS B N 1
ATOM 5455 C CA . HIS B 1 357 ? -17.641 -4.215 13.195 1 97.38 357 HIS B CA 1
ATOM 5456 C C . HIS B 1 357 ? -17.891 -5.691 12.914 1 97.38 357 HIS B C 1
ATOM 5458 O O . HIS B 1 357 ? -18.953 -6.215 13.25 1 97.38 357 HIS B O 1
ATOM 5464 N N . LEU B 1 358 ? -16.938 -6.312 12.281 1 97 358 LEU B N 1
ATOM 5465 C CA . LEU B 1 358 ? -17.062 -7.734 11.961 1 97 358 LEU B CA 1
ATOM 5466 C C . LEU B 1 358 ? -16.203 -8.57 12.914 1 97 358 LEU B C 1
ATOM 5468 O O . LEU B 1 358 ? -15.078 -8.195 13.242 1 97 358 LEU B O 1
ATOM 5472 N N . ASP B 1 359 ? -16.672 -9.719 13.312 1 94 359 ASP B N 1
ATOM 5473 C CA . ASP B 1 359 ? -15.992 -10.594 14.266 1 94 359 ASP B CA 1
ATOM 5474 C C . ASP B 1 359 ? -14.766 -11.25 13.625 1 94 359 ASP B C 1
ATOM 5476 O O . ASP B 1 359 ? -13.836 -11.648 14.328 1 94 359 ASP B O 1
ATOM 5480 N N . SER B 1 360 ? -14.922 -11.422 12.32 1 91.31 360 SER B N 1
ATOM 5481 C CA . SER B 1 360 ? -13.812 -12.062 11.617 1 91.31 360 SER B CA 1
ATOM 5482 C C . SER B 1 360 ? -13.586 -11.438 10.25 1 91.31 360 SER B C 1
ATOM 5484 O O . SER B 1 360 ? -14.508 -10.867 9.664 1 91.31 360 SER B O 1
ATOM 5486 N N . PHE B 1 361 ? -12.359 -11.508 9.883 1 95.62 361 PHE B N 1
ATOM 5487 C CA . PHE B 1 361 ? -11.969 -11.07 8.547 1 95.62 361 PHE B CA 1
ATOM 5488 C C . PHE B 1 361 ? -11.008 -12.07 7.918 1 95.62 361 PHE B C 1
ATOM 5490 O O . PHE B 1 361 ? -10.039 -12.5 8.547 1 95.62 361 PHE B O 1
#

Secondary structure (DSSP, 8-state):
-PEEEE-HHHHHHHHHT--HHHHHHHHHHHHHHHHHHHHTT-GGG-PPPEEEE-TTS-EEEEEEEE-SSEEEEEEEEE-----PPTTS-----EEEEEEEEETTS-EEEEEE-HHHHHHHHHHHHHHHHTT-S--SEEEEE--SHHHHHHHHHHHHHHGGG--EEEEE-S-HHHHHHHHHHHHTTT--TTSEEEE----TTHHHHHHHH-SEEEE----SS-SS-HHHHHSHHHHT---EEEE-S--STT--SS-HHHHHHHT-TTSTTTTTSGGGPEEES-HHHHHHH-HHHHHTT--GGGEEEGGGHHHHTTSHHHHHHHHHS-EEEE----HHHHHHHHHHHHHHHHHHT-SEEES--/-PEEEE-HHHHHHHHHT--HHHHHHHHHHHHHHHHHHHHTT-GGG-PPPEEEE-TTS-EEEEEEEE-SSEEEEEEEEE-----PPTT------EEEEEEEEETTS-EEEEEE-HHHHHHHHHHHHHHHHTT-S--SEEEEE--SHHHHHHHHHHHHHHGGG--EEEEE-S-HHHHHHHHHHHHTTT--TTSEEEEPP--TTHHHHHHHH-SEEEE----SS-SS-HHHHHSHHHHT---EEEE-S--STT--SS-HHHHHHHT-TTSTTTTTSSTTPEEES-HHHHHHH-HHHHHTT--GGGEEEGGGHHHHTTSHHHHHHHHHS-EEEE----HHHHHHHHHHHHHHHHHHT-SEEES--

Solvent-accessible surface area (backbone atoms only — not comparable to full-atom values): 36358 Å² total; per-residue (Å²): 105,63,25,38,39,31,26,44,68,42,47,48,55,54,60,78,66,55,46,63,68,53,50,52,50,50,46,49,43,37,46,52,45,36,25,43,44,66,71,61,75,35,60,89,47,45,58,78,63,47,77,37,70,47,96,86,45,38,32,38,38,40,31,42,25,52,52,92,63,28,33,31,38,35,40,36,8,38,52,46,89,59,80,53,60,92,90,50,73,72,65,85,47,63,26,26,34,32,41,36,19,34,56,58,23,48,68,38,34,40,30,37,26,47,68,50,49,26,44,54,56,31,45,58,51,42,72,55,52,74,54,43,70,62,48,33,31,32,36,29,34,29,46,50,62,45,30,51,33,38,51,53,50,47,41,66,75,44,42,91,53,32,42,34,40,37,32,39,40,94,51,62,66,50,32,49,50,42,52,54,56,46,58,71,67,66,54,61,87,74,45,46,72,47,67,60,67,95,47,89,66,43,61,51,55,52,59,40,62,32,21,27,36,42,37,43,35,78,29,64,49,48,77,54,64,40,63,49,50,69,31,73,62,16,64,73,50,52,30,38,36,33,40,55,26,24,60,35,62,71,17,11,46,56,30,31,67,38,53,43,37,44,45,26,71,83,35,94,36,32,92,35,20,65,90,11,43,39,32,23,68,40,62,68,53,32,71,71,20,24,11,28,50,50,72,39,63,63,52,73,88,40,46,38,41,56,28,52,45,76,80,43,48,82,38,63,66,49,40,49,27,54,29,62,19,39,42,43,39,40,34,64,76,59,38,52,53,54,50,35,48,50,52,51,49,52,52,50,24,63,75,69,71,50,58,49,77,34,70,64,85,104,64,25,38,39,30,25,43,68,42,49,47,56,53,59,78,66,56,47,61,69,53,51,52,53,51,45,49,43,40,46,52,45,35,24,42,45,66,70,61,76,37,60,89,47,46,58,78,62,47,78,39,71,47,95,85,45,37,32,39,38,39,32,40,25,54,53,92,63,28,33,33,38,34,39,36,8,37,56,46,90,59,78,53,60,92,90,51,72,72,64,86,50,63,26,26,34,33,40,37,21,34,57,58,22,47,67,39,32,42,32,39,27,46,69,50,49,28,44,54,56,30,45,57,51,42,72,54,54,74,52,44,71,63,48,32,31,33,37,29,35,28,47,50,63,45,30,51,33,38,52,53,50,48,41,64,74,45,41,90,53,32,42,35,40,36,33,39,40,94,52,59,66,52,31,50,51,43,52,56,55,45,58,71,67,68,54,59,86,72,45,46,73,46,65,58,65,97,49,90,69,44,62,52,54,53,59,38,64,31,22,26,35,42,37,41,36,78,29,65,49,47,76,52,64,40,63,50,50,68,32,74,62,16,63,73,50,52,30,39,37,32,39,54,27,23,58,36,62,71,18,12,44,55,29,29,67,38,53,45,37,42,44,26,71,84,36,94,37,32,91,35,21,67,89,10,42,38,31,22,66,40,62,69,53,32,72,71,19,24,11,27,50,51,73,39,62,64,52,72,88,39,46,37,42,56,29,51,45,75,81,45,46,81,39,64,68,50,40,47,27,53,30,61,19,38,41,42,39,40,35,65,77,59,39,52,53,53,50,36,48,51,51,51,48,52,53,50,24,63,76,70,72,47,58,49,77,34,69,63,84

InterPro domains:
  IPR003462 Ornithine cyclodeaminase/mu-crystallin [PF02423] (19-351)
  IPR003462 Ornithine cyclodeaminase/mu-crystallin [PTHR13812] (4-357)
  IPR023401 Ornithine cyclodeaminase, N-terminal [G3DSA:3.30.1780.10] (28-343)
  IPR036291 NAD(P)-binding domain superfamily [SSF51735] (1-360)

Organism: Alternaria alternata (NCBI:txid5599)

Foldseek 3Di:
DKEFEAEPVLLCVDVLPDALVLLVVLLVLLLVLLLCVPPVVQVVQFDDKDWDADPQGKIKIWAWGDDQWKTKIKIKIFAHPDPPDPPDPDPPRIWMKMWMATNVRHTRYIYGCPLVVLQLLLSVLVLLVLLAAAQAAEEEEDQDSNSLNVVVVNCNRPVVRYQEYEYEYPDQVSNVVSVVVVVVSCRDPRYHYYYDDDDPCSVLVSQLPGQEYEAAAQALDEPDELVSLVDPSNLVFAHEYEHANFFAQSGDHHALVNLLQLQDCPHSQVVQHDNSEAEEQDLVSCCHGVNSCVVNVHDSVRYHYSSCLVVVCVDVVSSCNSHGGHYYYYYNDHPSSSVSSVVSSSVVCVVVVGGDMDPHD/DKEFEAEPVLLCVDVLPDALVNLVVLLVLLLVLLLCVPPVVQVVQFDDKDWDADPQGKIKIWAWGDDQWKTKIKIKIADHPDPPPPPDPDPPGIWMKMWMATNVRHTRYMYGCPLVVLQLLLSLLVLLVLLAAAQAAEEEEDQDSNSLNVVVSNCNRPVVRYQEYEYEYPDQVSNVVSVVVVVVSCRDPRYHYYYDDDDDCVVLVSQLPGQEYEAAAQALDEPDELVSLVDPSNLVFAHEYEHANFFAQSGDHHALVNLLQLQDCPHSQVVQHDNSEAEEQDLVSCCHGVNSCVVNVHDSVRYHYSSCLVVVCVDVVSSCNSHGGHYYYYYNDHPSSSVSSVVSSSVVCVVVVTGDMDPHD

Sequence (722 aa):
MTFTILSDADVQTLLHNISQSDVQELASALNQALIQYSCNDELPYQPHRANVTRPNGQVSLFMPATTPSSIGVKMVGVAPSQTPPPGEKPKPALRSVLTICDELGQAVGVLNAAELTAFRTSLGSMLLYRYRKKTENIIVFGAGKQAEWHIRLAILLKGDDIRKITIVNRSSARAKDLVDSLTQSKVGSHIKMEVFEEKENGLEDLITEADVMFCTTPSTSPLFPASYLLSDSGLSKSRFISAIGSYRLDMQEIDPELLKHITNPSGPFASQVHQGYITVDSIKGCMDEAGELVAAGLKPEQMLEAGKIDGLREDEGVQKWLEEGFVVYKSVGVGIMDIAIGKSLMDLAAEKGVGVHLDSFMTFTILSDADVQTLLHNISQSDVQELASALNQALIQYSCNDELPYQPHRANVTRPNGQVSLFMPATTPSSIGVKMVGVAPSQTPPPGEKPKPALRSVLTICDELGQAVGVLNAAELTAFRTSLGSMLLYRYRKKTENIIVFGAGKQAEWHIRLAILLKGDDIRKITIVNRSSARAKDLVDSLTQSKVGSHIKMEVFEEKENGLEDLITEADVMFCTTPSTSPLFPASYLLSDSGLSKSRFISAIGSYRLDMQEIDPELLKHITNPSGPFASQVHQGYITVDSIKGCMDEAGELVAAGLKPEQMLEAGKIDGLREDEGVQKWLEEGFVVYKSVGVGIMDIAIGKSLMDLAAEKGVGVHLDSF

pLDDT: mean 94.28, std 8.85, range [52.03, 98.94]